Protein AF-A0AAN7C8J3-F1 (afdb_monomer)

Foldseek 3Di:
DDDDDPPPDPVVVVVVVVVVVVVVVVVCVVVVPPPDDDCPPDDDPDDQPDLPDQDLQVLVVVLVVLLVVLAQPAFFKDFQDFDDDDDADLPDPDDQDDRIPGDPVSLVSLLVSLLSSLVCLQVSLVNNRDDPPADAAEEEDEPVCVLLVLLVLLVCVVLVNPGAYEYEYAYDDPLSVCCQVPPQVVSNYHYDYVCNSQVPDDDDADDDFDFRADPSVCVSLPVHDDDDPNQDDQFFCPDDDDDSLQPSSLCQLVSCLSNPPRPNQCNGGRDDGHTGSGCSSVVSLQSQLRCVVVVNHDNDCSSHDPVRDNQAFDQDQPDFWDFFFADAANDTDGFWTKAADSVLSVVLVVVLVVVVVVVVVCVVDDDDDDDDDDDDDDDQQFPVNDDDDDDPSCVGRPSSVVSRRPDSVVSVPPDDRARDMDIGTDQARSRLLCLVPVNNVCWGHHPVRFTAFGRHDCPCVCVRHVDSVRLSSLVVSLVSLVDPVNCVPVSSVVSNVSSVVNSVRYPD

Nearest PDB structures (foldseek):
  3vuf-assembly1_A  TM=4.911E-01  e=5.084E-01  Oryza sativa Japonica Group
  1qgs-assembly1_A  TM=6.696E-01  e=4.509E+00  Bacillus subtilis
  6nna-assembly2_B  TM=3.043E-01  e=3.455E+00  Homo sapiens
  4piv-assembly2_B  TM=4.535E-01  e=8.098E+00  Homo sapiens

Radius of gyration: 29.94 Å; Cα contacts (8 Å, |Δi|>4): 618; chains: 1; bounding box: 103×75×72 Å

Mean predicted aligned error: 15.6 Å

Secondary structure (DSSP, 8-state):
---------HHHHHHHHHHHHHHHHHHHHHHH-------------S----TT---HHHHHHHHHHHHHHT---SPPPEESSPPP-----TT---PPP--EE--HHHHHHHHHHHHHHHHHHHHHHHH----TT---EEEEE-TTTHHHHHHHHHHHHHTT--S-EEEEESS--HHHHHIIIIITGGGTEEEEEHHHH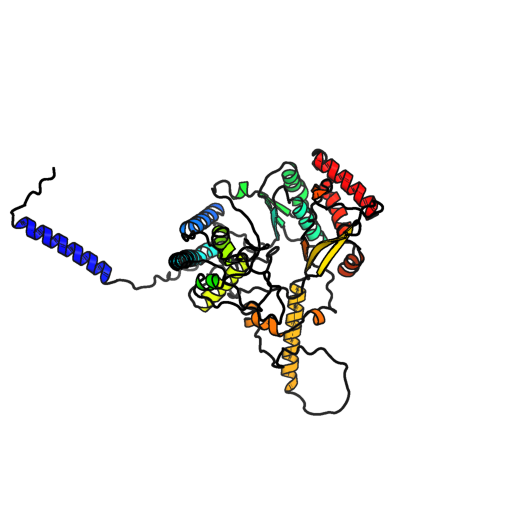HTT--------------HHHHHHTTS-----GGG------SS----HHHHGGGGHHHHHHHTIIIIIHHHHHSSSSS-SGGGHHHHHHHHHHHHHHTTS-----TTSPTT--S--------SPPEEEEEEETTEEEEEEEEEE-HHHHHHHHHHHHHHHHHHHHHTTS-----------------TTS------HHHHHH-GGGGGGG--GGGTTSSS--TT-EEEEESS----GGGTT-GGGTSS-B-SSSPBPPSSS-SHHHHHHHSS-HHHHHHHHHHHHHT-HHHHTSHHHHHHHHHHHHHHHHHT-

Structure (mmCIF, N/CA/C/O backbone):
data_AF-A0AAN7C8J3-F1
#
_entry.id   AF-A0AAN7C8J3-F1
#
loop_
_atom_site.group_PDB
_atom_site.id
_atom_site.type_symbol
_atom_site.label_atom_id
_atom_site.label_alt_id
_atom_site.label_comp_id
_atom_site.label_asym_id
_atom_site.label_entity_id
_atom_site.label_seq_id
_atom_site.pdbx_PDB_ins_code
_atom_site.Cartn_x
_atom_site.Cartn_y
_atom_site.Cartn_z
_atom_site.occupancy
_atom_site.B_iso_or_equiv
_atom_site.auth_seq_id
_atom_site.auth_comp_id
_atom_site.auth_asym_id
_atom_site.auth_atom_id
_atom_site.pdbx_PDB_model_num
ATOM 1 N N . MET A 1 1 ? -53.251 41.939 16.503 1.00 33.31 1 MET A N 1
ATOM 2 C CA . MET A 1 1 ? -54.436 41.662 17.350 1.00 33.31 1 MET A CA 1
ATOM 3 C C . MET A 1 1 ? -54.458 40.182 17.692 1.00 33.31 1 MET A C 1
ATOM 5 O O . MET A 1 1 ? -54.365 39.389 16.769 1.00 33.31 1 MET A O 1
ATOM 9 N N . LEU A 1 2 ? -54.636 39.813 18.962 1.00 25.72 2 LEU A N 1
ATOM 10 C CA . LEU A 1 2 ? -55.054 38.464 19.362 1.00 25.72 2 LEU A CA 1
ATOM 11 C C . LEU A 1 2 ? -55.951 38.617 20.601 1.00 25.72 2 LEU A C 1
ATOM 13 O O . LEU A 1 2 ? -55.529 39.230 21.579 1.00 25.72 2 LEU A O 1
ATOM 17 N N . LYS A 1 3 ? -57.207 38.157 20.547 1.00 30.05 3 LYS A N 1
ATOM 18 C CA . LYS A 1 3 ? -58.156 38.291 21.668 1.00 30.05 3 LYS A CA 1
ATOM 19 C C . LYS A 1 3 ? -58.063 37.059 22.569 1.00 30.05 3 LYS A C 1
ATOM 21 O O . LYS A 1 3 ? -58.430 35.973 22.129 1.00 30.05 3 LYS A O 1
ATOM 26 N N . LEU A 1 4 ? -57.656 37.222 23.832 1.00 31.94 4 LEU A N 1
ATOM 27 C CA . LEU A 1 4 ? -57.892 36.182 24.840 1.00 31.94 4 LEU A CA 1
ATOM 28 C C . LEU A 1 4 ? -59.391 36.126 25.163 1.00 31.94 4 LEU A C 1
ATOM 30 O O . LEU A 1 4 ? -59.955 37.076 25.706 1.00 31.94 4 LEU A O 1
ATOM 34 N N . VAL A 1 5 ? -60.030 35.000 24.849 1.00 36.88 5 VAL A N 1
ATOM 35 C CA . VAL A 1 5 ? -61.418 34.719 25.233 1.00 36.88 5 VAL A CA 1
ATOM 36 C C . VAL A 1 5 ? -61.417 34.000 26.582 1.00 36.88 5 VAL A C 1
ATOM 38 O O . VAL A 1 5 ? -61.085 32.820 26.671 1.00 36.88 5 VAL A O 1
ATOM 41 N N . PHE A 1 6 ? -61.800 34.707 27.646 1.00 38.44 6 PHE A N 1
ATOM 42 C CA . PHE A 1 6 ? -61.973 34.111 28.973 1.00 38.44 6 PHE A CA 1
ATOM 43 C C . PHE A 1 6 ? -63.220 33.213 29.010 1.00 38.44 6 PHE A C 1
ATOM 45 O O . PHE A 1 6 ? -64.342 33.690 29.184 1.00 38.44 6 PHE A O 1
ATOM 52 N N . PHE A 1 7 ? -63.029 31.895 28.902 1.00 38.66 7 PHE A N 1
ATOM 53 C CA . PHE A 1 7 ? -64.107 30.916 29.076 1.00 38.66 7 PHE A CA 1
ATOM 54 C C . PHE A 1 7 ? -64.550 30.814 30.542 1.00 38.66 7 PHE A C 1
ATOM 56 O O . PHE A 1 7 ? -64.055 30.009 31.334 1.00 38.66 7 PHE A O 1
ATOM 63 N N . ARG A 1 8 ? -65.533 31.641 30.908 1.00 47.94 8 ARG A N 1
ATOM 64 C CA . ARG A 1 8 ? -66.156 31.677 32.236 1.00 47.94 8 ARG A CA 1
ATOM 65 C C . ARG A 1 8 ? -67.187 30.546 32.389 1.00 47.94 8 ARG A C 1
ATOM 67 O O . ARG A 1 8 ? -68.385 30.794 32.442 1.00 47.94 8 ARG A O 1
ATOM 74 N N . GLY A 1 9 ? -66.719 29.296 32.446 1.00 43.72 9 GLY A N 1
ATOM 75 C CA . GLY A 1 9 ? -67.570 28.107 32.589 1.00 43.72 9 GLY A CA 1
ATOM 76 C C . GLY A 1 9 ? -66.901 26.975 33.372 1.00 43.72 9 GLY A C 1
ATOM 77 O O . GLY A 1 9 ? -65.738 26.649 33.144 1.00 43.72 9 GLY A O 1
ATOM 78 N N . THR A 1 10 ? -67.636 26.343 34.291 1.00 49.28 10 THR A N 1
ATOM 79 C CA . THR A 1 10 ? -67.115 25.295 35.194 1.00 49.28 10 THR A CA 1
ATOM 80 C C . THR A 1 10 ? -66.552 24.077 34.456 1.00 49.28 10 THR A C 1
ATOM 82 O O . THR A 1 10 ? -65.511 23.561 34.856 1.00 49.28 10 THR A O 1
ATOM 85 N N . LYS A 1 11 ? -67.153 23.682 33.323 1.00 49.06 11 LYS A N 1
ATOM 86 C CA . LYS A 1 11 ? -66.687 22.560 32.480 1.00 49.06 11 LYS A CA 1
ATOM 87 C C . LYS A 1 11 ? -65.276 22.760 31.893 1.00 49.06 11 LYS A C 1
ATOM 89 O O . LYS A 1 11 ? -64.554 21.785 31.683 1.00 49.06 11 LYS A O 1
ATOM 94 N N . ALA A 1 12 ? -64.848 24.008 31.669 1.00 50.72 12 ALA A N 1
ATOM 95 C CA . ALA A 1 12 ? -63.511 24.300 31.144 1.00 50.72 12 ALA A CA 1
ATOM 96 C C . ALA A 1 12 ? -62.406 23.983 32.168 1.00 50.72 12 ALA A C 1
ATOM 98 O O . ALA A 1 12 ? -61.346 23.483 31.794 1.00 50.72 12 ALA A O 1
ATOM 99 N N . LYS A 1 13 ? -62.672 24.190 33.470 1.00 50.16 13 LYS A N 1
ATOM 100 C CA . LYS A 1 13 ? -61.716 23.859 34.539 1.00 50.16 13 LYS A CA 1
ATOM 101 C C . LYS A 1 13 ? -61.426 22.358 34.593 1.00 50.16 13 LYS A C 1
ATOM 103 O O . LYS A 1 13 ? -60.262 21.981 34.650 1.00 50.16 13 LYS A O 1
ATOM 108 N N . SER A 1 14 ? -62.454 21.510 34.498 1.00 54.41 14 SER A N 1
ATOM 109 C CA . SER A 1 14 ? -62.285 20.049 34.463 1.00 54.41 14 SER A CA 1
ATOM 110 C C . SER A 1 14 ? -61.424 19.594 33.281 1.00 54.41 14 SER A C 1
ATOM 112 O O . SER A 1 14 ? -60.530 18.776 33.460 1.00 54.41 14 SER A O 1
ATOM 114 N N . SER A 1 15 ? -61.636 20.171 32.095 1.00 56.66 15 SER A N 1
ATOM 115 C CA . SER A 1 15 ? -60.875 19.818 30.884 1.00 56.66 15 SER A CA 1
ATOM 116 C C . SER A 1 15 ? -59.387 20.183 31.001 1.00 56.66 15 SER A C 1
ATOM 118 O O . SER A 1 15 ? -58.523 19.394 30.628 1.00 56.66 15 SER A O 1
ATOM 120 N N . ILE A 1 16 ? -59.079 21.351 31.577 1.00 68.62 16 ILE A N 1
ATOM 121 C CA . ILE A 1 16 ? -57.697 21.796 31.823 1.00 68.62 16 ILE A CA 1
ATOM 122 C C . ILE A 1 16 ? -57.023 20.939 32.905 1.00 68.62 16 ILE A C 1
ATOM 124 O O . ILE A 1 16 ? -55.860 20.577 32.753 1.00 68.62 16 ILE A O 1
ATOM 128 N N . VAL A 1 17 ? -57.746 20.558 33.965 1.00 72.00 17 VAL A N 1
ATOM 129 C CA . VAL A 1 17 ? -57.228 19.650 35.004 1.00 72.00 17 VAL A CA 1
ATOM 130 C C . VAL A 1 17 ? -56.924 18.262 34.433 1.00 72.00 17 VAL A C 1
ATOM 132 O O . VAL A 1 17 ? -55.867 17.720 34.731 1.00 72.00 17 VAL A O 1
ATOM 135 N N . VAL A 1 18 ? -57.778 17.709 33.562 1.00 75.44 18 VAL A N 1
ATOM 136 C CA . VAL A 1 18 ? -57.505 16.428 32.881 1.00 75.44 18 VAL A CA 1
ATOM 137 C C . VAL A 1 18 ? -56.277 16.526 31.970 1.00 75.44 18 VAL A C 1
ATOM 139 O O . VAL A 1 18 ? -55.426 15.644 32.018 1.00 75.44 18 VAL A O 1
ATOM 142 N N . LEU A 1 19 ? -56.125 17.606 31.196 1.00 73.12 19 LEU A N 1
ATOM 143 C CA . LEU A 1 19 ? -54.930 17.827 30.368 1.00 73.12 19 LEU A CA 1
ATOM 144 C C . LEU A 1 19 ? -53.646 17.959 31.200 1.00 73.12 19 LEU A C 1
ATOM 146 O O . LEU A 1 19 ? -52.625 17.377 30.838 1.00 73.12 19 LEU A O 1
ATOM 150 N N . LEU A 1 20 ? -53.695 18.666 32.333 1.00 74.25 20 LEU A N 1
ATOM 151 C CA . LEU A 1 20 ? -52.561 18.771 33.255 1.00 74.25 20 LEU A CA 1
ATOM 152 C C . LEU A 1 20 ? -52.230 17.426 33.916 1.00 74.25 20 LEU A C 1
ATOM 154 O O . LEU A 1 20 ? -51.053 17.101 34.023 1.00 74.25 20 LEU A O 1
ATOM 158 N N . LEU A 1 21 ? -53.233 16.630 34.300 1.00 76.00 21 LEU A N 1
ATOM 159 C CA . LEU A 1 21 ? -53.037 15.282 34.849 1.00 76.00 21 LEU A CA 1
ATOM 160 C C . LEU A 1 21 ? -52.461 14.308 33.812 1.00 76.00 21 LEU A C 1
ATOM 162 O O . LEU A 1 21 ? -51.590 13.515 34.148 1.00 76.00 21 LEU A O 1
ATOM 166 N N . LEU A 1 22 ? -52.890 14.383 32.550 1.00 77.12 22 LEU A N 1
ATOM 167 C CA . LEU A 1 22 ? -52.303 13.590 31.465 1.00 77.12 22 LEU A CA 1
ATOM 168 C C . LEU A 1 22 ? -50.854 14.007 31.183 1.00 77.12 22 LEU A C 1
ATOM 170 O O . LEU A 1 22 ? -50.004 13.146 30.966 1.00 77.12 22 LEU A O 1
ATOM 174 N N . PHE A 1 23 ? -50.546 15.307 31.236 1.00 79.19 23 PHE A N 1
ATOM 175 C CA . PHE A 1 23 ? -49.183 15.801 31.045 1.00 79.19 23 PHE A CA 1
ATOM 176 C C . PHE A 1 23 ? -48.259 15.421 32.211 1.00 79.19 23 PHE A C 1
ATOM 178 O O . PHE A 1 23 ? -47.145 14.956 31.978 1.00 79.19 23 PHE A O 1
ATOM 185 N N . THR A 1 24 ? -48.714 15.529 33.466 1.00 73.50 24 THR A N 1
ATOM 186 C CA . THR A 1 24 ? -47.925 15.054 34.614 1.00 73.50 24 THR A CA 1
ATOM 187 C C . THR A 1 24 ? -47.792 13.536 34.626 1.00 73.50 24 THR A C 1
ATOM 189 O O . THR A 1 24 ? -46.714 13.059 34.959 1.00 73.50 24 THR A O 1
ATOM 192 N N . PHE A 1 25 ? -48.803 12.773 34.200 1.00 75.62 25 PHE A N 1
ATOM 193 C CA . PHE A 1 25 ? -48.711 11.316 34.050 1.00 75.62 25 PHE A CA 1
ATOM 194 C C . PHE A 1 25 ? -47.723 10.908 32.945 1.00 75.62 25 PHE A C 1
ATOM 196 O O . PHE A 1 25 ? -46.904 10.019 33.162 1.00 75.62 25 PHE A O 1
ATOM 203 N N . ALA A 1 26 ? -47.701 11.606 31.805 1.00 71.88 26 ALA A N 1
ATOM 204 C CA . ALA A 1 26 ? -46.698 11.398 30.757 1.00 71.88 26 ALA A CA 1
ATOM 205 C C . ALA A 1 26 ? -45.274 11.739 31.242 1.00 71.88 26 ALA A C 1
ATOM 207 O O . ALA A 1 26 ? -44.347 10.953 31.044 1.00 71.88 26 ALA A O 1
ATOM 208 N N . CYS A 1 27 ? -45.094 12.861 31.947 1.00 67.06 27 CYS A N 1
ATOM 209 C CA . CYS A 1 27 ? -43.817 13.198 32.584 1.00 67.06 27 CYS A CA 1
ATOM 210 C C . CYS A 1 27 ? -43.430 12.220 33.707 1.00 67.06 27 CYS A C 1
ATOM 212 O O . CYS A 1 27 ? -42.240 12.017 33.942 1.00 67.06 27 CYS A O 1
ATOM 214 N N . LEU A 1 28 ? -44.404 11.612 34.391 1.00 66.44 28 LEU A N 1
ATOM 215 C CA . LEU A 1 28 ? -44.178 10.596 35.416 1.00 66.44 28 LEU A CA 1
ATOM 216 C C . LEU A 1 28 ? -43.733 9.275 34.782 1.00 66.44 28 LEU A C 1
ATOM 218 O O . LEU A 1 28 ? -42.753 8.716 35.248 1.00 66.44 28 LEU A O 1
ATOM 222 N N . ILE A 1 29 ? -44.348 8.827 33.682 1.00 66.50 29 ILE A N 1
ATOM 223 C CA . ILE A 1 29 ? -43.868 7.677 32.891 1.00 66.50 29 ILE A CA 1
ATOM 224 C C . ILE A 1 29 ? -42.435 7.928 32.398 1.00 66.50 29 ILE A C 1
ATOM 226 O O . ILE A 1 29 ? -41.569 7.073 32.561 1.00 66.50 29 ILE A O 1
ATOM 230 N N . TYR A 1 30 ? -42.155 9.127 31.874 1.00 59.50 30 TYR A N 1
ATOM 231 C CA . TYR A 1 30 ? -40.817 9.504 31.406 1.00 59.50 30 TYR A CA 1
ATOM 232 C C . TYR A 1 30 ? -39.768 9.575 32.536 1.00 59.50 30 TYR A C 1
ATOM 234 O O . TYR A 1 30 ? -38.592 9.320 32.294 1.00 59.50 30 TYR A O 1
ATOM 242 N N . ARG A 1 31 ? -40.167 9.903 33.777 1.00 53.97 31 ARG A N 1
ATOM 243 C CA . ARG A 1 31 ? -39.265 9.955 34.947 1.00 53.97 31 ARG A CA 1
ATOM 244 C C . ARG A 1 31 ? -39.178 8.667 35.766 1.00 53.97 31 ARG A C 1
ATOM 246 O O . ARG A 1 31 ? -38.168 8.482 36.433 1.00 53.97 31 ARG A O 1
ATOM 253 N N . LEU A 1 32 ? -40.201 7.814 35.753 1.00 45.38 32 LEU A N 1
ATOM 254 C CA . LEU A 1 32 ? -40.212 6.541 36.485 1.00 45.38 32 LEU A CA 1
ATOM 255 C C . LEU A 1 32 ? -39.438 5.432 35.771 1.00 45.38 32 LEU A C 1
ATOM 257 O O . LEU A 1 32 ? -39.286 4.365 36.351 1.00 45.38 32 LEU A O 1
ATOM 261 N N . GLY A 1 33 ? -38.928 5.692 34.561 1.00 44.31 33 GLY A N 1
ATOM 262 C CA . GLY A 1 33 ? -37.822 4.937 33.980 1.00 44.31 33 GLY A CA 1
ATOM 263 C C . GLY A 1 33 ? -38.055 3.431 33.957 1.00 44.31 33 GLY A C 1
ATOM 264 O O . GLY A 1 33 ? -37.340 2.694 34.630 1.00 44.31 33 GLY A O 1
ATOM 265 N N . ILE A 1 34 ? -39.015 2.970 33.146 1.00 44.56 34 ILE A N 1
ATOM 266 C CA . ILE A 1 34 ? -39.072 1.560 32.733 1.00 44.56 34 ILE A CA 1
ATOM 267 C C . ILE A 1 34 ? -37.878 1.326 31.797 1.00 44.56 34 ILE A C 1
ATOM 269 O O . ILE A 1 34 ? -37.983 1.421 30.576 1.00 44.56 34 ILE A O 1
ATOM 273 N N . TYR A 1 35 ? -36.718 1.143 32.423 1.00 43.59 35 TYR A N 1
ATOM 274 C CA . TYR A 1 35 ? -35.391 1.087 31.824 1.00 43.59 35 TYR A CA 1
ATOM 275 C C . TYR A 1 35 ? -34.619 -0.114 32.391 1.00 43.59 35 TYR A C 1
ATOM 277 O O . TYR A 1 35 ? -33.507 0.016 32.877 1.00 43.59 35 TYR A O 1
ATOM 285 N N . ASP A 1 36 ? -35.268 -1.272 32.328 1.00 31.42 36 ASP A N 1
ATOM 286 C CA . ASP A 1 36 ? -34.691 -2.616 32.276 1.00 31.42 36 ASP A CA 1
ATOM 287 C C . ASP A 1 36 ? -35.761 -3.463 31.554 1.00 31.42 36 ASP A C 1
ATOM 289 O O . ASP A 1 36 ? -36.952 -3.343 31.834 1.00 31.42 36 ASP A O 1
ATOM 293 N N . ASP A 1 37 ? -35.443 -4.238 30.523 1.00 26.89 37 ASP A N 1
ATOM 294 C CA . ASP A 1 37 ? -34.388 -5.248 30.560 1.00 26.89 37 ASP A CA 1
ATOM 295 C C . ASP A 1 37 ? -33.611 -5.362 29.230 1.00 26.89 37 ASP A C 1
ATOM 297 O O . ASP A 1 37 ? -34.057 -4.923 28.163 1.00 26.89 37 ASP A O 1
ATOM 301 N N . PHE A 1 38 ? -32.450 -6.015 29.267 1.00 28.56 38 PHE A N 1
ATOM 302 C CA . PHE A 1 38 ? -31.655 -6.324 28.083 1.00 28.56 38 PHE A CA 1
ATOM 303 C C . PHE A 1 38 ? -32.398 -7.307 27.166 1.00 28.56 38 PHE A C 1
ATOM 305 O O . PHE A 1 38 ? -32.441 -8.513 27.417 1.00 28.56 38 PHE A O 1
ATOM 312 N N . HIS A 1 39 ? -32.855 -6.833 26.003 1.00 25.53 39 HIS A N 1
ATOM 313 C CA . HIS A 1 39 ? -33.145 -7.704 24.859 1.00 25.53 39 HIS A CA 1
ATOM 314 C C . HIS A 1 39 ? -31.847 -8.280 24.263 1.00 25.53 39 HIS A C 1
ATOM 316 O O . HIS A 1 39 ? -31.415 -7.941 23.162 1.00 25.53 39 HIS A O 1
ATOM 322 N N . ILE A 1 40 ? -31.242 -9.218 24.998 1.00 28.91 40 ILE A N 1
ATOM 323 C CA . ILE A 1 40 ? -30.398 -10.264 24.422 1.00 28.91 40 ILE A CA 1
ATOM 324 C C . ILE A 1 40 ? -31.277 -11.014 23.411 1.00 28.91 40 ILE A C 1
ATOM 326 O O . ILE A 1 40 ? -32.299 -11.571 23.819 1.00 28.91 40 ILE A O 1
ATOM 330 N N . PRO A 1 41 ? -30.914 -11.086 22.117 1.00 28.61 41 PRO A N 1
ATOM 331 C CA . PRO A 1 41 ? -31.670 -11.883 21.163 1.00 28.61 41 PRO A CA 1
ATOM 332 C C . PRO A 1 41 ? -31.663 -13.352 21.596 1.00 28.61 41 PRO A C 1
ATOM 334 O O . PRO A 1 41 ? -30.628 -14.025 21.566 1.00 28.61 41 PRO A O 1
ATOM 337 N N . THR A 1 42 ? -32.819 -13.858 22.027 1.00 30.39 42 THR A N 1
ATOM 338 C CA . THR A 1 42 ? -32.986 -15.273 22.369 1.00 30.39 42 THR A CA 1
ATOM 339 C C . THR A 1 42 ? -32.678 -16.143 21.152 1.00 30.39 42 THR A C 1
ATOM 341 O O . THR A 1 42 ? -32.965 -15.758 20.020 1.00 30.39 42 THR A O 1
ATOM 344 N N . ARG A 1 43 ? -32.074 -17.315 21.392 1.00 32.53 43 ARG A N 1
ATOM 345 C CA . ARG A 1 43 ? -31.502 -18.207 20.366 1.00 32.53 43 ARG A CA 1
ATOM 346 C C . ARG A 1 43 ? -32.377 -18.335 19.109 1.00 32.53 43 ARG A C 1
ATOM 348 O O . ARG A 1 43 ? -33.384 -19.038 19.134 1.00 32.53 43 ARG A O 1
ATOM 355 N N . VAL A 1 44 ? -31.908 -17.782 17.988 1.00 32.78 44 VAL A N 1
ATOM 356 C CA . VAL A 1 44 ? -32.369 -18.200 16.656 1.00 32.78 44 VAL A CA 1
ATOM 357 C C . VAL A 1 44 ? -32.013 -19.686 16.481 1.00 32.78 44 VAL A C 1
ATOM 359 O O . VAL A 1 44 ? -30.836 -20.037 16.623 1.00 32.78 44 VAL A O 1
ATOM 362 N N . PRO A 1 45 ? -32.973 -20.585 16.194 1.00 30.20 45 PRO A N 1
ATOM 363 C CA . PRO A 1 45 ? -32.671 -22.004 16.049 1.00 30.20 45 PRO A CA 1
ATOM 364 C C . PRO A 1 45 ? -31.880 -22.304 14.769 1.00 30.20 45 PRO A C 1
ATOM 366 O O . PRO A 1 45 ? -32.411 -22.256 13.664 1.00 30.20 45 PRO A O 1
ATOM 369 N N . GLY A 1 46 ? -30.610 -22.681 14.926 1.00 32.53 46 GLY A N 1
ATOM 370 C CA . GLY A 1 46 ? -29.918 -23.616 14.028 1.00 32.53 46 GLY A CA 1
ATOM 371 C C . GLY A 1 46 ? -29.650 -23.205 12.573 1.00 32.53 46 GLY A C 1
ATOM 372 O O . GLY A 1 46 ? -29.023 -23.988 11.864 1.00 32.53 46 GLY A O 1
ATOM 373 N N . HIS A 1 47 ? -30.049 -22.020 12.107 1.00 29.89 47 HIS A N 1
ATOM 374 C CA . HIS A 1 47 ? -29.652 -21.541 10.783 1.00 29.89 47 HIS A CA 1
ATOM 375 C C . HIS A 1 47 ? -28.228 -20.981 10.812 1.00 29.89 47 HIS A C 1
ATOM 377 O O . HIS A 1 47 ? -27.952 -19.955 11.432 1.00 29.89 47 HIS A O 1
ATOM 383 N N . ARG A 1 48 ? -27.319 -21.648 10.090 1.00 33.88 48 ARG A N 1
ATOM 384 C CA . ARG A 1 48 ? -26.088 -21.004 9.621 1.00 33.88 48 ARG A CA 1
ATOM 385 C C . ARG A 1 48 ? -26.512 -19.879 8.668 1.00 33.88 48 ARG A C 1
ATOM 387 O O . ARG A 1 48 ? -27.261 -20.182 7.740 1.00 33.88 48 ARG A O 1
ATOM 394 N N . PRO A 1 49 ? -26.058 -18.626 8.846 1.00 37.41 49 PRO A N 1
ATOM 395 C CA . PRO A 1 49 ? -26.200 -17.623 7.802 1.00 37.41 49 PRO A CA 1
ATOM 396 C C . PRO A 1 49 ? -25.456 -18.136 6.570 1.00 37.41 49 PRO A C 1
ATOM 398 O O . PRO A 1 49 ? -24.262 -18.434 6.663 1.00 37.41 49 PRO A O 1
ATOM 401 N N . ASP A 1 50 ? -26.151 -18.297 5.446 1.00 38.09 50 ASP A N 1
ATOM 402 C CA . ASP A 1 50 ? -25.471 -18.655 4.209 1.00 38.09 50 ASP A CA 1
ATOM 403 C C . ASP A 1 50 ? -24.686 -17.434 3.719 1.00 38.09 50 ASP A C 1
ATOM 405 O O . ASP A 1 50 ? -25.254 -16.387 3.408 1.00 38.09 50 ASP A O 1
ATOM 409 N N . ALA A 1 51 ? -23.359 -17.554 3.687 1.00 44.03 51 ALA A N 1
ATOM 410 C CA . ALA A 1 51 ? -22.435 -16.458 3.389 1.00 44.03 51 ALA A CA 1
ATOM 411 C C . ALA A 1 51 ? -22.366 -16.125 1.881 1.00 44.03 51 ALA A C 1
ATOM 413 O O . ALA A 1 51 ? -21.363 -15.602 1.397 1.00 44.03 51 ALA A O 1
ATOM 414 N N . SER A 1 52 ? -23.414 -16.481 1.137 1.00 42.12 52 SER A N 1
ATOM 415 C CA . SER A 1 52 ? -23.526 -16.403 -0.318 1.00 42.12 52 SER A CA 1
ATOM 416 C C . SER A 1 52 ? -24.223 -15.133 -0.814 1.00 42.12 52 SER A C 1
ATOM 418 O O . SER A 1 52 ? -23.990 -14.738 -1.953 1.00 42.12 52 SER A O 1
ATOM 420 N N . ASN A 1 53 ? -25.065 -14.502 0.020 1.00 46.56 53 ASN A N 1
ATOM 421 C CA . ASN A 1 53 ? -26.153 -13.639 -0.460 1.00 46.56 53 ASN A CA 1
ATOM 422 C C . ASN A 1 53 ? -26.283 -12.284 0.275 1.00 46.56 53 ASN A C 1
ATOM 424 O O . ASN A 1 53 ? -27.383 -11.763 0.461 1.00 46.56 53 ASN A O 1
ATOM 428 N N . HIS A 1 54 ? -25.161 -11.697 0.701 1.00 58.38 54 HIS A N 1
ATOM 429 C CA . HIS A 1 54 ? -25.102 -10.265 1.018 1.00 58.38 54 HIS A CA 1
ATOM 430 C C . HIS A 1 54 ? -24.646 -9.493 -0.220 1.00 58.38 54 HIS A C 1
ATOM 432 O O . HIS A 1 54 ? -23.522 -9.689 -0.683 1.00 58.38 54 HIS A O 1
ATOM 438 N N . ASP A 1 55 ? -25.516 -8.620 -0.733 1.00 70.00 55 ASP A N 1
ATOM 439 C CA . ASP A 1 55 ? -25.171 -7.684 -1.802 1.00 70.00 55 ASP A CA 1
ATOM 440 C C . ASP A 1 55 ? -23.989 -6.791 -1.369 1.00 70.00 55 ASP A C 1
ATOM 442 O O . ASP A 1 55 ? -24.082 -6.110 -0.340 1.00 70.00 55 ASP A O 1
ATOM 446 N N . PRO A 1 56 ? -22.874 -6.772 -2.126 1.00 73.56 56 PRO A N 1
ATOM 447 C CA . PRO A 1 56 ? -21.769 -5.871 -1.847 1.00 73.56 56 PRO A CA 1
ATOM 448 C C . PRO A 1 56 ? -22.151 -4.390 -1.911 1.00 73.56 56 PRO A C 1
ATOM 450 O O . PRO A 1 56 ? -21.570 -3.621 -1.150 1.00 73.56 56 PRO A O 1
ATOM 453 N N . GLY A 1 57 ? -23.104 -3.998 -2.768 1.00 67.69 57 GLY A N 1
ATOM 454 C CA . GLY A 1 57 ? -23.582 -2.617 -2.890 1.00 67.69 57 GLY A CA 1
ATOM 455 C C . GLY A 1 57 ? -24.208 -2.129 -1.588 1.00 67.69 57 GLY A C 1
ATOM 456 O O . GLY A 1 57 ? -23.628 -1.292 -0.900 1.00 67.69 57 GLY A O 1
ATOM 457 N N . ALA A 1 58 ? -25.307 -2.762 -1.174 1.00 75.81 58 ALA A N 1
ATOM 458 C CA . ALA A 1 58 ? -26.016 -2.447 0.064 1.00 75.81 58 ALA A CA 1
ATOM 459 C C . ALA A 1 58 ? -25.134 -2.512 1.329 1.00 75.81 58 ALA A C 1
ATOM 461 O O . ALA A 1 58 ? -25.400 -1.800 2.299 1.00 75.81 58 ALA A O 1
ATOM 462 N N . TRP A 1 59 ? -24.076 -3.337 1.349 1.00 84.75 59 TRP A N 1
ATOM 463 C CA . TRP A 1 59 ? -23.110 -3.324 2.454 1.00 84.75 59 TRP A CA 1
ATOM 464 C C . TRP A 1 59 ? -22.204 -2.083 2.446 1.00 84.75 59 TRP A C 1
ATOM 466 O O . TRP A 1 59 ? -21.938 -1.525 3.513 1.00 84.75 59 TRP A O 1
ATOM 476 N N . TRP A 1 60 ? -21.732 -1.634 1.277 1.00 78.19 60 TRP A N 1
ATOM 477 C CA . TRP A 1 60 ? -21.000 -0.368 1.179 1.00 78.19 60 TRP A CA 1
ATOM 478 C C . TRP A 1 60 ? -21.906 0.821 1.513 1.00 78.19 60 TRP A C 1
ATOM 480 O O . TRP A 1 60 ? -21.470 1.695 2.259 1.00 78.19 60 TRP A O 1
ATOM 490 N N . ASP A 1 61 ? -23.161 0.816 1.059 1.00 76.81 61 ASP A N 1
ATOM 491 C CA . ASP A 1 61 ? -24.148 1.846 1.405 1.00 76.81 61 ASP A CA 1
ATOM 492 C C . ASP A 1 61 ? -24.405 1.895 2.921 1.00 76.81 61 ASP A C 1
ATOM 494 O O . ASP A 1 61 ? -24.359 2.976 3.511 1.00 76.81 61 ASP A O 1
ATOM 498 N N . GLU A 1 62 ? -24.595 0.747 3.595 1.00 85.56 62 GLU A N 1
ATOM 499 C CA . GLU A 1 62 ? -24.718 0.715 5.062 1.00 85.56 62 GLU A CA 1
ATOM 500 C C . GLU A 1 62 ? -23.433 1.229 5.738 1.00 85.56 62 GLU A C 1
ATOM 502 O O . GLU A 1 62 ? -23.521 2.020 6.678 1.00 85.56 62 GLU A O 1
ATOM 507 N N . LEU A 1 63 ? -22.240 0.858 5.253 1.00 84.69 63 LEU A N 1
ATOM 508 C CA . LEU A 1 63 ? -20.978 1.367 5.798 1.00 84.69 63 LEU A CA 1
ATOM 509 C C . LEU A 1 63 ? -20.858 2.893 5.647 1.00 84.69 63 LEU A C 1
ATOM 511 O O . LEU A 1 63 ? -20.549 3.566 6.631 1.00 84.69 63 LEU A O 1
ATOM 515 N N . PHE A 1 64 ? -21.096 3.454 4.458 1.00 82.75 64 PHE A N 1
ATOM 516 C CA . PHE A 1 64 ? -21.009 4.900 4.234 1.00 82.75 64 PHE A CA 1
ATOM 517 C C . PHE A 1 64 ? -22.085 5.667 5.008 1.00 82.75 64 PHE A C 1
ATOM 519 O O . PHE A 1 64 ? -21.773 6.708 5.585 1.00 82.75 64 PHE A O 1
ATOM 526 N N . ALA A 1 65 ? -23.302 5.125 5.121 1.00 82.12 65 ALA A N 1
ATOM 527 C CA . ALA A 1 65 ? -24.347 5.696 5.964 1.00 82.12 65 ALA A CA 1
ATOM 528 C C . ALA A 1 65 ? -23.914 5.772 7.439 1.00 82.12 65 ALA A C 1
ATOM 530 O O . ALA A 1 65 ? -24.047 6.833 8.044 1.00 82.12 65 ALA A O 1
ATOM 531 N N . ARG A 1 66 ? -23.318 4.709 8.010 1.00 90.44 66 ARG A N 1
ATOM 532 C CA . ARG A 1 66 ? -22.791 4.758 9.392 1.00 90.44 66 ARG A CA 1
ATOM 533 C C . ARG A 1 66 ? -21.579 5.679 9.530 1.00 90.44 66 ARG A C 1
ATOM 535 O O . ARG A 1 66 ? -21.440 6.336 10.558 1.00 90.44 66 ARG A O 1
ATOM 542 N N . LEU A 1 67 ? -20.698 5.752 8.531 1.00 86.94 67 LEU A N 1
ATOM 543 C CA . LEU A 1 67 ? -19.558 6.679 8.538 1.00 86.94 67 LEU A CA 1
ATOM 544 C C . LEU A 1 67 ? -20.001 8.152 8.548 1.00 86.94 67 LEU A C 1
ATOM 546 O O . LEU A 1 67 ? -19.358 8.961 9.215 1.00 86.94 67 LEU A O 1
ATOM 550 N N . GLU A 1 68 ? -21.098 8.489 7.863 1.00 88.00 68 GLU A N 1
ATOM 551 C CA . GLU A 1 68 ? -21.690 9.833 7.885 1.00 88.00 68 GLU A CA 1
ATOM 552 C C . GLU A 1 68 ? -22.489 10.101 9.172 1.00 88.00 68 GLU A C 1
ATOM 554 O O . GLU A 1 68 ? -22.278 11.119 9.825 1.00 88.00 68 GLU A O 1
ATOM 559 N N . GLU A 1 69 ? -23.351 9.167 9.589 1.00 88.75 69 GLU A N 1
ATOM 560 C CA . GLU A 1 69 ? -24.145 9.236 10.831 1.00 88.75 69 GLU A CA 1
ATOM 561 C C . GLU A 1 69 ? -23.262 9.429 12.076 1.00 88.75 69 GLU A C 1
ATOM 563 O O . GLU A 1 69 ? -23.636 10.126 13.019 1.00 88.75 69 GLU A O 1
ATOM 568 N N . THR A 1 70 ? -22.060 8.848 12.056 1.00 94.62 70 THR A N 1
ATOM 569 C CA . THR A 1 70 ? -21.055 8.947 13.127 1.00 94.62 70 THR A CA 1
ATOM 570 C C . THR A 1 70 ? -19.916 9.930 12.823 1.00 94.62 70 THR A C 1
ATOM 572 O O . THR A 1 70 ? -18.910 9.936 13.536 1.00 94.62 70 THR A O 1
ATOM 575 N N . ARG A 1 71 ? -20.037 10.780 11.791 1.00 92.56 71 ARG A N 1
ATOM 576 C CA . ARG A 1 71 ? -19.013 11.775 11.426 1.00 92.56 71 ARG A CA 1
ATOM 577 C C . ARG A 1 71 ? -18.670 12.667 12.625 1.00 92.56 71 ARG A C 1
ATOM 579 O O . ARG A 1 71 ? -19.548 13.186 13.314 1.00 92.56 71 ARG A O 1
ATOM 586 N N . VAL A 1 72 ? -17.379 12.911 12.847 1.00 93.31 72 VAL A N 1
ATOM 587 C CA . VAL A 1 72 ? -16.893 13.736 13.960 1.00 93.31 72 VAL A CA 1
ATOM 588 C C . VAL A 1 72 ? -17.352 15.192 13.800 1.00 93.31 72 VAL A C 1
ATOM 590 O O . VAL A 1 72 ? -16.815 15.956 13.003 1.00 93.31 72 VAL A O 1
ATOM 593 N N . THR A 1 73 ? -18.311 15.609 14.631 1.00 91.81 73 THR A N 1
ATOM 594 C CA . THR A 1 73 ? -18.868 16.983 14.670 1.00 91.81 73 THR A CA 1
ATOM 595 C C . THR A 1 73 ? -18.041 17.975 15.511 1.00 91.81 73 THR A C 1
ATOM 597 O O . THR A 1 73 ? -18.479 19.094 15.825 1.00 91.81 73 THR A O 1
ATOM 600 N N . ALA A 1 74 ? -16.842 17.565 15.931 1.00 92.75 74 ALA A N 1
ATOM 601 C CA . ALA A 1 74 ? -15.854 18.434 16.562 1.00 92.75 74 ALA A CA 1
ATOM 602 C C . ALA A 1 74 ? -15.232 19.398 15.540 1.00 92.75 74 ALA A C 1
ATOM 604 O O . ALA A 1 74 ? -15.196 19.124 14.340 1.00 92.75 74 ALA A O 1
ATOM 605 N N . ARG A 1 75 ? -14.702 20.527 16.013 1.00 92.38 75 ARG A N 1
ATOM 606 C CA . ARG A 1 75 ? -13.903 21.429 15.169 1.00 92.38 75 ARG A CA 1
ATOM 607 C C . ARG A 1 75 ? -12.617 20.732 14.712 1.00 92.38 75 ARG A C 1
ATOM 609 O O . ARG A 1 75 ? -12.039 19.951 15.468 1.00 92.38 75 ARG A O 1
ATOM 616 N N . ALA A 1 76 ? -12.149 21.085 13.513 1.00 89.88 76 ALA A N 1
ATOM 617 C CA . ALA A 1 76 ? -10.857 20.653 12.989 1.00 89.88 76 ALA A CA 1
ATOM 618 C C . ALA A 1 76 ? -9.728 20.890 14.010 1.00 89.88 76 ALA A C 1
ATOM 620 O O . ALA A 1 76 ? -9.621 21.963 14.620 1.00 89.88 76 ALA A O 1
ATOM 621 N N . VAL A 1 77 ? -8.895 19.872 14.206 1.00 89.50 77 VAL A N 1
ATOM 622 C CA . VAL A 1 77 ? -7.916 19.787 15.289 1.00 89.50 77 VAL A CA 1
ATOM 623 C C . VAL A 1 77 ? -6.746 20.734 15.033 1.00 89.50 77 VAL A C 1
ATOM 625 O O . VAL A 1 77 ? -6.012 20.614 14.053 1.00 89.50 77 VAL A O 1
ATOM 628 N N . LYS A 1 78 ? -6.542 21.681 15.955 1.00 86.69 78 LYS A N 1
ATOM 629 C CA . LYS A 1 78 ? -5.459 22.671 15.880 1.00 86.69 78 LYS A CA 1
ATOM 630 C C . LYS A 1 78 ? -4.249 22.237 16.701 1.00 86.69 78 LYS A C 1
ATOM 632 O O . LYS A 1 78 ? -4.365 21.480 17.661 1.00 86.69 78 LYS A O 1
ATOM 637 N N . MET A 1 79 ? -3.078 22.754 16.342 1.00 82.31 79 MET A N 1
ATOM 638 C CA . MET A 1 79 ? -1.795 22.435 16.976 1.00 82.31 79 MET A CA 1
ATOM 639 C C . MET A 1 79 ? -1.125 23.702 17.525 1.00 82.31 79 MET A C 1
ATOM 641 O O . MET A 1 79 ? -1.412 24.811 17.077 1.00 82.31 79 MET A O 1
ATOM 645 N N . ARG A 1 80 ? -0.238 23.559 18.514 1.00 80.06 80 ARG A N 1
ATOM 646 C CA . ARG A 1 80 ? 0.619 24.639 19.051 1.00 80.06 80 ARG A CA 1
ATOM 647 C C . ARG A 1 80 ? 1.899 24.863 18.233 1.00 80.06 80 ARG A C 1
ATOM 649 O O . ARG A 1 80 ? 2.603 25.837 18.461 1.00 80.06 80 ARG A O 1
ATOM 656 N N . GLY A 1 81 ? 2.189 23.969 17.293 1.00 72.19 81 GLY A N 1
ATOM 657 C CA . GLY A 1 81 ? 3.356 23.973 16.414 1.00 72.19 81 GLY A CA 1
ATOM 658 C C . GLY A 1 81 ? 3.468 22.630 15.686 1.00 72.19 81 GLY A C 1
ATOM 659 O O . GLY A 1 81 ? 2.600 21.773 15.848 1.00 72.19 81 GLY A O 1
ATOM 660 N N . ARG A 1 82 ? 4.537 22.432 14.910 1.00 64.75 82 ARG A N 1
ATOM 661 C CA . ARG A 1 82 ? 4.878 21.127 14.318 1.00 64.75 82 ARG A CA 1
ATOM 662 C C . ARG A 1 82 ? 5.524 20.217 15.369 1.00 64.75 82 ARG A C 1
ATOM 664 O O . ARG A 1 82 ? 6.390 20.668 16.116 1.00 64.75 82 ARG A O 1
ATOM 671 N N . GLY A 1 83 ? 5.136 18.942 15.396 1.00 62.69 83 GLY A N 1
ATOM 672 C CA . GLY A 1 83 ? 5.733 17.936 16.276 1.00 62.69 83 GLY A CA 1
ATOM 673 C C . GLY A 1 83 ? 7.235 17.713 16.023 1.00 62.69 83 GLY A C 1
ATOM 674 O O . GLY A 1 83 ? 7.664 17.710 14.865 1.00 62.69 83 GLY A O 1
ATOM 675 N N . PRO A 1 84 ? 8.052 17.501 17.074 1.00 61.50 84 PRO A N 1
ATOM 676 C CA . PRO A 1 84 ? 9.464 17.165 16.915 1.00 61.50 84 PRO A CA 1
ATOM 677 C C . PRO A 1 84 ? 9.632 15.774 16.286 1.00 61.50 84 PRO A C 1
ATOM 679 O O . PRO A 1 84 ? 8.872 14.848 16.572 1.00 61.50 84 PRO A O 1
ATOM 682 N N . SER A 1 85 ? 10.662 15.608 15.454 1.00 60.81 85 SER A N 1
ATOM 683 C CA . SER A 1 85 ? 11.030 14.302 14.891 1.00 60.81 85 SER A CA 1
ATOM 684 C C . SER A 1 85 ? 11.815 13.490 15.924 1.00 60.81 85 SER A C 1
ATOM 686 O O . SER A 1 85 ? 13.010 13.708 16.116 1.00 60.81 85 SER A O 1
ATOM 688 N N . ILE A 1 86 ? 11.135 12.574 16.617 1.00 59.91 86 ILE A N 1
ATOM 689 C CA . ILE A 1 86 ? 11.737 11.710 17.641 1.00 59.91 86 ILE A CA 1
ATOM 690 C C . ILE A 1 86 ? 12.207 10.405 16.984 1.00 59.91 86 ILE A C 1
ATOM 692 O O . ILE A 1 86 ? 11.399 9.537 16.657 1.00 59.91 86 ILE A O 1
ATOM 696 N N . ASN A 1 87 ? 13.521 10.252 16.813 1.00 57.72 87 ASN A N 1
ATOM 697 C CA . ASN A 1 87 ? 14.120 8.998 16.348 1.00 57.72 87 ASN A CA 1
ATOM 698 C C . ASN A 1 87 ? 14.046 7.938 17.458 1.00 57.72 87 ASN A C 1
ATOM 700 O O . ASN A 1 87 ? 14.622 8.130 18.528 1.00 57.72 87 ASN A O 1
ATOM 704 N N . TRP A 1 88 ? 13.363 6.819 17.205 1.00 53.81 88 TRP A N 1
ATOM 705 C CA . TRP A 1 88 ? 13.249 5.716 18.165 1.00 53.81 88 TRP A CA 1
ATOM 706 C C . TRP A 1 88 ? 14.615 5.085 18.478 1.00 53.81 88 TRP A C 1
ATOM 708 O O . TRP A 1 88 ? 15.427 4.864 17.577 1.00 53.81 88 TRP A O 1
ATOM 718 N N . LYS A 1 89 ? 14.837 4.748 19.753 1.00 51.66 89 LYS A N 1
ATOM 719 C CA . LYS A 1 89 ? 15.940 3.902 20.231 1.00 51.66 89 LYS A CA 1
ATOM 720 C C . LYS A 1 89 ? 15.455 3.032 21.404 1.00 51.66 89 LYS A C 1
ATOM 722 O O . LYS A 1 89 ? 14.564 3.479 22.126 1.00 51.66 89 LYS A O 1
ATOM 727 N N . PRO A 1 90 ? 16.052 1.854 21.673 1.00 41.91 90 PRO A N 1
ATOM 728 C CA . PRO A 1 90 ? 15.637 0.983 22.784 1.00 41.91 90 PRO A CA 1
ATOM 729 C C . PRO A 1 90 ? 15.796 1.594 24.189 1.00 41.91 90 PRO A C 1
ATOM 731 O O . PRO A 1 90 ? 15.338 1.023 25.176 1.00 41.91 90 PRO A O 1
ATOM 734 N N . ASP A 1 91 ? 16.538 2.689 24.321 1.00 51.44 91 ASP A N 1
ATOM 735 C CA . ASP A 1 91 ? 16.900 3.400 25.552 1.00 51.44 91 ASP A CA 1
ATOM 736 C C . ASP A 1 91 ? 16.316 4.826 25.629 1.00 51.44 91 ASP A C 1
ATOM 738 O O . ASP A 1 91 ? 16.652 5.574 26.546 1.00 51.44 91 ASP A O 1
ATOM 742 N N . ILE A 1 92 ? 15.450 5.232 24.687 1.00 59.03 92 ILE A N 1
ATOM 743 C CA . ILE A 1 92 ? 15.028 6.634 24.589 1.00 59.03 92 ILE A CA 1
ATOM 744 C C . ILE A 1 92 ? 14.106 7.074 25.739 1.00 59.03 92 ILE A C 1
ATOM 746 O O . ILE A 1 92 ? 12.908 6.796 25.763 1.00 59.03 92 ILE A O 1
ATOM 750 N N . ASN A 1 93 ? 14.656 7.851 26.671 1.00 64.69 93 ASN A N 1
ATOM 751 C CA . ASN A 1 93 ? 13.887 8.529 27.712 1.00 64.69 93 ASN A CA 1
ATOM 752 C C . ASN A 1 93 ? 13.239 9.815 27.153 1.00 64.69 93 ASN A C 1
ATOM 754 O O . ASN A 1 93 ? 13.758 10.914 27.342 1.00 64.69 93 ASN A O 1
ATOM 758 N N . ALA A 1 94 ? 12.142 9.667 26.400 1.00 64.38 94 ALA A N 1
ATOM 759 C CA . ALA A 1 94 ? 11.417 10.778 25.777 1.00 64.38 94 ALA A CA 1
ATOM 760 C C . ALA A 1 94 ? 9.923 10.787 26.131 1.00 64.38 94 ALA A C 1
ATOM 762 O O . ALA A 1 94 ? 9.192 9.824 25.888 1.00 64.38 94 ALA A O 1
ATOM 763 N N . THR A 1 95 ? 9.453 11.927 26.637 1.00 70.12 95 THR A N 1
ATOM 764 C CA . THR A 1 95 ? 8.034 12.196 26.898 1.00 70.12 95 THR A CA 1
ATOM 765 C C . THR A 1 95 ? 7.250 12.321 25.589 1.00 70.12 95 THR A C 1
ATOM 767 O O . THR A 1 95 ? 7.689 12.990 24.653 1.00 70.12 95 THR A O 1
ATOM 770 N N . ARG A 1 96 ? 6.055 11.721 25.528 1.00 74.00 96 ARG A N 1
ATOM 771 C CA . ARG A 1 96 ? 5.120 11.864 24.398 1.00 74.00 96 ARG A CA 1
ATOM 772 C C . ARG A 1 96 ? 4.649 13.329 24.295 1.00 74.00 96 ARG A C 1
ATOM 774 O O . ARG A 1 96 ? 4.039 13.806 25.252 1.00 74.00 96 ARG A O 1
ATOM 781 N N . PRO A 1 97 ? 4.896 14.052 23.186 1.00 75.94 97 PRO A N 1
ATOM 782 C CA . PRO A 1 97 ? 4.483 15.448 23.066 1.00 75.94 97 PRO A CA 1
ATOM 783 C C . PRO A 1 97 ? 2.961 15.571 22.895 1.00 75.94 97 PRO A C 1
ATOM 785 O O . PRO A 1 97 ? 2.367 14.850 22.091 1.00 75.94 97 PRO A O 1
ATOM 788 N N . ASP A 1 98 ? 2.344 16.528 23.597 1.00 83.88 98 ASP A N 1
ATOM 789 C CA . ASP A 1 98 ? 0.976 16.994 23.329 1.00 83.88 98 ASP A CA 1
ATOM 790 C C . ASP A 1 98 ? 0.997 18.462 22.880 1.00 83.88 98 ASP A C 1
ATOM 792 O O . ASP A 1 98 ? 1.011 19.396 23.682 1.00 83.88 98 ASP A O 1
ATOM 796 N N . LEU A 1 99 ? 1.023 18.662 21.566 1.00 84.44 99 LEU A N 1
ATOM 797 C CA . LEU A 1 99 ? 0.858 19.957 20.909 1.00 84.44 99 LEU A CA 1
ATOM 798 C C . LEU A 1 99 ? -0.604 20.220 20.520 1.00 84.44 99 LEU A C 1
ATOM 800 O O . LEU A 1 99 ? -0.901 21.291 19.989 1.00 84.44 99 LEU A O 1
ATOM 804 N N . ILE A 1 100 ? -1.512 19.270 20.754 1.00 86.25 100 ILE A N 1
ATOM 805 C CA . ILE A 1 100 ? -2.914 19.356 20.344 1.00 86.25 100 ILE A CA 1
ATOM 806 C C . ILE A 1 100 ? -3.684 20.399 21.162 1.00 86.25 100 ILE A C 1
ATOM 808 O O . ILE A 1 100 ? -3.781 20.342 22.387 1.00 86.25 100 ILE A O 1
ATOM 812 N N . GLN A 1 101 ? -4.318 21.327 20.449 1.00 86.56 101 GLN A N 1
ATOM 813 C CA . GLN A 1 101 ? -5.295 22.276 20.972 1.00 86.56 101 GLN A CA 1
ATOM 814 C C . GLN A 1 101 ? -6.710 21.719 20.781 1.00 86.56 101 GLN A C 1
ATOM 816 O O . GLN A 1 101 ? -7.474 22.196 19.942 1.00 86.56 101 GLN A O 1
ATOM 821 N N . LEU A 1 102 ? -7.054 20.695 21.563 1.00 87.50 102 LEU A N 1
ATOM 822 C CA . LEU A 1 102 ? -8.417 20.172 21.648 1.00 87.50 102 LEU A CA 1
ATOM 823 C C . LEU A 1 102 ? -9.112 20.771 22.874 1.00 87.50 102 LEU A C 1
ATOM 825 O O . LEU A 1 102 ? -8.555 20.753 23.975 1.00 87.50 102 LEU A O 1
ATOM 829 N N . ARG A 1 103 ? -10.322 21.298 22.681 1.00 89.06 103 ARG A N 1
ATOM 830 C CA . ARG A 1 103 ? -11.179 21.786 23.767 1.00 89.06 103 ARG A CA 1
ATOM 831 C C . ARG A 1 103 ? -12.027 20.649 24.330 1.00 89.06 103 ARG A C 1
ATOM 833 O O . ARG A 1 103 ? -12.326 19.692 23.622 1.00 89.06 103 ARG A O 1
ATOM 840 N N . GLU A 1 104 ? -12.463 20.774 25.577 1.00 89.44 104 GLU A N 1
ATOM 841 C CA . GLU A 1 104 ? -13.295 19.758 26.240 1.00 89.44 104 GLU A CA 1
ATOM 842 C C . GLU A 1 104 ? -14.630 19.538 25.506 1.00 89.44 104 GLU A C 1
ATOM 844 O O . GLU A 1 104 ? -15.042 18.396 25.311 1.00 89.44 104 GLU A O 1
ATOM 849 N N . ASP A 1 105 ? -15.240 20.608 24.976 1.00 92.31 105 ASP A N 1
ATOM 850 C CA . ASP A 1 105 ? -16.464 20.537 24.162 1.00 92.31 105 ASP A CA 1
ATOM 851 C C . ASP A 1 105 ? -16.260 19.915 22.765 1.00 92.31 105 ASP A C 1
ATOM 853 O O . ASP A 1 105 ? -17.232 19.514 22.128 1.00 92.31 105 ASP A O 1
ATOM 857 N N . ASP A 1 106 ? -15.014 19.788 22.295 1.00 93.31 106 ASP A N 1
ATOM 858 C CA . ASP A 1 106 ? -14.679 18.965 21.126 1.00 93.31 106 ASP A CA 1
ATOM 859 C C . ASP A 1 106 ? -14.359 17.515 21.537 1.00 93.31 106 ASP A C 1
ATOM 861 O O . ASP A 1 106 ? -14.810 16.586 20.870 1.00 93.31 106 ASP A O 1
ATOM 865 N N . GLU A 1 107 ? -13.635 17.287 22.643 1.00 92.81 107 GLU A N 1
ATOM 866 C CA . GLU A 1 107 ? -13.291 15.935 23.120 1.00 92.81 107 GLU A CA 1
ATOM 867 C C . GLU A 1 107 ? -14.540 15.091 23.429 1.00 92.81 107 GLU A C 1
ATOM 869 O O . GLU A 1 107 ? -14.587 13.911 23.080 1.00 92.81 107 GLU A O 1
ATOM 874 N N . VAL A 1 108 ? -15.581 15.692 24.018 1.00 93.94 108 VAL A N 1
ATOM 875 C CA . VAL A 1 108 ? -16.869 15.017 24.262 1.00 93.94 108 VAL A CA 1
ATOM 876 C C . VAL A 1 108 ? -17.506 14.541 22.953 1.00 93.94 108 VAL A C 1
ATOM 878 O O . VAL A 1 108 ? -17.909 13.382 22.863 1.00 93.94 108 VAL A O 1
ATOM 881 N N . LYS A 1 109 ? -17.521 15.376 21.907 1.00 95.19 109 LYS A N 1
ATOM 882 C CA . LYS A 1 109 ? -18.052 14.992 20.589 1.00 95.19 109 LYS A CA 1
ATOM 883 C C . LYS A 1 109 ? -17.230 13.883 19.942 1.00 95.19 109 LYS A C 1
ATOM 885 O O . LYS A 1 109 ? -17.798 12.955 19.377 1.00 95.19 109 LYS A O 1
ATOM 890 N N . PHE A 1 110 ? -15.902 13.960 20.041 1.00 94.88 110 PHE A N 1
ATOM 891 C CA . PHE A 1 110 ? -14.988 12.915 19.574 1.00 94.88 110 PHE A CA 1
ATOM 892 C C . PHE A 1 110 ? -15.291 11.560 20.232 1.00 94.88 110 PHE A C 1
ATOM 894 O O . PHE A 1 110 ? -15.396 10.557 19.528 1.00 94.88 110 PHE A O 1
ATOM 901 N N . ARG A 1 111 ? -15.472 11.534 21.562 1.00 94.19 111 ARG A N 1
ATOM 902 C CA . ARG A 1 111 ? -15.864 10.334 22.323 1.00 94.19 111 ARG A CA 1
ATOM 903 C C . ARG A 1 111 ? -17.216 9.787 21.866 1.00 94.19 111 ARG A C 1
ATOM 905 O O . ARG A 1 111 ? -17.328 8.596 21.612 1.00 94.19 111 ARG A O 1
ATOM 912 N N . GLN A 1 112 ? -18.225 10.653 21.748 1.00 95.00 112 GLN A N 1
ATOM 913 C CA . GLN A 1 112 ? -19.587 10.275 21.345 1.00 95.00 112 GLN A CA 1
ATOM 914 C C . GLN A 1 112 ? -19.627 9.692 19.926 1.00 95.00 112 GLN A C 1
ATOM 916 O O . GLN A 1 112 ? -20.189 8.620 19.721 1.00 95.00 112 GLN A O 1
ATOM 921 N N . SER A 1 113 ? -18.972 10.359 18.971 1.00 95.88 113 SER A N 1
ATOM 922 C CA . SER A 1 113 ? -18.876 9.919 17.569 1.00 95.88 113 SER A CA 1
ATOM 923 C C . SER A 1 113 ? -18.180 8.554 17.467 1.00 95.88 113 SER A C 1
ATOM 925 O O . SER A 1 113 ? -18.677 7.635 16.817 1.00 95.88 113 SER A O 1
ATOM 927 N N . HIS A 1 114 ? -17.062 8.391 18.188 1.00 96.19 114 HIS A N 1
ATOM 928 C CA . HIS A 1 114 ? -16.286 7.149 18.211 1.00 96.19 114 HIS A CA 1
ATOM 929 C C . HIS A 1 114 ? -17.040 5.984 18.859 1.00 96.19 114 HIS A C 1
ATOM 931 O O . HIS A 1 114 ? -17.043 4.892 18.295 1.00 96.19 114 HIS A O 1
ATOM 937 N N . ALA A 1 115 ? -17.698 6.214 20.000 1.00 94.38 115 ALA A N 1
ATOM 938 C CA . ALA A 1 115 ? -18.511 5.202 20.672 1.00 94.38 115 ALA A CA 1
ATOM 939 C C . ALA A 1 115 ? -19.655 4.720 19.767 1.00 94.38 115 ALA A C 1
ATOM 941 O O . ALA A 1 115 ? -19.773 3.520 19.535 1.00 94.38 115 ALA A O 1
ATOM 942 N N . SER A 1 116 ? -20.396 5.653 19.156 1.00 94.56 116 SER A N 1
ATOM 943 C CA . SER A 1 116 ? -21.483 5.337 18.222 1.00 94.56 116 SER A CA 1
ATOM 944 C C . SER A 1 116 ? -21.010 4.442 17.065 1.00 94.56 116 SER A C 1
ATOM 946 O O . SER A 1 116 ? -21.639 3.432 16.748 1.00 94.56 116 SER A O 1
ATOM 948 N N . PHE A 1 117 ? -19.840 4.726 16.470 1.00 95.38 117 PHE A N 1
ATOM 949 C CA . PHE A 1 117 ? -19.310 3.863 15.408 1.00 95.38 117 PHE A CA 1
ATOM 950 C C . PHE A 1 117 ? -18.893 2.475 15.925 1.00 95.38 117 PHE A C 1
ATOM 952 O O . PHE A 1 117 ? -19.101 1.475 15.237 1.00 95.38 117 PHE A O 1
ATOM 959 N N . VAL A 1 118 ? -18.327 2.389 17.135 1.00 93.00 118 VAL A N 1
ATOM 960 C CA . VAL A 1 118 ? -17.971 1.110 17.777 1.00 93.00 118 VAL A CA 1
ATOM 961 C C . VAL A 1 118 ? -19.209 0.248 18.058 1.00 93.00 118 VAL A C 1
ATOM 963 O O . VAL A 1 118 ? -19.130 -0.970 17.888 1.00 93.00 118 VAL A O 1
ATOM 966 N N . ASP A 1 119 ? -20.352 0.846 18.394 1.00 92.06 119 ASP A N 1
ATOM 967 C CA . ASP A 1 119 ? -21.609 0.118 18.606 1.00 92.06 119 ASP A CA 1
ATOM 968 C C . ASP A 1 119 ? -22.137 -0.507 17.296 1.00 92.06 119 ASP A C 1
ATOM 970 O O . ASP A 1 119 ? -22.541 -1.674 17.271 1.00 92.06 119 ASP A O 1
ATOM 974 N N . HIS A 1 120 ? -22.040 0.205 16.165 1.00 90.94 120 HIS A N 1
ATOM 975 C CA . HIS A 1 120 ? -22.371 -0.346 14.840 1.00 90.94 120 HIS A CA 1
ATOM 976 C C . HIS A 1 120 ? -21.354 -1.383 14.327 1.00 90.94 120 HIS A C 1
ATOM 978 O O . HIS A 1 120 ? -21.696 -2.250 13.512 1.00 90.94 120 HIS A O 1
ATOM 984 N N . LEU A 1 121 ? -20.100 -1.312 14.783 1.00 89.56 121 LEU A N 1
ATOM 985 C CA . LEU A 1 121 ? -18.968 -2.041 14.208 1.00 89.56 121 LEU A CA 1
ATOM 986 C C . LEU A 1 121 ? -19.141 -3.562 14.217 1.00 89.56 121 LEU A C 1
ATOM 988 O O . LEU A 1 121 ? -18.769 -4.222 13.248 1.00 89.56 121 LEU A O 1
ATOM 992 N N . ALA A 1 122 ? -19.722 -4.128 15.278 1.00 83.81 122 ALA A N 1
ATOM 993 C CA . ALA A 1 122 ? -19.968 -5.567 15.351 1.00 83.81 122 ALA A CA 1
ATOM 994 C C . ALA A 1 122 ? -20.947 -6.033 14.254 1.00 83.81 122 ALA A C 1
ATOM 996 O O . ALA A 1 122 ? -20.732 -7.072 13.623 1.00 83.81 122 ALA A O 1
ATOM 997 N N . LEU A 1 123 ? -21.991 -5.250 13.968 1.00 84.62 123 LEU A N 1
ATOM 998 C CA . LEU A 1 123 ? -22.958 -5.582 12.924 1.00 84.62 123 LEU A CA 1
ATOM 999 C C . LEU A 1 123 ? -22.311 -5.492 11.535 1.00 84.62 123 LEU A C 1
ATOM 1001 O O . LEU A 1 123 ? -22.333 -6.477 10.793 1.00 84.62 123 LEU A O 1
ATOM 1005 N N . LEU A 1 124 ? -21.651 -4.366 11.237 1.00 87.62 124 LEU A N 1
ATOM 1006 C CA . LEU A 1 124 ? -20.924 -4.125 9.982 1.00 87.62 124 LEU A CA 1
ATOM 1007 C C . LEU A 1 124 ? -19.889 -5.226 9.699 1.00 87.62 124 LEU A C 1
ATOM 1009 O O . LEU A 1 124 ? -19.848 -5.776 8.597 1.00 87.62 124 LEU A O 1
ATOM 1013 N N . ALA A 1 125 ? -19.093 -5.589 10.711 1.00 85.25 125 ALA A N 1
ATOM 1014 C CA . ALA A 1 125 ? -18.071 -6.626 10.624 1.00 85.25 125 ALA A CA 1
ATOM 1015 C C . ALA A 1 125 ? -18.661 -8.026 10.385 1.00 85.25 125 ALA A C 1
ATOM 1017 O O . ALA A 1 125 ? -18.092 -8.807 9.626 1.00 85.25 125 ALA A O 1
ATOM 1018 N N . SER A 1 126 ? -19.806 -8.343 10.999 1.00 81.38 126 SER A N 1
ATOM 1019 C CA . SER A 1 126 ? -20.474 -9.641 10.820 1.00 81.38 126 SER A CA 1
ATOM 1020 C C . SER A 1 126 ? -21.093 -9.838 9.429 1.00 81.38 126 SER A C 1
ATOM 1022 O O . SER A 1 126 ? -21.251 -10.979 9.001 1.00 81.38 126 SER A O 1
ATOM 1024 N N . ARG A 1 127 ? -21.413 -8.738 8.729 1.00 84.06 127 ARG A N 1
ATOM 1025 C CA . ARG A 1 127 ? -22.038 -8.716 7.393 1.00 84.06 127 ARG A CA 1
ATOM 1026 C C . ARG A 1 127 ? -21.058 -8.496 6.234 1.00 84.06 127 ARG A C 1
ATOM 1028 O O . ARG A 1 127 ? -21.479 -8.571 5.085 1.00 84.06 127 ARG A O 1
ATOM 1035 N N . LEU A 1 128 ? -19.780 -8.213 6.515 1.00 84.31 128 LEU A N 1
ATOM 1036 C CA . LEU A 1 128 ? -18.751 -7.903 5.511 1.00 84.31 128 LEU A CA 1
ATOM 1037 C C . LEU A 1 128 ? -18.743 -8.946 4.370 1.00 84.31 128 LEU A C 1
ATOM 1039 O O . LEU A 1 128 ? -18.456 -10.112 4.642 1.00 84.31 128 LEU A O 1
ATOM 1043 N N . PRO A 1 129 ? -18.968 -8.569 3.096 1.00 82.06 129 PRO A N 1
ATOM 1044 C CA . PRO A 1 129 ? -18.969 -9.516 1.984 1.00 82.06 129 PRO A CA 1
ATOM 1045 C C . PRO A 1 129 ? -17.561 -10.054 1.670 1.00 82.06 129 PRO A C 1
ATOM 1047 O O . PRO A 1 129 ? -16.581 -9.307 1.488 1.00 82.06 129 PRO A O 1
ATOM 1050 N N . TYR A 1 130 ? -17.449 -11.384 1.583 1.00 80.94 130 TYR A N 1
ATOM 1051 C CA . TYR A 1 130 ? -16.251 -12.093 1.128 1.00 80.94 130 TYR A CA 1
ATOM 1052 C C . TYR A 1 130 ? -16.556 -13.500 0.610 1.00 80.94 130 TYR A C 1
ATOM 1054 O O . TYR A 1 130 ? -17.426 -14.194 1.123 1.00 80.94 130 TYR A O 1
ATOM 1062 N N . HIS A 1 131 ? -15.761 -13.967 -0.354 1.00 79.50 131 HIS A N 1
ATOM 1063 C CA . HIS A 1 131 ? -15.792 -15.365 -0.774 1.00 79.50 131 HIS A CA 1
ATOM 1064 C C . HIS A 1 131 ? -15.152 -16.252 0.303 1.00 79.50 131 HIS A C 1
ATOM 1066 O O . HIS A 1 131 ? -13.956 -16.138 0.594 1.00 79.50 131 HIS A O 1
ATOM 1072 N N . ALA A 1 132 ? -15.942 -17.134 0.915 1.00 76.31 132 ALA A N 1
ATOM 1073 C CA . ALA A 1 132 ? -15.465 -18.033 1.959 1.00 76.31 132 ALA A CA 1
ATOM 1074 C C . ALA A 1 132 ? -14.339 -18.957 1.455 1.00 76.31 132 ALA A C 1
ATOM 1076 O O . ALA A 1 132 ? -14.392 -19.490 0.351 1.00 76.31 132 ALA A O 1
ATOM 1077 N N . ASN A 1 133 ? -13.314 -19.160 2.290 1.00 77.31 133 ASN A N 1
ATOM 1078 C CA . ASN A 1 133 ? -12.090 -19.920 1.983 1.00 77.31 133 ASN A CA 1
ATOM 1079 C C . ASN A 1 133 ? -11.225 -19.384 0.818 1.00 77.31 133 ASN A C 1
ATOM 1081 O O . ASN A 1 133 ? -10.215 -20.010 0.498 1.00 77.31 133 ASN A O 1
ATOM 1085 N N . ALA A 1 134 ? -11.540 -18.229 0.221 1.00 83.19 134 ALA A N 1
ATOM 1086 C CA . ALA A 1 134 ? -10.638 -17.586 -0.732 1.00 83.19 134 ALA A CA 1
ATOM 1087 C C . ALA A 1 134 ? -9.346 -17.097 -0.048 1.00 83.19 134 ALA A C 1
ATOM 1089 O O . ALA A 1 134 ? -9.328 -16.739 1.132 1.00 83.19 134 ALA A O 1
ATOM 1090 N N . THR A 1 135 ? -8.244 -17.064 -0.794 1.00 87.50 135 THR A N 1
ATOM 1091 C CA . THR A 1 135 ? -6.965 -16.468 -0.377 1.00 87.50 135 THR A CA 1
ATOM 1092 C C . THR A 1 135 ? -6.261 -15.926 -1.615 1.00 87.50 135 THR A C 1
ATOM 1094 O O . THR A 1 135 ? -6.243 -16.578 -2.657 1.00 87.50 135 THR A O 1
ATOM 1097 N N . GLY A 1 136 ? -5.704 -14.724 -1.512 1.00 90.62 136 GLY A N 1
ATOM 1098 C CA . GLY A 1 136 ? -5.110 -13.996 -2.627 1.00 90.62 136 GLY A CA 1
ATOM 1099 C C . GLY A 1 136 ? -4.351 -12.764 -2.145 1.00 90.62 136 GLY A C 1
ATOM 1100 O O . GLY A 1 136 ? -4.339 -12.462 -0.952 1.00 90.62 136 GLY A O 1
ATOM 1101 N N . ILE A 1 137 ? -3.730 -12.058 -3.081 1.00 91.31 137 ILE A N 1
ATOM 1102 C CA . ILE A 1 137 ? -3.092 -10.757 -2.855 1.00 91.31 137 ILE A CA 1
ATOM 1103 C C . ILE A 1 137 ? -4.048 -9.680 -3.374 1.00 91.31 137 ILE A C 1
ATOM 1105 O O . ILE A 1 137 ? -4.636 -9.844 -4.442 1.00 91.31 137 ILE A O 1
ATOM 1109 N N . VAL A 1 138 ? -4.193 -8.578 -2.643 1.00 90.00 138 VAL A N 1
ATOM 1110 C CA . VAL A 1 138 ? -4.983 -7.414 -3.067 1.00 90.00 138 VAL A CA 1
ATOM 1111 C C . VAL A 1 138 ? -4.068 -6.196 -3.117 1.00 90.00 138 VAL A C 1
ATOM 1113 O O . VAL A 1 138 ? -3.251 -6.002 -2.218 1.00 90.00 138 VAL A O 1
ATOM 1116 N N . THR A 1 139 ? -4.193 -5.385 -4.163 1.00 89.38 139 THR A N 1
ATOM 1117 C CA . THR A 1 139 ? -3.468 -4.120 -4.323 1.00 89.38 139 THR A CA 1
ATOM 1118 C C . THR A 1 139 ? -4.350 -3.079 -5.017 1.00 89.38 139 THR A C 1
ATOM 1120 O O . THR A 1 139 ? -5.366 -3.430 -5.622 1.00 89.38 139 THR A O 1
ATOM 1123 N N . THR A 1 140 ? -3.982 -1.804 -4.914 1.00 85.44 140 THR A N 1
ATOM 1124 C CA . THR A 1 140 ? -4.677 -0.676 -5.547 1.00 85.44 140 THR A CA 1
ATOM 1125 C C . THR A 1 140 ? -3.750 0.045 -6.522 1.00 85.44 140 THR A C 1
ATOM 1127 O O . THR A 1 140 ? -2.543 0.154 -6.296 1.00 85.44 140 THR A O 1
ATOM 1130 N N . ALA A 1 141 ? -4.310 0.544 -7.620 1.00 82.56 141 ALA A N 1
ATOM 1131 C CA . ALA A 1 141 ? -3.581 1.271 -8.649 1.00 82.56 141 ALA A CA 1
ATOM 1132 C C . ALA A 1 141 ? -4.422 2.404 -9.239 1.00 82.56 141 ALA A C 1
ATOM 1134 O O . ALA A 1 141 ? -5.638 2.293 -9.358 1.00 82.56 141 ALA A O 1
ATOM 1135 N N . GLY A 1 142 ? -3.735 3.435 -9.711 1.00 77.88 142 GLY A N 1
ATOM 1136 C CA . GLY A 1 142 ? -4.229 4.329 -10.747 1.00 77.88 142 GLY A CA 1
ATOM 1137 C C . GLY A 1 142 ? -3.280 4.330 -11.938 1.00 77.88 142 GLY A C 1
ATOM 1138 O O . GLY A 1 142 ? -2.143 3.854 -11.851 1.00 77.88 142 GLY A O 1
ATOM 1139 N N . VAL A 1 143 ? -3.700 4.923 -13.055 1.00 76.50 143 VAL A N 1
ATOM 1140 C CA . VAL A 1 143 ? -2.856 5.078 -14.259 1.00 76.50 143 VAL A CA 1
ATOM 1141 C C . VAL A 1 143 ? -1.444 5.624 -13.951 1.00 76.50 143 VAL A C 1
ATOM 1143 O O . VAL A 1 143 ? -0.491 5.132 -14.559 1.00 76.50 143 VAL A O 1
ATOM 1146 N N . PRO A 1 144 ? -1.239 6.579 -13.010 1.00 80.44 144 PRO A N 1
ATOM 1147 C CA . PRO A 1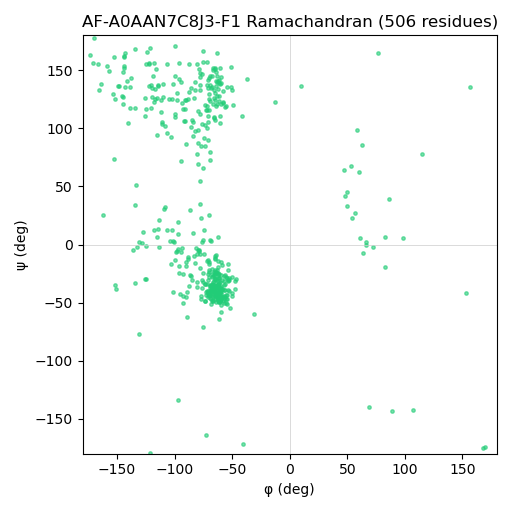 144 ? 0.092 7.110 -12.706 1.00 80.44 144 PRO A CA 1
ATOM 1148 C C . PRO A 1 144 ? 1.050 6.142 -11.998 1.00 80.44 144 PRO A C 1
ATOM 1150 O O . PRO A 1 144 ? 2.244 6.437 -11.961 1.00 80.44 144 PRO A O 1
ATOM 1153 N N . ASN A 1 145 ? 0.573 5.040 -11.408 1.00 83.94 145 ASN A N 1
ATOM 1154 C CA . ASN A 1 145 ? 1.415 4.075 -10.689 1.00 83.94 145 ASN A CA 1
ATOM 1155 C C . ASN A 1 145 ? 1.176 2.607 -11.091 1.00 83.94 145 ASN A C 1
ATOM 1157 O O . ASN A 1 145 ? 1.842 1.719 -10.564 1.00 83.94 145 ASN A O 1
ATOM 1161 N N . PHE A 1 146 ? 0.295 2.332 -12.059 1.00 89.81 146 PHE A N 1
ATOM 1162 C CA . PHE A 1 146 ? -0.014 0.977 -12.531 1.00 89.81 146 PHE A CA 1
ATOM 1163 C C . PHE A 1 146 ? 1.232 0.175 -12.953 1.00 89.81 146 PHE A C 1
ATOM 1165 O O . PHE A 1 146 ? 1.296 -1.035 -12.737 1.00 89.81 146 PHE A O 1
ATOM 1172 N N . GLY A 1 147 ? 2.273 0.840 -13.469 1.00 91.81 147 GLY A N 1
ATOM 1173 C CA . GLY A 1 147 ? 3.533 0.179 -13.814 1.00 91.81 147 GLY A CA 1
ATOM 1174 C C . GLY A 1 147 ? 4.304 -0.404 -12.621 1.00 91.81 147 GLY A C 1
ATOM 1175 O O . GLY A 1 147 ? 5.036 -1.377 -12.794 1.00 91.81 147 GLY A O 1
ATOM 1176 N N . GLN A 1 148 ? 4.081 0.110 -11.406 1.00 91.19 148 GLN A N 1
ATOM 1177 C CA . GLN A 1 148 ? 4.584 -0.478 -10.157 1.00 91.19 148 GLN A CA 1
ATOM 1178 C C . GLN A 1 148 ? 3.869 -1.799 -9.845 1.00 91.19 148 GLN A C 1
ATOM 1180 O O . GLN A 1 148 ? 4.491 -2.755 -9.387 1.00 91.19 148 GLN A O 1
ATOM 1185 N N . VAL A 1 149 ? 2.565 -1.877 -10.135 1.00 91.56 149 VAL A N 1
ATOM 1186 C CA . VAL A 1 149 ? 1.768 -3.096 -9.945 1.00 91.56 149 VAL A CA 1
ATOM 1187 C C . VAL A 1 149 ? 2.119 -4.163 -10.982 1.00 91.56 149 VAL A C 1
ATOM 1189 O O . VAL A 1 149 ? 2.175 -5.337 -10.627 1.00 91.56 149 VAL A O 1
ATOM 1192 N N . VAL A 1 150 ? 2.469 -3.785 -12.218 1.00 93.62 150 VAL A N 1
ATOM 1193 C CA . VAL A 1 150 ? 3.090 -4.711 -13.187 1.00 93.62 150 VAL A CA 1
ATOM 1194 C C . VAL A 1 150 ? 4.346 -5.350 -12.580 1.00 93.62 150 VAL A C 1
ATOM 1196 O O . VAL A 1 150 ? 4.441 -6.576 -12.527 1.00 93.62 150 VAL A O 1
ATOM 1199 N N . SER A 1 151 ? 5.263 -4.546 -12.035 1.00 92.94 151 SER A N 1
ATOM 1200 C CA . SER A 1 151 ? 6.476 -5.040 -11.367 1.00 92.94 151 SER A CA 1
ATOM 1201 C C . SER A 1 151 ? 6.174 -5.926 -10.148 1.00 92.94 151 SER A C 1
ATOM 1203 O O . SER A 1 151 ? 6.801 -6.973 -9.986 1.00 92.94 151 SER A O 1
ATOM 1205 N N . LEU A 1 152 ? 5.174 -5.573 -9.329 1.00 90.88 152 LEU A N 1
ATOM 1206 C CA . LEU A 1 152 ? 4.707 -6.388 -8.196 1.00 90.88 152 LEU A CA 1
ATOM 1207 C C . LEU A 1 152 ? 4.193 -7.759 -8.653 1.00 90.88 152 LEU A C 1
ATOM 1209 O O . LEU A 1 152 ? 4.573 -8.775 -8.072 1.00 90.88 152 LEU A O 1
ATOM 1213 N N . VAL A 1 153 ? 3.356 -7.807 -9.695 1.00 92.31 153 VAL A N 1
ATOM 1214 C CA . VAL A 1 153 ? 2.814 -9.061 -10.245 1.00 92.31 153 VAL A CA 1
ATOM 1215 C C . VAL A 1 153 ? 3.947 -9.940 -10.775 1.00 92.31 153 VAL A C 1
ATOM 1217 O O . VAL A 1 153 ? 4.021 -11.114 -10.413 1.00 92.31 153 VAL A O 1
ATOM 1220 N N . LEU A 1 154 ? 4.860 -9.381 -11.575 1.00 91.38 154 LEU A N 1
ATOM 1221 C CA . LEU A 1 154 ? 5.996 -10.119 -12.136 1.00 91.38 154 LEU A CA 1
ATOM 1222 C C . LEU A 1 154 ? 6.902 -10.695 -11.039 1.00 91.38 154 LEU A C 1
ATOM 1224 O O . LEU A 1 154 ? 7.199 -11.890 -11.052 1.00 91.38 154 LEU A O 1
ATOM 1228 N N . MET A 1 155 ? 7.277 -9.893 -10.037 1.00 87.25 155 MET A N 1
ATOM 1229 C CA . MET A 1 155 ? 8.118 -10.365 -8.931 1.00 87.25 155 MET A CA 1
ATOM 1230 C C . MET A 1 155 ? 7.402 -11.377 -8.035 1.00 87.25 155 MET A C 1
ATOM 1232 O O . MET A 1 155 ? 8.020 -12.361 -7.635 1.00 87.25 155 MET A O 1
ATOM 1236 N N . ALA A 1 156 ? 6.093 -11.235 -7.799 1.00 86.50 156 ALA A N 1
ATOM 1237 C CA . ALA A 1 156 ? 5.313 -12.252 -7.097 1.00 86.50 156 ALA A CA 1
ATOM 1238 C C . ALA A 1 156 ? 5.329 -13.603 -7.839 1.00 86.50 156 ALA A C 1
ATOM 1240 O O . ALA A 1 156 ? 5.465 -14.650 -7.201 1.00 86.50 156 ALA A O 1
ATOM 1241 N N . ARG A 1 157 ? 5.244 -13.605 -9.179 1.00 87.19 157 ARG A N 1
ATOM 1242 C CA . ARG A 1 157 ? 5.347 -14.834 -9.989 1.00 87.19 157 ARG A CA 1
ATOM 1243 C C . ARG A 1 157 ? 6.766 -15.394 -10.038 1.00 87.19 157 ARG A C 1
ATOM 1245 O O . ARG A 1 157 ? 6.922 -16.603 -9.884 1.00 87.19 157 ARG A O 1
ATOM 1252 N N . ARG A 1 158 ? 7.798 -14.554 -10.156 1.00 83.69 158 ARG A N 1
ATOM 1253 C CA . ARG A 1 158 ? 9.211 -14.981 -10.115 1.00 83.69 158 ARG A CA 1
ATOM 1254 C C . ARG A 1 158 ? 9.644 -15.505 -8.736 1.00 83.69 158 ARG A C 1
ATOM 1256 O O . ARG A 1 158 ? 10.471 -16.409 -8.674 1.00 83.69 158 ARG A O 1
ATOM 1263 N N . ALA A 1 159 ? 9.021 -15.037 -7.654 1.00 81.50 159 ALA A N 1
ATOM 1264 C CA . ALA A 1 159 ? 9.125 -15.621 -6.312 1.00 81.50 159 ALA A CA 1
ATOM 1265 C C . ALA A 1 159 ? 8.306 -16.924 -6.129 1.00 81.50 159 ALA A C 1
ATOM 1267 O O . ALA A 1 159 ? 8.267 -17.487 -5.038 1.00 81.50 159 ALA A O 1
ATOM 1268 N N . GLY A 1 160 ? 7.631 -17.416 -7.176 1.00 81.62 160 GLY A N 1
ATOM 1269 C CA . GLY A 1 160 ? 6.875 -18.671 -7.160 1.00 81.62 160 GLY A CA 1
ATOM 1270 C C . GLY A 1 160 ? 5.458 -18.581 -6.581 1.00 81.62 160 GLY A C 1
ATOM 1271 O O . GLY A 1 160 ? 4.797 -19.614 -6.447 1.00 81.62 160 GLY A O 1
ATOM 1272 N N . SER A 1 161 ? 4.950 -17.385 -6.257 1.00 83.00 161 SER A N 1
ATOM 1273 C CA . SER A 1 161 ? 3.585 -17.235 -5.740 1.00 83.00 161 SER A CA 1
ATOM 1274 C C . SER A 1 161 ? 2.559 -17.639 -6.795 1.00 83.00 161 SER A C 1
ATOM 1276 O O . SER A 1 161 ? 2.509 -17.070 -7.886 1.00 83.00 161 SER A O 1
ATOM 1278 N N . ARG A 1 162 ? 1.685 -18.586 -6.443 1.00 85.12 162 ARG A N 1
ATOM 1279 C CA . ARG A 1 162 ? 0.546 -19.023 -7.272 1.00 85.12 162 ARG A CA 1
ATOM 1280 C C . ARG A 1 162 ? -0.774 -18.342 -6.896 1.00 85.12 162 ARG A C 1
ATOM 1282 O O . ARG A 1 162 ? -1.777 -18.567 -7.566 1.00 85.12 162 ARG A O 1
ATOM 1289 N N . LEU A 1 163 ? -0.780 -17.512 -5.847 1.00 88.81 163 LEU A N 1
ATOM 1290 C CA . LEU A 1 163 ? -1.986 -16.846 -5.343 1.00 88.81 163 LEU A CA 1
ATOM 1291 C C . LEU A 1 163 ? -2.607 -15.919 -6.404 1.00 88.81 163 LEU A C 1
ATOM 1293 O O . LEU A 1 163 ? -1.856 -15.197 -7.070 1.00 88.81 163 LEU A O 1
ATOM 1297 N N . PRO A 1 164 ? -3.944 -15.877 -6.546 1.00 93.75 164 PRO A N 1
ATOM 1298 C CA . PRO A 1 164 ? -4.598 -14.892 -7.398 1.00 93.75 164 PRO A CA 1
ATOM 1299 C C . PRO A 1 164 ? -4.314 -13.478 -6.879 1.00 93.75 164 PRO A C 1
ATOM 1301 O O . PRO A 1 164 ? -4.284 -13.249 -5.666 1.00 93.75 164 PRO A O 1
ATOM 1304 N N . ILE A 1 165 ? -4.094 -12.535 -7.795 1.00 94.56 165 ILE A N 1
ATOM 1305 C CA . ILE A 1 165 ? -3.877 -11.117 -7.473 1.00 94.56 165 ILE A CA 1
ATOM 1306 C C . ILE A 1 165 ? -5.103 -10.325 -7.938 1.00 94.56 165 ILE A C 1
ATOM 1308 O O . ILE A 1 165 ? -5.495 -10.427 -9.098 1.00 94.56 165 ILE A O 1
ATOM 1312 N N . GLN A 1 166 ? -5.707 -9.534 -7.055 1.00 92.88 166 GLN A N 1
ATOM 1313 C CA . GLN A 1 166 ? -6.753 -8.571 -7.404 1.00 92.88 166 GLN A CA 1
ATOM 1314 C C . GLN A 1 166 ? -6.173 -7.156 -7.388 1.00 92.88 166 GLN A C 1
ATOM 1316 O O . GLN A 1 166 ? -5.591 -6.729 -6.389 1.00 92.88 166 GLN A O 1
ATOM 1321 N N . ILE A 1 167 ? -6.325 -6.452 -8.507 1.00 91.62 167 ILE A N 1
ATOM 1322 C CA . ILE A 1 167 ? -5.845 -5.085 -8.713 1.00 91.62 167 ILE A CA 1
ATOM 1323 C C . ILE A 1 167 ? -7.075 -4.185 -8.801 1.00 91.62 167 ILE A C 1
ATOM 1325 O O . ILE A 1 167 ? -7.778 -4.206 -9.810 1.00 91.62 167 ILE A O 1
ATOM 1329 N N . PHE A 1 168 ? -7.350 -3.418 -7.752 1.00 85.62 168 PHE A N 1
ATOM 1330 C CA . PHE A 1 168 ? -8.427 -2.429 -7.761 1.00 85.62 168 PHE A CA 1
ATOM 1331 C C . PHE A 1 168 ? -7.935 -1.135 -8.410 1.00 85.62 168 PHE A C 1
ATOM 1333 O O . PHE A 1 168 ? -6.900 -0.604 -8.004 1.00 85.62 168 PHE A O 1
ATOM 1340 N N . ILE A 1 169 ? -8.648 -0.654 -9.427 1.00 79.94 169 ILE A N 1
ATOM 1341 C CA . ILE A 1 169 ? -8.215 0.464 -10.272 1.00 79.94 169 ILE A CA 1
ATOM 1342 C C . ILE A 1 169 ? -9.103 1.684 -10.040 1.00 79.94 169 ILE A C 1
ATOM 1344 O O . ILE A 1 169 ? -10.318 1.589 -10.185 1.00 79.94 169 ILE A O 1
ATOM 1348 N N . ASP A 1 170 ? -8.492 2.818 -9.689 1.00 69.00 170 ASP A N 1
ATOM 1349 C CA . ASP A 1 170 ? -9.184 4.093 -9.438 1.00 69.00 170 ASP A CA 1
ATOM 1350 C C . ASP A 1 170 ? -9.386 4.966 -10.689 1.00 69.00 170 ASP A C 1
ATOM 1352 O O . ASP A 1 170 ? -10.134 5.937 -10.639 1.00 69.00 170 ASP A O 1
ATOM 1356 N N . THR A 1 171 ? -8.717 4.638 -11.801 1.00 64.38 171 THR A N 1
ATOM 1357 C CA . THR A 1 171 ? -8.701 5.441 -13.031 1.00 64.38 171 THR A CA 1
ATOM 1358 C C . THR A 1 171 ? -8.484 4.579 -14.284 1.00 64.38 171 THR A C 1
ATOM 1360 O O . THR A 1 171 ? -7.492 3.854 -14.386 1.00 64.38 171 THR A O 1
ATOM 1363 N N . CYS A 1 172 ? -9.385 4.682 -15.265 1.00 67.94 172 CYS A N 1
ATOM 1364 C CA . CYS A 1 172 ? -9.328 3.931 -16.529 1.00 67.94 172 CYS A CA 1
ATOM 1365 C C . CYS A 1 172 ? -8.322 4.525 -17.544 1.00 67.94 172 CYS A C 1
ATOM 1367 O O . CYS A 1 172 ? -8.077 5.736 -17.562 1.00 67.94 172 CYS A O 1
ATOM 1369 N N . SER A 1 173 ? -7.727 3.702 -18.422 1.00 79.94 173 SER A N 1
ATOM 1370 C CA . SER A 1 173 ? -6.890 4.190 -19.535 1.00 79.94 173 SER A CA 1
ATOM 1371 C C . SER A 1 173 ? -6.624 3.108 -20.589 1.00 79.94 173 SER A C 1
ATOM 1373 O O . SER A 1 173 ? -6.111 2.055 -20.216 1.00 79.94 1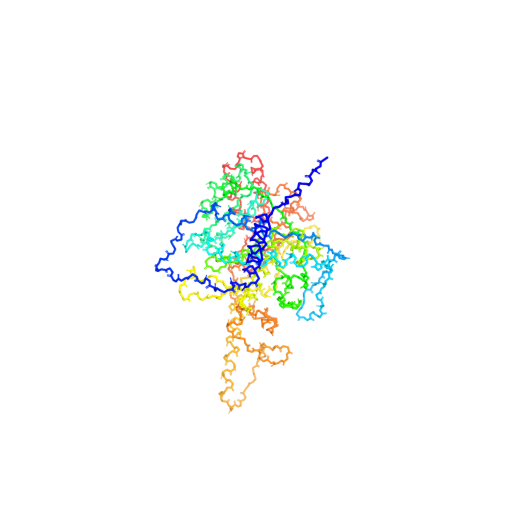73 SER A O 1
ATOM 1375 N N . PRO A 1 174 ? -6.768 3.374 -21.908 1.00 82.62 174 PRO A N 1
ATOM 1376 C CA . PRO A 1 174 ? -6.745 2.336 -22.953 1.00 82.62 174 PRO A CA 1
ATOM 1377 C C . PRO A 1 174 ? -5.541 1.378 -22.986 1.00 82.62 174 PRO A C 1
ATOM 1379 O O . PRO A 1 174 ? -5.634 0.296 -23.566 1.00 82.62 174 PRO A O 1
ATOM 1382 N N . TRP A 1 175 ? -4.398 1.759 -22.403 1.00 90.00 175 TRP A N 1
ATOM 1383 C CA . TRP A 1 175 ? -3.241 0.870 -22.255 1.00 90.00 175 TRP A CA 1
ATOM 1384 C C . TRP A 1 175 ? -3.284 0.026 -20.971 1.00 90.00 175 TRP A C 1
ATOM 1386 O O . TRP A 1 175 ? -2.881 -1.133 -21.010 1.00 90.00 175 TRP A O 1
ATOM 1396 N N . VAL A 1 176 ? -3.796 0.577 -19.864 1.00 87.69 176 VAL A N 1
ATOM 1397 C CA . VAL A 1 176 ? -4.078 -0.153 -18.617 1.00 87.69 176 VAL A CA 1
ATOM 1398 C C . VAL A 1 176 ? -5.157 -1.190 -18.895 1.00 87.69 176 VAL A C 1
ATOM 1400 O O . VAL A 1 176 ? -4.943 -2.368 -18.634 1.00 87.69 176 VAL A O 1
ATOM 1403 N N . ASP A 1 177 ? -6.253 -0.773 -19.527 1.00 86.38 177 ASP A N 1
ATOM 1404 C CA . ASP A 1 177 ? -7.398 -1.617 -19.874 1.00 86.38 177 ASP A CA 1
ATOM 1405 C C . ASP A 1 177 ? -6.958 -2.808 -20.751 1.00 86.38 177 ASP A C 1
ATOM 1407 O O . ASP A 1 177 ? -7.389 -3.944 -20.540 1.00 86.38 177 ASP A O 1
ATOM 1411 N N . TRP A 1 178 ? -6.021 -2.578 -21.684 1.00 91.38 178 TRP A N 1
ATOM 1412 C CA . TRP A 1 178 ? -5.415 -3.636 -22.499 1.00 91.38 178 TRP A CA 1
ATOM 1413 C C . TRP A 1 178 ? -4.512 -4.576 -21.688 1.00 91.38 178 TRP A C 1
ATOM 1415 O O . TRP A 1 178 ? -4.657 -5.789 -21.788 1.00 91.38 178 TRP A O 1
ATOM 1425 N N . VAL A 1 179 ? -3.615 -4.058 -20.839 1.00 90.88 179 VAL A N 1
ATOM 1426 C CA . VAL A 1 179 ? -2.776 -4.910 -19.969 1.00 90.88 179 VAL A CA 1
ATOM 1427 C C . VAL A 1 179 ? -3.646 -5.722 -18.997 1.00 90.88 179 VAL A C 1
ATOM 1429 O O . VAL A 1 179 ? -3.341 -6.878 -18.711 1.00 90.88 179 VAL A O 1
ATOM 1432 N N . CYS A 1 180 ? -4.758 -5.156 -18.533 1.00 90.12 180 CYS A N 1
ATOM 1433 C CA . CYS A 1 180 ? -5.732 -5.791 -17.650 1.00 90.12 180 CYS A CA 1
ATOM 1434 C C . CYS A 1 180 ? -6.573 -6.893 -18.303 1.00 90.12 180 CYS A C 1
ATOM 1436 O O . CYS A 1 180 ? -6.968 -7.828 -17.607 1.00 90.12 180 CYS A O 1
ATOM 1438 N N . SER A 1 181 ? -6.848 -6.792 -19.604 1.00 88.94 181 SER A N 1
ATOM 1439 C CA . SER A 1 181 ? -7.608 -7.792 -20.365 1.00 88.94 181 SER A CA 1
ATOM 1440 C C . SER A 1 181 ? -6.701 -8.861 -20.977 1.00 88.94 181 SER A C 1
ATOM 1442 O O . SER A 1 181 ? -6.980 -10.048 -20.838 1.00 88.94 181 SER A O 1
ATOM 1444 N N . GLU A 1 182 ? -5.583 -8.466 -21.586 1.00 89.12 182 GLU A N 1
ATOM 1445 C CA . GLU A 1 182 ? -4.704 -9.382 -22.315 1.00 89.12 182 GLU A CA 1
ATOM 1446 C C . GLU A 1 182 ? -3.575 -9.965 -21.468 1.00 89.12 182 GLU A C 1
A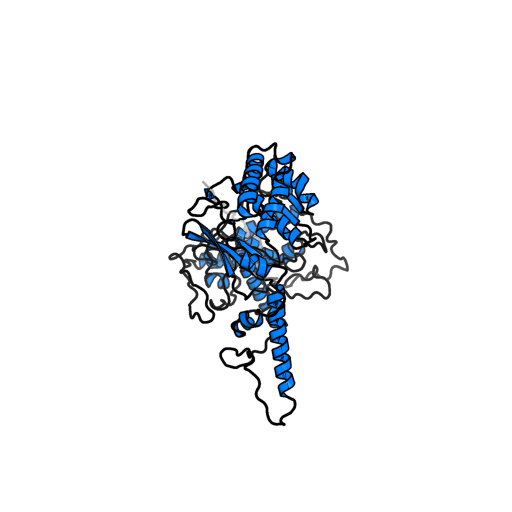TOM 1448 O O . GLU A 1 182 ? -3.308 -11.163 -21.554 1.00 89.12 182 GLU A O 1
ATOM 1453 N N . THR A 1 183 ? -2.886 -9.162 -20.652 1.00 91.38 183 THR A N 1
ATOM 1454 C CA . THR A 1 183 ? -1.656 -9.608 -19.972 1.00 91.38 183 THR A CA 1
ATOM 1455 C C . THR A 1 183 ? -1.924 -10.176 -18.576 1.00 91.38 183 THR A C 1
ATOM 1457 O O . THR A 1 183 ? -1.458 -11.269 -18.252 1.00 91.38 183 THR A O 1
ATOM 1460 N N . MET A 1 184 ? -2.670 -9.453 -17.737 1.00 92.25 184 MET A N 1
ATOM 1461 C CA . MET A 1 184 ? -2.864 -9.784 -16.319 1.00 92.25 184 MET A CA 1
ATOM 1462 C C . MET A 1 184 ? -3.521 -11.156 -16.078 1.00 92.25 184 MET A C 1
ATOM 1464 O O . MET A 1 184 ? -3.011 -11.890 -15.223 1.00 92.25 184 MET A O 1
ATOM 1468 N N . PRO A 1 185 ? -4.551 -11.594 -16.836 1.00 91.44 185 PRO A N 1
ATOM 1469 C CA . PRO A 1 185 ? -5.169 -12.902 -16.606 1.00 91.44 185 PRO A CA 1
ATOM 1470 C C . PRO A 1 185 ? -4.195 -14.068 -16.818 1.00 91.44 185 PRO A C 1
ATOM 1472 O O . PRO A 1 185 ? -4.216 -15.036 -16.057 1.00 91.44 185 PRO A O 1
ATOM 1475 N N . ARG A 1 186 ? -3.261 -13.939 -17.776 1.00 90.69 186 ARG A N 1
ATOM 1476 C CA . ARG A 1 186 ? -2.186 -14.922 -18.031 1.00 90.69 186 ARG A CA 1
ATOM 1477 C C . ARG A 1 186 ? -1.221 -15.046 -16.844 1.00 90.69 186 ARG A C 1
ATOM 1479 O O . ARG A 1 186 ? -0.595 -16.084 -16.658 1.00 90.69 186 ARG A O 1
ATOM 1486 N N . LEU A 1 187 ? -1.142 -14.008 -16.009 1.00 90.19 187 LEU A N 1
ATOM 1487 C CA . LEU A 1 187 ? -0.368 -13.954 -14.769 1.00 90.19 187 LEU A CA 1
ATOM 1488 C C . LEU A 1 187 ? -1.229 -14.252 -13.524 1.00 90.19 187 LEU A C 1
ATOM 1490 O O . LEU A 1 187 ? -0.832 -13.891 -12.416 1.00 90.19 187 LEU A O 1
ATOM 1494 N N . ASN A 1 188 ? -2.402 -14.889 -13.660 1.00 91.31 188 ASN A N 1
ATOM 1495 C CA . ASN A 1 188 ? -3.371 -15.115 -12.571 1.00 91.31 188 ASN A CA 1
ATOM 1496 C C . ASN A 1 188 ? -3.655 -13.827 -11.761 1.00 91.31 188 ASN A C 1
ATOM 1498 O O . ASN A 1 188 ? -3.661 -13.819 -10.526 1.00 91.31 188 ASN A O 1
ATOM 1502 N N . ALA A 1 189 ? -3.789 -12.704 -12.466 1.00 94.38 189 ALA A N 1
ATOM 1503 C CA . ALA A 1 189 ? -4.133 -11.407 -11.909 1.00 94.38 189 ALA A CA 1
ATOM 1504 C C . ALA A 1 189 ? -5.403 -10.881 -12.591 1.00 94.38 189 ALA A C 1
ATOM 1506 O O . ALA A 1 189 ? -5.550 -10.977 -13.808 1.00 94.38 189 ALA A O 1
ATOM 1507 N N . LYS A 1 190 ? -6.332 -10.325 -11.812 1.00 93.50 190 LYS A N 1
ATOM 1508 C CA . LYS A 1 190 ? -7.563 -9.708 -12.312 1.00 93.50 190 LYS A CA 1
ATOM 1509 C C . LYS A 1 190 ? -7.602 -8.241 -11.901 1.00 93.50 190 LYS A C 1
ATOM 1511 O O . LYS A 1 190 ? -7.515 -7.929 -10.713 1.00 93.50 190 LYS A O 1
ATOM 1516 N N . CYS A 1 191 ? -7.797 -7.364 -12.878 1.00 89.50 191 CYS A N 1
ATOM 1517 C CA . CYS A 1 191 ? -8.172 -5.983 -12.617 1.00 89.50 191 CYS A CA 1
ATOM 1518 C C . CYS A 1 191 ? -9.668 -5.881 -12.286 1.00 89.50 191 CYS A C 1
ATOM 1520 O O . CYS A 1 191 ? -10.492 -6.617 -12.836 1.00 89.50 191 CYS A O 1
ATOM 1522 N N . VAL A 1 192 ? -10.008 -4.973 -11.380 1.00 84.88 192 VAL A N 1
ATOM 1523 C CA . VAL A 1 192 ? -11.374 -4.643 -10.969 1.00 84.88 192 VAL A CA 1
ATOM 1524 C C . VAL A 1 192 ? -11.469 -3.122 -10.950 1.00 84.88 192 VAL A C 1
ATOM 1526 O O . VAL A 1 192 ? -10.735 -2.483 -10.196 1.00 84.88 192 VAL A O 1
ATOM 1529 N N . SER A 1 193 ? -12.327 -2.532 -11.784 1.00 75.62 193 SER A N 1
ATOM 1530 C CA . SER A 1 193 ? -12.562 -1.089 -11.714 1.00 75.62 193 SER A CA 1
ATOM 1531 C C . SER A 1 193 ? -13.286 -0.755 -10.413 1.00 75.62 193 SER A C 1
ATOM 1533 O O . SER A 1 193 ? -14.248 -1.428 -10.028 1.00 75.62 193 SER A O 1
ATOM 1535 N N . LEU A 1 194 ? -12.823 0.283 -9.723 1.00 67.44 194 LEU A N 1
ATOM 1536 C CA . LEU A 1 194 ? -13.550 0.849 -8.596 1.00 67.44 194 LEU A CA 1
ATOM 1537 C C . LEU A 1 194 ? -14.811 1.577 -9.072 1.00 67.44 194 LEU A C 1
ATOM 1539 O O . LEU A 1 194 ? -15.802 1.544 -8.358 1.00 67.44 194 LEU A O 1
ATOM 1543 N N . GLU A 1 195 ? -14.832 2.114 -10.295 1.00 61.94 195 GLU A N 1
ATOM 1544 C CA . GLU A 1 195 ? -16.041 2.688 -10.905 1.00 61.94 195 GLU A CA 1
ATOM 1545 C C . GLU A 1 195 ? -17.109 1.598 -11.131 1.00 61.94 195 GLU A C 1
ATOM 1547 O O . GLU A 1 195 ? -18.249 1.775 -10.713 1.00 61.94 195 GLU A O 1
ATOM 1552 N N . ASP A 1 196 ? -16.734 0.416 -11.642 1.00 60.38 196 ASP A N 1
ATOM 1553 C CA . ASP A 1 196 ? -17.657 -0.734 -11.771 1.00 60.38 196 ASP A CA 1
ATOM 1554 C C . ASP A 1 196 ? -18.128 -1.273 -10.405 1.00 60.38 196 ASP A C 1
ATOM 1556 O O . ASP A 1 196 ? -19.198 -1.869 -10.295 1.00 60.38 196 ASP A O 1
ATOM 1560 N N . THR A 1 197 ? -17.315 -1.100 -9.356 1.00 58.16 197 THR A N 1
ATOM 1561 C CA . THR A 1 197 ? -17.610 -1.584 -7.994 1.00 58.16 197 THR A CA 1
ATOM 1562 C C . THR A 1 197 ? -18.449 -0.586 -7.189 1.00 58.16 197 THR A C 1
ATOM 1564 O O . THR A 1 197 ? -19.148 -0.986 -6.259 1.00 58.16 197 THR A O 1
ATOM 1567 N N . TRP A 1 198 ? -18.365 0.708 -7.513 1.00 56.03 198 TRP A N 1
ATOM 1568 C CA . TRP A 1 198 ? -18.906 1.818 -6.721 1.00 56.03 198 TRP A CA 1
ATOM 1569 C C . TRP A 1 198 ? -19.816 2.770 -7.517 1.00 56.03 198 TRP A C 1
ATOM 1571 O O . TRP A 1 198 ? -20.180 3.821 -6.999 1.00 56.03 198 TRP A O 1
ATOM 1581 N N . GLY A 1 199 ? -20.220 2.421 -8.744 1.00 43.41 199 GLY A N 1
ATOM 1582 C CA . GLY A 1 199 ? -20.933 3.292 -9.697 1.00 43.41 199 GLY A CA 1
ATOM 1583 C C . GLY A 1 199 ? -22.321 3.821 -9.293 1.00 43.41 199 GLY A C 1
ATOM 1584 O O . GLY A 1 199 ? -22.984 4.447 -10.115 1.00 43.41 199 GLY A O 1
ATOM 1585 N N . GLY A 1 200 ? -22.763 3.588 -8.053 1.00 45.97 200 GLY A N 1
ATOM 1586 C CA . GLY A 1 200 ? -23.935 4.221 -7.434 1.00 45.97 200 GLY A CA 1
ATOM 1587 C C . GLY A 1 200 ? -23.622 5.146 -6.243 1.00 45.97 200 GLY A C 1
ATOM 1588 O O . GLY A 1 200 ? -24.548 5.733 -5.693 1.00 45.97 200 GLY A O 1
ATOM 1589 N N . MET A 1 201 ? -22.354 5.284 -5.829 1.00 45.91 201 MET A N 1
ATOM 1590 C CA . MET A 1 201 ? -21.952 5.951 -4.578 1.00 45.91 201 MET A CA 1
ATOM 1591 C C . MET A 1 201 ? -21.307 7.334 -4.782 1.00 45.91 201 MET A C 1
ATOM 1593 O O . MET A 1 201 ? -20.753 7.645 -5.834 1.00 45.91 201 MET A O 1
ATOM 1597 N N . SER A 1 202 ? -21.378 8.185 -3.751 1.00 41.44 202 SER A N 1
ATOM 1598 C CA . SER A 1 202 ? -21.387 9.650 -3.910 1.00 41.44 202 SER A CA 1
ATOM 1599 C C . SER A 1 202 ? -20.231 10.457 -3.278 1.00 41.44 202 SER A C 1
ATOM 1601 O O . SER A 1 202 ? -20.353 11.681 -3.195 1.00 41.44 202 SER A O 1
ATOM 1603 N N . HIS A 1 203 ? -19.120 9.850 -2.819 1.00 42.31 203 HIS A N 1
ATOM 1604 C CA . HIS A 1 203 ? -18.100 10.563 -2.006 1.00 42.31 203 HIS A CA 1
ATOM 1605 C C . HIS A 1 203 ? -16.608 10.243 -2.334 1.00 42.31 203 HIS A C 1
ATOM 1607 O O . HIS A 1 203 ? -16.260 9.069 -2.450 1.00 42.31 203 HIS A O 1
ATOM 1613 N N . PRO A 1 204 ? -15.701 11.254 -2.428 1.00 36.28 204 PRO A N 1
ATOM 1614 C CA . PRO A 1 204 ? -14.260 11.090 -2.736 1.00 36.28 204 PRO A CA 1
ATOM 1615 C C . PRO A 1 204 ? -13.299 11.133 -1.511 1.00 36.28 204 PRO A C 1
ATOM 1617 O O . PRO A 1 204 ? -13.707 11.497 -0.410 1.00 36.28 204 PRO A O 1
ATOM 1620 N N . LEU A 1 205 ? -11.998 10.804 -1.698 1.00 39.47 205 LEU A N 1
ATOM 1621 C CA . LEU A 1 205 ? -10.990 10.575 -0.623 1.00 39.47 205 LEU A CA 1
ATOM 1622 C C . LEU A 1 205 ? -9.569 11.200 -0.870 1.00 39.47 205 LEU A C 1
ATOM 1624 O O . LEU A 1 205 ? -9.087 11.131 -2.002 1.00 39.47 205 LEU A O 1
ATOM 1628 N N . PRO A 1 206 ? -8.842 11.722 0.161 1.00 39.88 206 PRO A N 1
ATOM 1629 C CA . PRO A 1 206 ? -7.441 12.231 0.079 1.00 39.88 206 PRO A CA 1
ATOM 1630 C C . PRO A 1 206 ? -6.383 11.533 1.013 1.00 39.88 206 PRO A C 1
ATOM 1632 O O . PRO A 1 206 ? -6.728 10.602 1.737 1.00 39.88 206 PRO A O 1
ATOM 1635 N N . ARG A 1 207 ? -5.080 11.940 1.008 1.00 32.84 207 ARG A N 1
ATOM 1636 C CA . ARG A 1 207 ? -3.914 11.189 1.606 1.00 32.84 207 ARG A CA 1
ATOM 1637 C C . ARG A 1 207 ? -2.788 12.033 2.337 1.00 32.84 207 ARG A C 1
ATOM 1639 O O . ARG A 1 207 ? -2.335 13.002 1.738 1.00 32.84 207 ARG A O 1
ATOM 1646 N N . ARG A 1 208 ? -2.224 11.543 3.489 1.00 35.47 208 ARG A N 1
ATOM 1647 C CA . ARG A 1 208 ? -0.817 11.696 4.084 1.00 35.47 208 ARG A CA 1
ATOM 1648 C C . ARG A 1 208 ? -0.340 13.030 4.817 1.00 35.47 208 ARG A C 1
ATOM 1650 O O . ARG A 1 208 ? -1.085 13.985 4.670 1.00 35.47 208 ARG A O 1
ATOM 1657 N N . LEU A 1 209 ? 0.749 13.282 5.645 1.00 45.50 209 LEU A N 1
ATOM 1658 C CA . LEU A 1 209 ? 2.104 12.742 6.139 1.00 45.50 209 LEU A CA 1
ATOM 1659 C C . LEU A 1 209 ? 2.631 13.517 7.523 1.00 45.50 209 LEU A C 1
ATOM 1661 O O . LEU A 1 209 ? 2.462 14.716 7.405 1.00 45.50 209 LEU A O 1
ATOM 1665 N N . VAL A 1 210 ? 3.245 13.215 8.781 1.00 28.72 210 VAL A N 1
ATOM 1666 C CA . VAL A 1 210 ? 3.893 12.162 9.790 1.00 28.72 210 VAL A CA 1
ATOM 1667 C C . VAL A 1 210 ? 3.168 11.930 11.129 1.00 28.72 210 VAL A C 1
ATOM 1669 O O . VAL A 1 210 ? 2.704 12.880 11.720 1.00 28.72 210 VAL A O 1
ATOM 1672 N N . THR A 1 211 ? 3.301 10.722 11.695 1.00 44.59 211 THR A N 1
ATOM 1673 C CA . THR A 1 211 ? 2.828 10.216 13.009 1.00 44.59 211 THR A CA 1
ATOM 1674 C C . THR A 1 211 ? 3.717 10.550 14.243 1.00 44.59 211 THR A C 1
ATOM 1676 O O . THR A 1 211 ? 4.944 10.472 14.174 1.00 44.59 211 THR A O 1
ATOM 1679 N N . ASN A 1 212 ? 3.100 10.888 15.392 1.00 51.78 212 ASN A N 1
ATOM 1680 C CA . ASN A 1 212 ? 3.716 11.045 16.738 1.00 51.78 212 ASN A CA 1
ATOM 1681 C C . ASN A 1 212 ? 2.677 11.011 17.904 1.00 51.78 212 ASN A C 1
ATOM 1683 O O . ASN A 1 212 ? 2.894 11.582 18.971 1.00 51.78 212 ASN A O 1
ATOM 1687 N N . THR A 1 213 ? 1.543 10.347 17.662 1.00 69.56 213 THR A N 1
ATOM 1688 C CA . THR A 1 213 ? 0.230 10.351 18.355 1.00 69.56 213 THR A CA 1
ATOM 1689 C C . THR A 1 213 ? 0.132 11.011 19.738 1.00 69.56 213 THR A C 1
ATOM 1691 O O . THR A 1 213 ? 0.764 10.562 20.700 1.00 69.56 213 THR A O 1
ATOM 1694 N N . SER A 1 214 ? -0.768 11.994 19.855 1.00 77.06 214 SER A N 1
ATOM 1695 C CA . SER A 1 214 ? -1.105 12.702 21.100 1.00 77.06 214 SER A CA 1
ATOM 1696 C C . SER A 1 214 ? -1.730 11.771 22.158 1.00 77.06 214 SER A C 1
ATOM 1698 O O . SER A 1 214 ? -2.531 10.897 21.811 1.00 77.06 214 SER A O 1
ATOM 1700 N N . PRO A 1 215 ? -1.461 11.986 23.466 1.00 77.44 215 PRO A N 1
ATOM 1701 C CA . PRO A 1 215 ? -2.157 11.304 24.563 1.00 77.44 215 PRO A CA 1
ATOM 1702 C C . PRO A 1 215 ? -3.693 11.396 24.484 1.00 77.44 215 PRO A C 1
ATOM 1704 O O . PRO A 1 215 ? -4.395 10.489 24.929 1.00 77.44 215 PRO A O 1
ATOM 1707 N N . ARG A 1 216 ? -4.231 12.468 23.884 1.00 78.81 216 ARG A N 1
ATOM 1708 C CA . ARG A 1 216 ? -5.678 12.721 23.797 1.00 78.81 216 ARG A CA 1
ATOM 1709 C C . ARG A 1 216 ? -6.420 11.712 22.930 1.00 78.81 216 ARG A C 1
ATOM 1711 O O . ARG A 1 216 ? -7.593 11.470 23.188 1.00 78.81 216 ARG A O 1
ATOM 1718 N N . PHE A 1 217 ? -5.758 11.095 21.949 1.00 83.69 217 PHE A N 1
ATOM 1719 C CA . PHE A 1 217 ? -6.378 10.040 21.145 1.00 83.69 217 PHE A CA 1
ATOM 1720 C C . PHE A 1 217 ? -6.830 8.857 22.017 1.00 83.69 217 PHE A C 1
ATOM 1722 O O . PHE A 1 217 ? -7.965 8.407 21.912 1.00 83.69 217 PHE A O 1
ATOM 1729 N N . TYR A 1 218 ? -5.972 8.407 22.933 1.00 79.81 218 TYR A N 1
ATOM 1730 C CA . TYR A 1 218 ? -6.251 7.290 23.840 1.00 79.81 218 TYR A CA 1
ATOM 1731 C C . TYR A 1 218 ? -7.382 7.623 24.832 1.00 79.81 218 TYR A C 1
ATOM 1733 O O . TYR A 1 218 ? -8.225 6.778 25.126 1.00 79.81 218 TYR A O 1
ATOM 1741 N N . LYS A 1 219 ? -7.457 8.890 25.266 1.00 82.12 219 LYS A N 1
ATOM 1742 C CA . LYS A 1 219 ? -8.559 9.443 26.072 1.00 82.12 219 LYS A CA 1
ATOM 1743 C C . LYS A 1 219 ? -9.891 9.456 25.301 1.00 82.12 219 LYS A C 1
ATOM 1745 O O . LYS A 1 219 ? -10.912 9.031 25.832 1.00 82.12 219 LYS A O 1
ATOM 1750 N N . ILE A 1 220 ? -9.871 9.871 24.030 1.00 84.81 220 ILE A N 1
ATOM 1751 C CA . ILE A 1 220 ? -11.025 9.826 23.113 1.00 84.81 220 ILE A CA 1
ATOM 1752 C C . ILE A 1 220 ? -11.499 8.390 22.870 1.00 84.81 220 ILE A C 1
ATOM 1754 O O . ILE A 1 220 ? -12.699 8.136 22.906 1.00 84.81 220 ILE A O 1
ATOM 1758 N N . ALA A 1 221 ? -10.572 7.458 22.638 1.00 80.00 221 ALA A N 1
ATOM 1759 C CA . ALA A 1 221 ? -10.852 6.091 22.203 1.00 80.00 221 ALA A CA 1
ATOM 1760 C C . ALA A 1 221 ? -11.338 5.149 23.331 1.00 80.00 221 ALA A C 1
ATOM 1762 O O . ALA A 1 221 ? -11.008 3.962 23.347 1.00 80.00 221 ALA A O 1
ATOM 1763 N N . GLY A 1 222 ? -12.109 5.684 24.283 1.00 77.25 222 GLY A N 1
ATOM 1764 C CA . GLY A 1 222 ? -12.636 4.966 25.445 1.00 77.25 222 GLY A CA 1
ATOM 1765 C C . GLY A 1 222 ? -11.686 4.922 26.646 1.00 77.25 222 GLY A C 1
ATOM 1766 O O . GLY A 1 222 ? -11.592 3.880 27.299 1.00 77.25 222 GLY A O 1
ATOM 1767 N N . ASP A 1 223 ? -10.972 6.019 26.933 1.00 81.62 223 ASP A N 1
ATOM 1768 C CA . ASP A 1 223 ? -10.052 6.174 28.078 1.00 81.62 223 ASP A CA 1
ATOM 1769 C C . ASP A 1 223 ? -9.040 5.022 28.219 1.00 81.62 223 ASP A C 1
ATOM 1771 O O . ASP A 1 223 ? -8.868 4.439 29.294 1.00 81.62 223 ASP A O 1
ATOM 1775 N N . ILE A 1 224 ? -8.433 4.608 27.107 1.00 81.56 224 ILE A N 1
ATOM 1776 C CA . ILE A 1 224 ? -7.460 3.510 27.090 1.00 81.56 224 ILE A CA 1
ATOM 1777 C C . ILE A 1 224 ? -6.077 3.997 27.550 1.00 81.56 224 ILE A C 1
ATOM 1779 O O . ILE A 1 224 ? -5.759 5.184 27.472 1.00 81.56 224 ILE A O 1
ATOM 1783 N N . GLU A 1 225 ? -5.256 3.081 28.062 1.00 75.56 225 GLU A N 1
ATOM 1784 C CA . GLU A 1 225 ? -3.923 3.405 28.580 1.00 75.56 225 GLU A CA 1
ATOM 1785 C C . GLU A 1 225 ? -3.015 3.971 27.474 1.00 75.56 225 GLU A C 1
ATOM 1787 O O . GLU A 1 225 ? -2.967 3.436 26.364 1.00 75.56 225 GLU A O 1
ATOM 1792 N N . VAL A 1 226 ? -2.299 5.064 27.769 1.00 73.00 226 VAL A N 1
ATOM 1793 C CA . VAL A 1 226 ? -1.397 5.735 26.818 1.00 73.00 226 VAL A CA 1
ATOM 1794 C C . VAL A 1 226 ? -0.084 4.946 26.723 1.00 73.00 226 VAL A C 1
ATOM 1796 O O . VAL A 1 226 ? 0.693 4.969 27.678 1.00 73.00 226 VAL A O 1
ATOM 1799 N N . PRO A 1 227 ? 0.244 4.301 25.587 1.00 65.81 227 PRO A N 1
ATOM 1800 C CA . PRO A 1 227 ? 1.449 3.487 25.494 1.00 65.81 227 PRO A CA 1
ATOM 1801 C C . PRO A 1 227 ? 2.719 4.358 25.513 1.00 65.81 227 PRO A C 1
ATOM 1803 O O . PRO A 1 227 ? 2.731 5.440 24.899 1.00 65.81 227 PRO A O 1
ATOM 1806 N N . PRO A 1 228 ? 3.815 3.904 26.150 1.00 64.19 228 PRO A N 1
ATOM 1807 C CA . PRO A 1 228 ? 5.067 4.653 26.194 1.00 64.19 228 PRO A CA 1
ATOM 1808 C C . PRO A 1 228 ? 5.691 4.788 24.796 1.00 64.19 228 PRO A C 1
ATOM 1810 O O . PRO A 1 228 ? 5.484 3.954 23.914 1.00 64.19 228 PRO A O 1
ATOM 1813 N N . VAL A 1 229 ? 6.462 5.858 24.574 1.00 57.56 229 VAL A N 1
ATOM 1814 C CA . VAL A 1 229 ? 7.081 6.163 23.263 1.00 57.56 229 VAL A CA 1
ATOM 1815 C C . VAL A 1 229 ? 8.136 5.116 22.869 1.00 57.56 229 VAL A C 1
ATOM 1817 O O . VAL A 1 229 ? 8.358 4.868 21.688 1.00 57.56 229 VAL A O 1
ATOM 1820 N N . THR A 1 230 ? 8.741 4.454 23.855 1.00 51.62 230 THR A N 1
ATOM 1821 C CA . THR A 1 230 ? 9.718 3.369 23.685 1.00 51.62 230 THR A CA 1
ATOM 1822 C C . THR A 1 230 ? 9.136 2.082 23.097 1.00 51.62 230 THR A C 1
ATOM 1824 O O . THR A 1 230 ? 9.888 1.346 22.465 1.00 51.62 230 THR A O 1
ATOM 1827 N N . LEU A 1 231 ? 7.830 1.818 23.257 1.00 53.03 231 LEU A N 1
ATOM 1828 C CA . LEU A 1 231 ? 7.185 0.523 22.968 1.00 53.03 231 LEU A CA 1
ATOM 1829 C C . LEU A 1 231 ? 7.434 -0.010 21.546 1.00 53.03 231 LEU A C 1
ATOM 1831 O O . LEU A 1 231 ? 7.383 -1.212 21.308 1.00 53.03 231 LEU A O 1
ATOM 1835 N N . ARG A 1 232 ? 7.606 0.879 20.562 1.00 52.59 232 ARG A N 1
ATOM 1836 C CA . ARG A 1 232 ? 7.790 0.516 19.149 1.00 52.59 232 ARG A CA 1
ATOM 1837 C C . ARG A 1 232 ? 8.112 1.727 18.282 1.00 52.59 232 ARG A C 1
ATOM 1839 O O . ARG A 1 232 ? 7.792 2.864 18.623 1.00 52.59 232 ARG A O 1
ATOM 1846 N N . THR A 1 233 ? 8.633 1.448 17.096 1.00 50.34 233 THR A N 1
ATOM 1847 C CA . THR A 1 233 ? 8.640 2.371 15.959 1.00 50.34 233 THR A CA 1
ATOM 1848 C C . THR A 1 233 ? 7.222 2.639 15.427 1.00 50.34 233 THR A C 1
ATOM 1850 O O . THR A 1 233 ? 6.331 1.791 15.514 1.00 50.34 233 THR A O 1
ATOM 1853 N N . SER A 1 234 ? 7.018 3.820 14.833 1.00 49.91 234 SER A N 1
ATOM 1854 C CA . SER A 1 234 ? 5.848 4.109 13.984 1.00 49.91 234 SER A CA 1
ATOM 1855 C C . SER A 1 234 ? 5.873 3.241 12.715 1.00 49.91 234 SER A C 1
ATOM 1857 O O . SER A 1 234 ? 6.952 2.899 12.226 1.00 49.91 234 SER A O 1
ATOM 1859 N N . ARG A 1 235 ? 4.703 2.915 12.146 1.00 53.59 235 ARG A N 1
ATOM 1860 C CA . ARG A 1 235 ? 4.571 1.904 11.077 1.00 53.59 235 ARG A CA 1
ATOM 1861 C C . ARG A 1 235 ? 4.001 2.449 9.796 1.00 53.59 235 ARG A C 1
ATOM 1863 O O . ARG A 1 235 ? 2.983 3.117 9.845 1.00 53.59 235 ARG A O 1
ATOM 1870 N N . GLU A 1 236 ? 4.598 2.092 8.663 1.00 54.75 236 GLU A N 1
ATOM 1871 C CA . GLU A 1 236 ? 3.984 2.285 7.351 1.00 54.75 236 GLU A CA 1
ATOM 1872 C C . GLU A 1 236 ? 3.355 0.975 6.873 1.00 54.75 236 GLU A C 1
ATOM 1874 O O . GLU A 1 236 ? 4.057 0.003 6.603 1.00 54.75 236 GLU A O 1
ATOM 1879 N N . ALA A 1 237 ? 2.024 0.936 6.789 1.00 55.47 237 ALA A N 1
ATOM 1880 C CA . ALA A 1 237 ? 1.263 -0.238 6.364 1.00 55.47 237 ALA A CA 1
ATOM 1881 C C . ALA A 1 237 ? 1.275 -0.419 4.830 1.00 55.47 237 ALA A C 1
ATOM 1883 O O . ALA A 1 237 ? 0.226 -0.497 4.197 1.00 55.47 237 ALA A O 1
ATOM 1884 N N . GLY A 1 238 ? 2.466 -0.480 4.222 1.00 60.91 238 GLY A N 1
ATOM 1885 C CA . GLY A 1 238 ? 2.623 -0.714 2.778 1.00 60.91 238 GLY A CA 1
ATOM 1886 C C . GLY A 1 238 ? 2.126 -2.095 2.325 1.00 60.91 238 GLY A C 1
ATOM 1887 O O . GLY A 1 238 ? 1.741 -2.268 1.171 1.00 60.91 238 GLY A O 1
ATOM 1888 N N . MET A 1 239 ? 2.091 -3.072 3.238 1.00 70.69 239 MET A N 1
ATOM 1889 C CA . MET A 1 239 ? 1.480 -4.392 3.054 1.00 70.69 239 MET A CA 1
ATOM 1890 C C . MET A 1 239 ? 0.853 -4.868 4.373 1.00 70.69 239 MET A C 1
ATOM 1892 O O . MET A 1 239 ? 1.367 -4.570 5.450 1.00 70.69 239 MET A O 1
ATOM 1896 N N . MET A 1 240 ? -0.239 -5.638 4.301 1.00 75.38 240 MET A N 1
ATOM 1897 C CA . MET A 1 240 ? -0.916 -6.221 5.468 1.00 75.38 240 MET A CA 1
ATOM 1898 C C . MET A 1 240 ? -1.446 -7.624 5.149 1.00 75.38 240 MET A C 1
ATOM 1900 O O . MET A 1 240 ? -2.087 -7.834 4.120 1.00 75.38 240 MET A O 1
ATOM 1904 N N . VAL A 1 241 ? -1.241 -8.582 6.060 1.00 75.56 241 VAL A N 1
ATOM 1905 C CA . VAL A 1 241 ? -1.881 -9.906 5.992 1.00 75.56 241 VAL A CA 1
ATOM 1906 C C . VAL A 1 241 ? -3.267 -9.814 6.628 1.00 75.56 241 VAL A C 1
ATOM 1908 O O . VAL A 1 241 ? -3.399 -9.706 7.847 1.00 75.56 241 VAL A O 1
ATOM 1911 N N . TYR A 1 242 ? -4.313 -9.844 5.802 1.00 80.00 242 TYR A N 1
ATOM 1912 C CA . TYR A 1 242 ? -5.682 -9.582 6.243 1.00 80.00 242 TYR A CA 1
ATOM 1913 C C . TYR A 1 242 ? -6.611 -10.782 6.038 1.00 80.00 242 TYR A C 1
ATOM 1915 O O . TYR A 1 242 ? -6.801 -11.258 4.922 1.00 80.00 242 TYR A O 1
ATOM 1923 N N . ASN A 1 243 ? -7.232 -11.254 7.121 1.00 80.81 243 ASN A N 1
ATOM 1924 C CA . ASN A 1 243 ? -8.248 -12.300 7.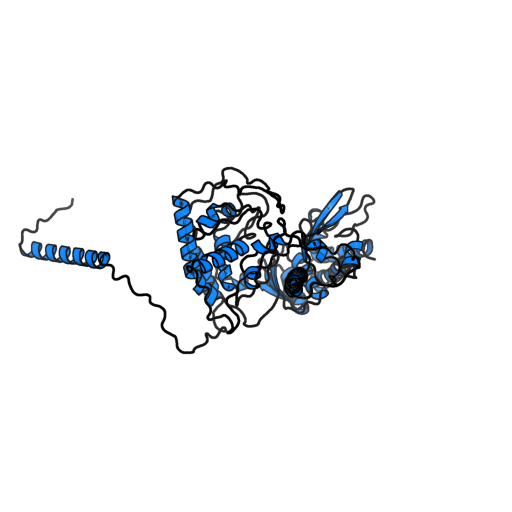077 1.00 80.81 243 ASN A CA 1
ATOM 1925 C C . ASN A 1 243 ? -9.615 -11.677 7.382 1.00 80.81 243 ASN A C 1
ATOM 1927 O O . ASN A 1 243 ? -9.925 -11.431 8.548 1.00 80.81 243 ASN A O 1
ATOM 1931 N N . LYS A 1 244 ? -10.437 -11.443 6.348 1.00 80.31 244 LYS A N 1
ATOM 1932 C CA . LYS A 1 244 ? -11.798 -10.893 6.503 1.00 80.31 244 LYS A CA 1
ATOM 1933 C C . LYS A 1 244 ? -12.608 -11.671 7.552 1.00 80.31 244 LYS A C 1
ATOM 1935 O O . LYS A 1 244 ? -13.161 -11.064 8.458 1.00 80.31 244 LYS A O 1
ATOM 1940 N N . ALA A 1 245 ? -12.546 -13.005 7.528 1.00 75.25 245 ALA A N 1
ATOM 1941 C CA . ALA A 1 245 ? -13.225 -13.909 8.465 1.00 75.25 245 ALA A CA 1
ATOM 1942 C C . ALA A 1 245 ? -12.608 -13.989 9.886 1.00 75.25 245 ALA A C 1
ATOM 1944 O O . ALA A 1 245 ? -12.964 -14.871 10.669 1.00 75.25 245 ALA A O 1
ATOM 1945 N N . ARG A 1 246 ? -11.687 -13.081 10.245 1.00 74.75 246 ARG A N 1
ATOM 1946 C CA . ARG A 1 246 ? -11.244 -12.848 11.637 1.00 74.75 246 ARG A CA 1
ATOM 1947 C C . ARG A 1 246 ? -11.156 -11.367 12.019 1.00 74.75 246 ARG A C 1
ATOM 1949 O O . ARG A 1 246 ? -11.362 -11.031 13.182 1.00 74.75 246 ARG A O 1
ATOM 1956 N N . HIS A 1 247 ? -10.807 -10.500 11.071 1.00 80.69 247 HIS A N 1
ATOM 1957 C CA . HIS A 1 247 ? -10.371 -9.119 11.306 1.00 80.69 247 HIS A CA 1
ATOM 1958 C C . HIS A 1 247 ? -11.351 -8.068 10.742 1.00 80.69 247 HIS A C 1
ATOM 1960 O O . HIS A 1 247 ? -10.980 -6.904 10.623 1.00 80.69 247 HIS A O 1
ATOM 1966 N N . ALA A 1 248 ? -12.580 -8.448 10.367 1.00 82.88 248 ALA A N 1
ATOM 1967 C CA . ALA A 1 248 ? -13.574 -7.539 9.780 1.00 82.88 248 ALA A CA 1
ATOM 1968 C C . ALA A 1 248 ? -13.833 -6.261 10.608 1.00 82.88 248 ALA A C 1
ATOM 1970 O O . ALA A 1 248 ? -14.090 -5.203 10.053 1.00 82.88 248 ALA A O 1
ATOM 1971 N N . ASP A 1 249 ? -13.698 -6.317 11.931 1.00 82.88 249 ASP A N 1
ATOM 1972 C CA . ASP A 1 249 ? -13.856 -5.170 12.830 1.00 82.88 249 ASP A CA 1
ATOM 1973 C C . ASP A 1 249 ? -12.687 -4.173 12.818 1.00 82.88 249 ASP A C 1
ATOM 1975 O O . ASP A 1 249 ? -12.842 -3.054 13.300 1.00 82.88 249 ASP A O 1
ATOM 1979 N N . THR A 1 250 ? -11.557 -4.461 12.164 1.00 83.75 250 THR A N 1
ATOM 1980 C CA . THR A 1 250 ? -10.560 -3.407 11.891 1.00 83.75 250 THR A CA 1
ATOM 1981 C C . THR A 1 250 ? -11.060 -2.362 10.881 1.00 83.75 250 THR A C 1
ATOM 1983 O O . THR A 1 250 ? -10.320 -1.434 10.572 1.00 83.75 250 THR A O 1
ATOM 1986 N N . LEU A 1 251 ? -12.314 -2.449 10.410 1.00 85.44 251 LEU A N 1
ATOM 1987 C CA . LEU A 1 251 ? -13.056 -1.347 9.781 1.00 85.44 251 LEU A CA 1
ATOM 1988 C C . LEU A 1 251 ? -13.117 -0.074 10.644 1.00 85.44 251 LEU A C 1
ATOM 1990 O O . LEU A 1 251 ? -13.317 1.007 10.101 1.00 85.44 251 LEU A O 1
ATOM 1994 N N . LEU A 1 252 ? -12.837 -0.150 11.950 1.00 91.50 252 LEU A N 1
ATOM 1995 C CA . LEU A 1 252 ? -12.556 1.035 12.770 1.00 91.50 252 LEU A CA 1
ATOM 1996 C C . LEU A 1 252 ? -11.421 1.914 12.189 1.00 91.50 252 LEU A C 1
ATOM 1998 O O . LEU A 1 252 ? -11.457 3.135 12.323 1.00 91.50 252 LEU A O 1
ATOM 2002 N N . ALA A 1 253 ? -10.466 1.326 11.459 1.00 90.81 253 ALA A N 1
ATOM 2003 C CA . ALA A 1 253 ? -9.460 2.072 10.702 1.00 90.81 253 ALA A CA 1
ATOM 2004 C C . ALA A 1 253 ? -10.077 2.896 9.557 1.00 90.81 253 ALA A C 1
ATOM 2006 O O . ALA A 1 253 ? -9.643 4.016 9.306 1.00 90.81 253 ALA A O 1
ATOM 2007 N N . ALA A 1 254 ? -11.122 2.384 8.895 1.00 88.62 254 ALA A N 1
ATOM 2008 C CA . ALA A 1 254 ? -11.841 3.116 7.854 1.00 88.62 254 ALA A CA 1
ATOM 2009 C C . ALA A 1 254 ? -12.564 4.343 8.436 1.00 88.62 254 ALA A C 1
ATOM 2011 O O . ALA A 1 254 ? -12.479 5.418 7.853 1.00 88.62 254 ALA A O 1
ATOM 2012 N N . TYR A 1 255 ? -13.170 4.222 9.623 1.00 93.06 255 TYR A N 1
ATOM 2013 C CA . TYR A 1 255 ? -13.742 5.359 10.359 1.00 93.06 255 TYR A CA 1
ATOM 2014 C C . TYR A 1 255 ? -12.693 6.418 10.737 1.00 93.06 255 TYR A C 1
ATOM 2016 O O . TYR A 1 255 ? -12.943 7.616 10.566 1.00 93.06 255 TYR A O 1
ATOM 2024 N N . TYR A 1 256 ? -11.498 6.002 11.176 1.00 93.00 256 TYR A N 1
ATOM 2025 C CA . TYR A 1 256 ? -10.388 6.929 11.430 1.00 93.00 256 TYR A CA 1
ATOM 2026 C C . TYR A 1 256 ? -9.872 7.612 10.155 1.00 93.00 256 TYR A C 1
ATOM 2028 O O . TYR A 1 256 ? -9.442 8.758 10.227 1.00 93.00 256 TYR A O 1
ATOM 2036 N N . ASN A 1 257 ? -9.937 6.951 8.997 1.00 88.69 257 ASN A N 1
ATOM 2037 C CA . ASN A 1 257 ? -9.503 7.523 7.716 1.00 88.69 257 ASN A CA 1
ATOM 2038 C C . ASN A 1 257 ? -10.557 8.451 7.102 1.00 88.69 257 ASN A C 1
ATOM 2040 O O . ASN A 1 257 ? -10.211 9.491 6.543 1.00 88.69 257 ASN A O 1
ATOM 2044 N N . TYR A 1 258 ? -11.838 8.113 7.262 1.00 87.75 258 TYR A N 1
ATOM 2045 C CA . TYR A 1 258 ? -12.975 8.943 6.863 1.00 87.75 258 TYR A CA 1
ATOM 2046 C C . TYR A 1 258 ? -12.972 10.279 7.613 1.00 87.75 258 TYR A C 1
ATOM 2048 O O . TYR A 1 258 ? -12.982 11.351 7.014 1.00 87.75 258 TYR A O 1
ATOM 2056 N N . ASN A 1 259 ? -12.821 10.206 8.937 1.00 90.38 259 ASN A N 1
ATOM 2057 C CA . ASN A 1 259 ? -12.611 11.350 9.820 1.00 90.38 259 ASN A CA 1
ATOM 2058 C C . ASN A 1 259 ? -11.109 11.707 9.930 1.00 90.38 259 ASN A C 1
ATOM 2060 O O . ASN A 1 259 ? -10.634 12.165 10.966 1.00 90.38 259 ASN A O 1
ATOM 2064 N N . GLY A 1 260 ? -10.321 11.439 8.889 1.00 88.56 260 GLY A N 1
ATOM 2065 C CA . GLY A 1 260 ? -8.867 11.569 8.924 1.00 88.56 260 GLY A CA 1
ATOM 2066 C C . GLY A 1 260 ? -8.387 13.021 8.872 1.00 88.56 260 GLY A C 1
ATOM 2067 O O . GLY A 1 260 ? -7.890 13.516 9.887 1.00 88.56 260 GLY A O 1
ATOM 2068 N N . PRO A 1 261 ? -8.521 13.714 7.721 1.00 85.38 261 PRO A N 1
ATOM 2069 C CA . PRO A 1 261 ? -7.776 14.940 7.410 1.00 85.38 261 PRO A CA 1
ATOM 2070 C C . PRO A 1 261 ? -7.865 16.074 8.437 1.00 85.38 261 PRO A C 1
ATOM 2072 O O . PRO A 1 261 ? -6.859 16.728 8.700 1.00 85.38 261 PRO A O 1
ATOM 2075 N N . GLU A 1 262 ? -9.038 16.299 9.030 1.00 86.69 262 GLU A N 1
ATOM 2076 C CA . GLU A 1 262 ? -9.253 17.383 9.998 1.00 86.69 262 GLU A CA 1
ATOM 2077 C C . GLU A 1 262 ? -9.215 16.924 11.463 1.00 86.69 262 GLU A C 1
ATOM 2079 O O . GLU A 1 262 ? -9.126 17.765 12.361 1.00 86.69 262 GLU A O 1
ATOM 2084 N N . HIS A 1 263 ? -9.266 15.615 11.735 1.00 91.50 263 HIS A N 1
ATOM 2085 C CA . HIS A 1 263 ? -9.531 15.090 13.078 1.00 91.50 263 HIS A CA 1
ATOM 2086 C C . HIS A 1 263 ? -8.526 14.016 13.508 1.00 91.50 263 HIS A C 1
ATOM 2088 O O . HIS A 1 263 ? -7.628 14.309 14.301 1.00 91.50 263 HIS A O 1
ATOM 2094 N N . TYR A 1 264 ? -8.646 12.777 13.019 1.00 91.19 264 TYR A N 1
ATOM 2095 C CA . TYR A 1 264 ? -7.801 11.676 13.497 1.00 91.19 264 TYR A CA 1
ATOM 2096 C C . TYR A 1 264 ? -6.373 11.722 12.967 1.00 91.19 264 TYR A C 1
ATOM 2098 O O . TYR A 1 264 ? -5.471 11.347 13.713 1.00 91.19 264 TYR A O 1
ATOM 2106 N N . TYR A 1 265 ? -6.134 12.226 11.751 1.00 86.62 265 TYR A N 1
ATOM 2107 C CA . TYR A 1 265 ? -4.773 12.377 11.236 1.00 86.62 265 TYR A CA 1
ATOM 2108 C C . TYR A 1 265 ? -3.964 13.305 12.162 1.00 86.62 265 TYR A C 1
ATOM 2110 O O . TYR A 1 265 ? -3.050 12.769 12.793 1.00 86.62 265 TYR A O 1
ATOM 2118 N N . PRO A 1 266 ? -4.353 14.576 12.438 1.00 86.00 266 PRO A N 1
ATOM 2119 C CA . PRO A 1 266 ? -3.662 15.413 13.423 1.00 86.00 266 PRO A CA 1
ATOM 2120 C C . PRO A 1 266 ? -3.488 14.767 14.805 1.00 86.00 266 PRO A C 1
ATOM 2122 O O . PRO A 1 266 ? -2.413 14.883 15.395 1.00 86.00 266 PRO A O 1
ATOM 2125 N N . LEU A 1 267 ? -4.493 14.047 15.325 1.00 87.25 267 LEU A N 1
ATOM 2126 C CA . LEU A 1 267 ? -4.382 13.338 16.610 1.00 87.25 267 LEU A CA 1
ATOM 2127 C C . LEU A 1 267 ? -3.322 12.226 16.588 1.00 87.25 267 LEU A C 1
ATOM 2129 O O . LEU A 1 267 ? -2.603 12.048 17.575 1.00 87.25 267 LEU A O 1
ATOM 2133 N N . PHE A 1 268 ? -3.176 11.511 15.471 1.00 84.50 268 PHE A N 1
ATOM 2134 C CA . PHE A 1 268 ? -2.131 10.507 15.273 1.00 84.50 268 PHE A CA 1
ATOM 2135 C C . PHE A 1 268 ? -0.726 11.108 15.110 1.00 84.50 268 PHE A C 1
ATOM 2137 O O . PHE A 1 268 ? 0.243 10.348 15.204 1.00 84.50 268 PHE A O 1
ATOM 2144 N N . SER A 1 269 ? -0.588 12.423 14.881 1.00 75.06 269 SER A N 1
ATOM 2145 C CA . SER A 1 269 ? 0.498 12.902 14.011 1.00 75.06 269 SER A CA 1
ATOM 2146 C C . SER A 1 269 ? 1.079 14.290 14.230 1.00 75.06 269 SER A C 1
ATOM 2148 O O . SER A 1 269 ? 2.277 14.478 14.031 1.00 75.06 269 SER A O 1
ATOM 2150 N N . GLN A 1 270 ? 0.289 15.280 14.632 1.00 81.31 270 GLN A N 1
ATOM 2151 C CA . GLN A 1 270 ? 0.785 16.621 14.968 1.00 81.31 270 GLN A CA 1
ATOM 2152 C C . GLN A 1 270 ? 1.718 17.234 13.869 1.00 81.31 270 GLN A C 1
ATOM 2154 O O . GLN A 1 270 ? 2.666 17.965 14.174 1.00 81.31 270 GLN A O 1
ATOM 2159 N N . ALA A 1 271 ? 1.443 16.905 12.593 1.00 72.50 271 ALA A N 1
ATOM 2160 C CA . ALA A 1 271 ? 1.959 17.471 11.334 1.00 72.50 271 ALA A CA 1
ATOM 2161 C C . ALA A 1 271 ? 3.485 17.436 11.022 1.00 72.50 271 ALA A C 1
ATOM 2163 O O . ALA A 1 271 ? 4.094 18.493 10.808 1.00 72.50 271 ALA A O 1
ATOM 2164 N N . GLY A 1 272 ? 4.117 16.256 10.900 1.00 64.25 272 GLY A N 1
ATOM 2165 C CA . GLY A 1 272 ? 5.464 16.102 10.270 1.00 64.25 272 GLY A CA 1
ATOM 2166 C C . GLY A 1 272 ? 5.443 15.679 8.780 1.00 64.25 272 GLY A C 1
ATOM 2167 O O . GLY A 1 272 ? 4.706 16.284 8.019 1.00 64.25 272 GLY A O 1
ATOM 2168 N N . ALA A 1 273 ? 6.257 14.694 8.339 1.00 57.81 273 ALA A N 1
ATOM 2169 C CA . ALA A 1 273 ? 6.048 13.892 7.102 1.00 57.81 273 ALA A CA 1
ATOM 2170 C C . ALA A 1 273 ? 6.012 12.308 7.257 1.00 57.81 273 ALA A C 1
ATOM 2172 O O . ALA A 1 273 ? 7.013 11.732 7.668 1.00 57.81 273 ALA A O 1
ATOM 2173 N N . GLY A 1 274 ? 4.887 11.595 6.969 1.00 61.03 274 GLY A N 1
ATOM 2174 C CA . GLY A 1 274 ? 4.586 10.140 7.207 1.00 61.03 274 GLY A CA 1
ATOM 2175 C C . GLY A 1 274 ? 3.090 9.664 7.396 1.00 61.03 274 GLY A C 1
ATOM 2176 O O . GLY A 1 274 ? 2.755 8.628 6.852 1.00 61.03 274 GLY A O 1
ATOM 2177 N N . GLU A 1 275 ? 2.225 10.396 8.140 1.00 67.88 275 GLU A N 1
ATOM 2178 C CA . GLU A 1 275 ? 0.777 10.317 8.529 1.00 67.88 275 GLU A CA 1
ATOM 2179 C C . GLU A 1 275 ? -0.220 9.879 7.451 1.00 67.88 275 GLU A C 1
ATOM 2181 O O . GLU A 1 275 ? 0.135 9.494 6.346 1.00 67.88 275 GLU A O 1
ATOM 2186 N N . GLY A 1 276 ? -1.499 9.986 7.797 1.00 70.19 276 GLY A N 1
ATOM 2187 C CA . GLY A 1 276 ? -2.652 9.662 6.990 1.00 70.19 276 GLY A CA 1
ATOM 2188 C C . GLY A 1 276 ? -3.266 8.381 7.519 1.00 70.19 276 GLY A C 1
ATOM 2189 O O . GLY A 1 276 ? -3.227 8.085 8.716 1.00 70.19 276 GLY A O 1
ATOM 2190 N N . ASP A 1 277 ? -3.728 7.584 6.572 1.00 68.56 277 ASP A N 1
ATOM 2191 C CA . ASP A 1 277 ? -4.125 6.193 6.730 1.00 68.56 277 ASP A CA 1
ATOM 2192 C C . ASP A 1 277 ? -3.081 5.323 7.452 1.00 68.56 277 ASP A C 1
ATOM 2194 O O . ASP A 1 277 ? -3.450 4.379 8.152 1.00 68.56 277 ASP A O 1
ATOM 2198 N N . ARG A 1 278 ? -1.796 5.685 7.350 1.00 72.12 278 ARG A N 1
ATOM 2199 C CA . ARG A 1 278 ? -0.621 5.024 7.944 1.00 72.12 278 ARG A CA 1
ATOM 2200 C C . ARG A 1 278 ? -0.848 4.295 9.283 1.00 72.12 278 ARG A C 1
ATOM 2202 O O . ARG A 1 278 ? -0.597 3.096 9.360 1.00 72.12 278 ARG A O 1
ATOM 2209 N N . GLU A 1 279 ? -1.281 4.993 10.337 1.00 73.50 279 GLU A N 1
ATOM 2210 C CA . GLU A 1 279 ? -1.415 4.409 11.693 1.00 73.50 279 GLU A CA 1
ATOM 2211 C C . GLU A 1 279 ? -2.830 3.883 12.002 1.00 73.50 279 GLU A C 1
ATOM 2213 O O . GLU A 1 279 ? -3.041 3.257 13.042 1.00 73.50 279 GLU A O 1
ATOM 2218 N N . SER A 1 280 ? -3.809 4.115 11.121 1.00 85.06 280 SER A N 1
ATOM 2219 C CA . SER A 1 280 ? -5.229 3.827 11.382 1.00 85.06 280 SER A CA 1
ATOM 2220 C C . SER A 1 280 ? -5.492 2.362 11.736 1.00 85.06 280 SER A C 1
ATOM 2222 O O . SER A 1 280 ? -6.177 2.078 12.718 1.00 85.06 280 SER A O 1
ATOM 2224 N N . PHE A 1 281 ? -4.883 1.433 10.994 1.00 82.38 281 PHE A N 1
ATOM 2225 C CA . PHE A 1 281 ? -4.961 -0.012 11.225 1.00 82.38 281 PHE A CA 1
ATOM 2226 C C . PHE A 1 281 ? -4.414 -0.420 12.596 1.00 82.38 281 PHE A C 1
ATOM 2228 O O . PHE A 1 281 ? -4.974 -1.292 13.261 1.00 82.38 281 PHE A O 1
ATOM 2235 N N . LEU A 1 282 ? -3.328 0.224 13.030 1.00 77.25 282 LEU A N 1
ATOM 2236 C CA . LEU A 1 282 ? -2.626 -0.109 14.264 1.00 77.25 282 LEU A CA 1
ATOM 2237 C C . LEU A 1 282 ? -3.371 0.419 15.492 1.00 77.25 282 LEU A C 1
ATOM 2239 O O . LEU A 1 282 ? -3.572 -0.319 16.459 1.00 77.25 282 LEU A O 1
ATOM 2243 N N . HIS A 1 283 ? -3.841 1.666 15.423 1.00 84.88 283 HIS A N 1
ATOM 2244 C CA . HIS A 1 283 ? -4.699 2.249 16.452 1.00 84.88 283 HIS A CA 1
ATOM 2245 C C . HIS A 1 283 ? -6.032 1.510 16.550 1.00 84.88 283 HIS A C 1
ATOM 2247 O O . HIS A 1 283 ? -6.449 1.178 17.656 1.00 84.88 283 HIS A O 1
ATOM 2253 N N . ALA A 1 284 ? -6.656 1.146 15.425 1.00 88.31 284 ALA A N 1
ATOM 2254 C CA . ALA A 1 284 ? -7.868 0.327 15.422 1.00 88.31 284 ALA A CA 1
ATOM 2255 C C . ALA A 1 284 ? -7.653 -1.021 16.130 1.00 88.31 284 ALA A C 1
ATOM 2257 O O . ALA A 1 284 ? -8.424 -1.369 17.022 1.00 88.31 284 ALA A O 1
ATOM 2258 N N . ALA A 1 285 ? -6.582 -1.752 15.800 1.00 81.88 285 ALA A N 1
ATOM 2259 C CA . ALA A 1 285 ? -6.274 -3.031 16.440 1.00 81.88 285 ALA A CA 1
ATOM 2260 C C . ALA A 1 285 ? -6.069 -2.904 17.964 1.00 81.88 285 ALA A C 1
ATOM 2262 O O . ALA A 1 285 ? -6.572 -3.733 18.723 1.00 81.88 285 ALA A O 1
ATOM 2263 N N . GLN A 1 286 ? -5.379 -1.855 18.428 1.00 80.69 286 GLN A N 1
ATOM 2264 C CA . GLN A 1 286 ? -5.183 -1.611 19.862 1.00 80.69 286 GLN A CA 1
ATOM 2265 C C . GLN A 1 286 ? -6.459 -1.193 20.589 1.00 80.69 286 GLN A C 1
ATOM 2267 O O . GLN A 1 286 ? -6.717 -1.686 21.685 1.00 80.69 286 GLN A O 1
ATOM 2272 N N . VAL A 1 287 ? -7.249 -0.295 19.999 1.00 87.88 287 VAL A N 1
ATOM 2273 C CA . VAL A 1 287 ? -8.494 0.197 20.598 1.00 87.88 287 VAL A CA 1
ATOM 2274 C C . VAL A 1 287 ? -9.489 -0.949 20.754 1.00 87.88 287 VAL A C 1
ATOM 2276 O O . VAL A 1 287 ? -10.049 -1.116 21.833 1.00 87.88 287 VAL A O 1
ATOM 2279 N N . LEU A 1 288 ? -9.638 -1.810 19.743 1.00 85.06 288 LEU A N 1
ATOM 2280 C CA . LEU A 1 288 ? -10.505 -2.991 19.826 1.00 85.06 288 LEU A CA 1
ATOM 2281 C C . LEU A 1 288 ? -10.054 -3.965 20.921 1.00 85.06 288 LEU A C 1
ATOM 2283 O O . LEU A 1 288 ? -10.890 -4.478 21.661 1.00 85.06 288 LEU A O 1
ATOM 2287 N N . GLU A 1 289 ? -8.748 -4.191 21.068 1.00 80.56 289 GLU A N 1
ATOM 2288 C CA . GLU A 1 289 ? -8.201 -5.058 22.116 1.00 80.56 289 GLU A CA 1
ATOM 2289 C C . GLU A 1 289 ? -8.376 -4.467 23.527 1.00 80.56 289 GLU A C 1
ATOM 2291 O O . GLU A 1 289 ? -8.721 -5.186 24.467 1.00 80.56 289 GLU A O 1
ATOM 2296 N N . ALA A 1 290 ? -8.201 -3.154 23.686 1.00 80.75 290 ALA A N 1
ATOM 2297 C CA . ALA A 1 290 ? -8.405 -2.464 24.956 1.00 80.75 290 ALA A CA 1
ATOM 2298 C C . ALA A 1 290 ? -9.894 -2.394 25.349 1.00 80.75 290 ALA A C 1
ATOM 2300 O O . ALA A 1 290 ? -10.243 -2.693 26.492 1.00 80.75 290 ALA A O 1
ATOM 2301 N N . LEU A 1 291 ? -10.791 -2.086 24.407 1.00 85.06 291 LEU A N 1
ATOM 2302 C CA . LEU A 1 291 ? -12.242 -2.100 24.631 1.00 85.06 291 LEU A CA 1
ATOM 2303 C C . LEU A 1 291 ? -12.772 -3.519 24.894 1.00 85.06 291 LEU A C 1
ATOM 2305 O O . LEU A 1 291 ? -13.690 -3.680 25.699 1.00 85.06 291 LEU A O 1
ATOM 2309 N N . ARG A 1 292 ? -12.159 -4.552 24.294 1.00 83.25 292 ARG A N 1
ATOM 2310 C CA . ARG A 1 292 ? -12.418 -5.969 24.607 1.00 83.25 292 ARG A CA 1
ATOM 2311 C C . ARG A 1 292 ? -11.993 -6.321 26.031 1.00 83.25 292 ARG A C 1
ATOM 2313 O O . ARG A 1 292 ? -12.772 -6.935 26.755 1.00 83.25 292 ARG A O 1
ATOM 2320 N N . LYS A 1 293 ? -10.798 -5.897 26.462 1.00 79.62 293 LYS A N 1
ATOM 2321 C CA . LYS A 1 293 ? -10.308 -6.064 27.845 1.00 79.62 293 LYS A CA 1
ATOM 2322 C C . LYS A 1 293 ? -11.189 -5.342 28.876 1.00 79.62 293 LYS A C 1
ATOM 2324 O O . LYS A 1 293 ? -11.385 -5.869 29.964 1.00 79.62 293 LYS A O 1
ATOM 2329 N N . LYS A 1 294 ? -11.782 -4.196 28.519 1.00 84.00 294 LYS A N 1
ATOM 2330 C CA . LYS A 1 294 ? -12.782 -3.478 29.335 1.00 84.00 294 LYS A CA 1
ATOM 2331 C C . LYS A 1 294 ? -14.203 -4.070 29.281 1.00 84.00 294 LYS A C 1
ATOM 2333 O O . LYS A 1 294 ? -15.086 -3.561 29.959 1.00 84.00 294 LYS A O 1
ATOM 2338 N N . GLY A 1 295 ? -14.460 -5.089 28.456 1.00 84.44 295 GLY A N 1
ATOM 2339 C CA . GLY A 1 295 ? -15.793 -5.681 28.264 1.00 84.44 295 GLY A CA 1
ATOM 2340 C C . GLY A 1 295 ? -16.798 -4.823 27.477 1.00 84.44 295 GLY A C 1
ATOM 2341 O O . GLY A 1 295 ? -17.906 -5.294 27.219 1.00 84.44 295 GLY A O 1
ATOM 2342 N N . VAL A 1 296 ? -16.404 -3.608 27.070 1.00 85.12 296 VAL A N 1
ATOM 2343 C CA . VAL A 1 296 ? -17.214 -2.647 26.300 1.00 85.12 296 VAL A CA 1
ATOM 2344 C C . VAL A 1 296 ? -17.474 -3.176 24.892 1.00 85.12 296 VAL A C 1
ATOM 2346 O O . VAL A 1 296 ? -18.614 -3.221 24.446 1.00 85.12 296 VAL A O 1
ATOM 2349 N N . TYR A 1 297 ? -16.424 -3.640 24.209 1.00 84.12 297 TYR A N 1
ATOM 2350 C CA . TYR A 1 297 ? -16.539 -4.197 22.863 1.00 84.12 297 TYR A CA 1
ATOM 2351 C C . TYR A 1 297 ? -16.501 -5.728 22.887 1.00 84.12 297 TYR A C 1
ATOM 2353 O O . TYR A 1 297 ? -15.551 -6.340 23.381 1.00 84.12 297 TYR A O 1
ATOM 2361 N N . LYS A 1 298 ? -17.522 -6.363 22.305 1.00 79.81 298 LYS A N 1
ATOM 2362 C CA . LYS A 1 298 ? -17.613 -7.821 22.161 1.00 79.81 298 LYS A CA 1
ATOM 2363 C C . LYS A 1 298 ? -17.461 -8.181 20.679 1.00 79.81 298 LYS A C 1
ATOM 2365 O O . LYS A 1 298 ? -18.416 -7.992 19.928 1.00 79.81 298 LYS A O 1
ATOM 2370 N N . PRO A 1 299 ? -16.297 -8.696 20.231 1.00 70.56 299 PRO A N 1
ATOM 2371 C CA . PRO A 1 299 ? -16.122 -9.082 18.837 1.00 70.56 299 PRO A CA 1
ATOM 2372 C C . PRO A 1 299 ? -17.120 -10.196 18.482 1.00 70.56 299 PRO A C 1
ATOM 2374 O O . PRO A 1 299 ? -17.167 -11.210 19.186 1.00 70.56 299 PRO A O 1
ATOM 2377 N N . PRO A 1 300 ? -17.915 -10.045 17.410 1.00 66.31 300 PRO A N 1
ATOM 2378 C CA . PRO A 1 300 ? -18.943 -11.018 17.066 1.00 66.31 300 PRO A CA 1
ATOM 2379 C C . PRO A 1 300 ? -18.300 -12.350 16.666 1.00 66.31 300 PRO A C 1
ATOM 2381 O O . PRO A 1 300 ? -17.348 -12.378 15.893 1.00 66.31 300 PRO A O 1
ATOM 2384 N N . THR A 1 301 ? -18.806 -13.461 17.203 1.00 61.62 301 THR A N 1
ATOM 2385 C CA . THR A 1 301 ? -18.166 -14.786 17.090 1.00 61.62 301 THR A CA 1
ATOM 2386 C C . THR A 1 301 ? -18.819 -15.719 16.070 1.00 61.62 301 THR A C 1
ATOM 2388 O O . THR A 1 301 ? -18.190 -16.686 15.656 1.00 61.62 301 THR A O 1
ATOM 2391 N N . ALA A 1 302 ? -20.049 -15.439 15.625 1.00 55.19 302 ALA A N 1
ATOM 2392 C CA . ALA A 1 302 ? -20.862 -16.357 14.812 1.00 55.19 302 ALA A CA 1
ATOM 2393 C C . ALA A 1 302 ? -20.281 -16.707 13.422 1.00 55.19 302 ALA A C 1
ATOM 2395 O O . ALA A 1 302 ? -20.627 -17.738 12.852 1.00 55.19 302 ALA A O 1
ATOM 2396 N N . TRP A 1 303 ? -19.396 -15.862 12.886 1.00 52.25 303 TRP A N 1
ATOM 2397 C CA . TRP A 1 303 ? -18.697 -16.033 11.601 1.00 52.25 303 TRP A CA 1
ATOM 2398 C C . TRP A 1 303 ? -17.277 -16.603 11.761 1.00 52.25 303 TRP A C 1
ATOM 2400 O O . TRP A 1 303 ? -16.619 -16.920 10.769 1.00 52.25 303 TRP A O 1
ATOM 2410 N N . MET A 1 304 ? -16.795 -16.772 12.997 1.00 52.78 304 MET A N 1
ATOM 2411 C CA . MET A 1 304 ? -15.535 -17.462 13.270 1.00 52.78 304 MET A CA 1
ATOM 2412 C C . MET A 1 304 ? -15.762 -18.975 13.160 1.00 52.78 304 MET A C 1
ATOM 2414 O O . MET A 1 304 ? -16.722 -19.511 13.715 1.00 52.78 304 MET A O 1
ATOM 2418 N N . LYS A 1 305 ? -14.878 -19.693 12.453 1.00 46.59 305 LYS A N 1
ATOM 2419 C CA . LYS A 1 305 ? -14.963 -21.163 12.365 1.00 46.59 305 LYS A CA 1
ATOM 2420 C C . LYS A 1 305 ? -14.913 -21.769 13.783 1.00 46.59 305 LYS A C 1
ATOM 2422 O O . LYS A 1 305 ? -14.008 -21.402 14.532 1.00 46.59 305 LYS A O 1
ATOM 2427 N N . PRO A 1 306 ? -15.805 -22.706 14.162 1.00 40.91 306 PRO A N 1
ATOM 2428 C CA . PRO A 1 306 ? -15.742 -23.365 15.467 1.00 40.91 306 PRO A CA 1
ATOM 2429 C C . PRO A 1 306 ? -14.345 -23.935 15.759 1.00 40.91 306 PRO A C 1
ATOM 2431 O O . PRO A 1 306 ? -13.706 -24.503 14.876 1.00 40.91 306 PRO A O 1
ATOM 2434 N N . GLY A 1 307 ? -13.847 -23.726 16.981 1.00 43.75 307 GLY A N 1
ATOM 2435 C CA . GLY A 1 307 ? -12.471 -24.056 17.381 1.00 43.75 307 GLY A CA 1
ATOM 2436 C C . GLY A 1 307 ? -11.410 -23.003 17.014 1.00 43.75 307 GLY A C 1
ATOM 2437 O O . GLY A 1 307 ? -10.358 -22.958 17.647 1.00 43.75 307 GLY A O 1
ATOM 2438 N N . VAL A 1 308 ? -11.676 -22.093 16.069 1.00 45.22 308 VAL A N 1
ATOM 2439 C CA . VAL A 1 308 ? -10.801 -20.943 15.784 1.00 45.22 308 VAL A CA 1
ATOM 2440 C C . VAL A 1 308 ? -11.132 -19.818 16.765 1.00 45.22 308 VAL A C 1
ATOM 2442 O O . VAL A 1 308 ? -12.049 -19.032 16.548 1.00 45.22 308 VAL A O 1
ATOM 2445 N N . GLY A 1 309 ? -10.391 -19.774 17.873 1.00 46.00 309 GLY A N 1
ATOM 2446 C CA . GLY A 1 309 ? -10.624 -18.825 18.961 1.00 46.00 309 GLY A CA 1
ATOM 2447 C C . GLY A 1 309 ? -10.455 -17.347 18.580 1.00 46.00 309 GLY A C 1
ATOM 2448 O O . GLY A 1 309 ? -9.816 -16.997 17.590 1.00 46.00 309 GLY A O 1
ATOM 2449 N N . VAL A 1 310 ? -10.970 -16.472 19.451 1.00 47.94 310 VAL A N 1
ATOM 2450 C CA . VAL A 1 310 ? -11.062 -14.998 19.314 1.00 47.94 310 VAL A CA 1
ATOM 2451 C C . VAL A 1 310 ? -9.693 -14.279 19.403 1.00 47.94 310 VAL A C 1
ATOM 2453 O O . VAL A 1 310 ? -9.602 -13.119 19.800 1.00 47.94 310 VAL A O 1
ATOM 2456 N N . ARG A 1 311 ? -8.591 -14.965 19.080 1.00 50.50 311 ARG A N 1
ATOM 2457 C CA . ARG A 1 311 ? -7.216 -14.461 19.203 1.00 50.50 311 ARG A CA 1
ATOM 2458 C C . ARG A 1 311 ? -6.877 -13.552 18.023 1.00 50.50 311 ARG A C 1
ATOM 2460 O O . ARG A 1 311 ? -6.352 -14.002 17.006 1.00 50.50 311 ARG A O 1
ATOM 2467 N N . LYS A 1 312 ? -7.206 -12.270 18.169 1.00 51.25 312 LYS A N 1
ATOM 2468 C CA . LYS A 1 312 ? -6.731 -11.191 17.296 1.00 51.25 312 LYS A CA 1
ATOM 2469 C C . LYS A 1 312 ? -5.403 -10.695 17.854 1.00 51.25 312 LYS A C 1
ATOM 2471 O O . LYS A 1 312 ? -5.302 -10.460 19.053 1.00 51.25 312 LYS A O 1
ATOM 2476 N N . GLY A 1 313 ? -4.409 -10.569 16.988 1.00 48.91 313 GLY A N 1
ATOM 2477 C CA . GLY A 1 313 ? -3.060 -10.172 17.361 1.00 48.91 313 GLY A CA 1
ATOM 2478 C C . GLY A 1 313 ? -2.314 -9.612 16.163 1.00 48.91 313 GLY A C 1
ATOM 2479 O O . GLY A 1 313 ? -2.626 -9.951 15.020 1.00 48.91 313 GLY A O 1
ATOM 2480 N N . TYR A 1 314 ? -1.348 -8.745 16.434 1.00 52.94 314 TYR A N 1
ATOM 2481 C CA . TYR A 1 314 ? -0.439 -8.192 15.440 1.00 52.94 314 TYR A CA 1
ATOM 2482 C C . TYR A 1 314 ? 0.978 -8.679 15.748 1.00 52.94 314 TYR A C 1
ATOM 2484 O O . TYR A 1 314 ? 1.384 -8.709 16.907 1.00 52.94 314 TYR A O 1
ATOM 2492 N N . TYR A 1 315 ? 1.713 -9.081 14.712 1.00 56.75 315 TYR A N 1
ATOM 2493 C CA . TYR A 1 315 ? 3.140 -9.361 14.814 1.00 56.75 315 TYR A CA 1
ATOM 2494 C C . TYR A 1 315 ? 3.915 -8.291 14.057 1.00 56.75 315 TYR A C 1
ATOM 2496 O O . TYR A 1 315 ? 3.537 -7.895 12.953 1.00 56.75 315 TYR A O 1
ATOM 2504 N N . ASP A 1 316 ? 5.007 -7.855 14.670 1.00 56.12 316 ASP A N 1
ATOM 2505 C CA . ASP A 1 316 ? 5.802 -6.729 14.228 1.00 56.12 316 ASP A CA 1
ATOM 2506 C C . ASP A 1 316 ? 7.216 -7.206 13.943 1.00 56.12 316 ASP A C 1
ATOM 2508 O O . ASP A 1 316 ? 7.908 -7.638 14.864 1.00 56.12 316 ASP A O 1
ATOM 2512 N N . VAL A 1 317 ? 7.647 -7.088 12.686 1.00 60.69 317 VAL A N 1
ATOM 2513 C CA . VAL A 1 317 ? 9.033 -7.362 12.291 1.00 60.69 317 VAL A CA 1
ATOM 2514 C C . VAL A 1 317 ? 9.963 -6.478 13.122 1.00 60.69 317 VAL A C 1
ATOM 2516 O O . VAL A 1 317 ? 9.883 -5.247 13.057 1.00 60.69 317 VAL A O 1
ATOM 2519 N N . LYS A 1 318 ? 10.829 -7.108 13.918 1.00 57.28 318 LYS A N 1
ATOM 2520 C CA . LYS A 1 318 ? 11.793 -6.442 14.801 1.00 57.28 318 LYS A CA 1
ATOM 2521 C C . LYS A 1 318 ? 13.127 -6.199 14.090 1.00 57.28 318 LYS A C 1
ATOM 2523 O O . LYS A 1 318 ? 13.872 -5.319 14.519 1.00 57.28 318 LYS A O 1
ATOM 2528 N N . THR A 1 319 ? 13.426 -6.899 12.987 1.00 59.56 319 THR A N 1
ATOM 2529 C CA . THR A 1 319 ? 14.600 -6.571 12.157 1.00 59.56 319 THR A CA 1
ATOM 2530 C C . THR A 1 319 ? 14.463 -5.174 11.552 1.00 59.56 319 THR A C 1
ATOM 2532 O O . THR A 1 319 ? 13.531 -4.921 10.783 1.00 59.56 319 THR A O 1
ATOM 2535 N N . LEU A 1 320 ? 15.417 -4.285 11.845 1.00 61.59 320 LEU A N 1
ATOM 2536 C CA . LEU A 1 320 ? 15.530 -3.003 11.148 1.00 61.59 320 LEU A CA 1
ATOM 2537 C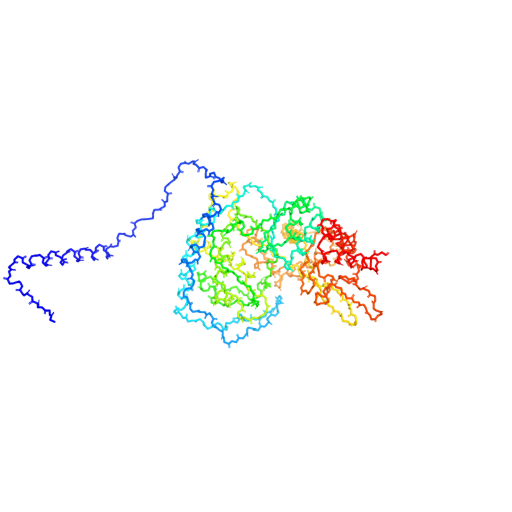 C . LEU A 1 320 ? 15.756 -3.244 9.644 1.00 61.59 320 LEU A C 1
ATOM 2539 O O . LEU A 1 320 ? 16.539 -4.131 9.291 1.00 61.59 320 LEU A O 1
ATOM 2543 N N . PRO A 1 321 ? 15.108 -2.475 8.753 1.00 68.75 321 PRO A N 1
ATOM 2544 C CA . PRO A 1 321 ? 15.329 -2.620 7.325 1.00 68.75 321 PRO A CA 1
ATOM 2545 C C . PRO A 1 321 ? 16.718 -2.109 6.925 1.00 68.75 321 PRO A C 1
ATOM 2547 O O . PRO A 1 321 ? 17.172 -1.072 7.415 1.00 68.75 321 PRO A O 1
ATOM 2550 N N . THR A 1 322 ? 17.373 -2.792 5.988 1.00 73.75 322 THR A N 1
ATOM 2551 C CA . THR A 1 322 ? 18.607 -2.294 5.364 1.00 73.75 322 THR A CA 1
ATOM 2552 C C . THR A 1 322 ? 18.257 -1.377 4.196 1.00 73.75 322 THR A C 1
ATOM 2554 O O . THR A 1 322 ? 17.374 -1.681 3.396 1.00 73.75 322 THR A O 1
ATOM 2557 N N . VAL A 1 323 ? 18.920 -0.224 4.085 1.00 77.19 323 VAL A N 1
ATOM 2558 C CA . VAL A 1 323 ? 18.698 0.702 2.964 1.00 77.19 323 VAL A CA 1
ATOM 2559 C C . VAL A 1 323 ? 19.659 0.357 1.834 1.00 77.19 323 VAL A C 1
ATOM 2561 O O . VAL A 1 323 ? 20.870 0.356 2.038 1.00 77.19 323 VAL A O 1
ATOM 2564 N N . HIS A 1 324 ? 19.119 0.114 0.643 1.00 83.69 324 HIS A N 1
ATOM 2565 C CA . HIS A 1 324 ? 19.889 -0.160 -0.570 1.00 83.69 324 HIS A CA 1
ATOM 2566 C C . HIS A 1 324 ? 19.630 0.925 -1.622 1.00 83.69 324 HIS A C 1
ATOM 2568 O O . HIS A 1 324 ? 18.618 1.635 -1.595 1.00 83.69 324 HIS A O 1
ATOM 2574 N N . GLY A 1 325 ? 20.575 1.101 -2.541 1.00 86.06 325 GLY A N 1
ATOM 2575 C CA . GLY A 1 325 ? 20.536 2.181 -3.516 1.00 86.06 325 GLY A CA 1
ATOM 2576 C C . GLY A 1 325 ? 21.835 2.323 -4.297 1.00 86.06 325 GLY A C 1
ATOM 2577 O O . GLY A 1 325 ? 22.752 1.518 -4.150 1.00 86.06 325 GLY A O 1
ATOM 2578 N N . ARG A 1 326 ? 21.909 3.362 -5.129 1.00 88.75 326 ARG A N 1
ATOM 2579 C CA . ARG A 1 326 ? 22.968 3.535 -6.131 1.00 88.75 326 ARG A CA 1
ATOM 2580 C C . ARG A 1 326 ? 23.701 4.858 -6.005 1.00 88.75 326 ARG A C 1
ATOM 2582 O O . ARG A 1 326 ? 23.122 5.848 -5.560 1.00 88.75 326 ARG A O 1
ATOM 2589 N N . SER A 1 327 ? 24.935 4.884 -6.492 1.00 87.44 327 SER A N 1
ATOM 2590 C CA . SER A 1 327 ? 25.655 6.120 -6.800 1.00 87.44 327 SER A CA 1
ATOM 2591 C C . SER A 1 327 ? 25.481 6.479 -8.274 1.00 87.44 327 SER A C 1
ATOM 2593 O O . SER A 1 327 ? 25.509 5.604 -9.135 1.00 87.44 327 SER A O 1
ATOM 2595 N N . ALA A 1 328 ? 25.296 7.766 -8.551 1.00 87.19 328 ALA A N 1
ATOM 2596 C CA . ALA A 1 328 ? 25.285 8.348 -9.888 1.00 87.19 328 ALA A CA 1
ATOM 2597 C C . ALA A 1 328 ? 25.920 9.743 -9.798 1.00 87.19 328 ALA A C 1
ATOM 2599 O O . ALA A 1 328 ? 25.499 10.535 -8.952 1.00 87.19 328 ALA A O 1
ATOM 2600 N N . ARG A 1 329 ? 26.930 10.040 -10.627 1.00 86.00 329 ARG A N 1
ATOM 2601 C CA . ARG A 1 329 ? 27.648 11.336 -10.667 1.00 86.00 329 ARG A CA 1
ATOM 2602 C C . ARG A 1 329 ? 28.071 11.844 -9.280 1.00 86.00 329 ARG A C 1
ATOM 2604 O O . ARG A 1 329 ? 27.503 12.807 -8.762 1.00 86.00 329 ARG A O 1
ATOM 2611 N N . GLY A 1 330 ? 28.961 11.103 -8.623 1.00 81.44 330 GLY A N 1
ATOM 2612 C CA . GLY A 1 330 ? 29.416 11.345 -7.248 1.00 81.44 330 GLY A CA 1
ATOM 2613 C C . GLY A 1 330 ? 28.353 11.237 -6.142 1.00 81.44 330 GLY A C 1
ATOM 2614 O O . GLY A 1 330 ? 28.695 11.298 -4.962 1.00 81.44 330 GLY A O 1
ATOM 2615 N N . LYS A 1 331 ? 27.061 11.077 -6.467 1.00 85.62 331 LYS A N 1
ATOM 2616 C CA . LYS A 1 331 ? 25.957 11.187 -5.506 1.00 85.62 331 LYS A CA 1
ATOM 2617 C C . LYS A 1 331 ? 25.260 9.853 -5.256 1.00 85.62 331 LYS A C 1
ATOM 2619 O O . LYS A 1 331 ? 24.543 9.338 -6.114 1.00 85.62 331 LYS A O 1
ATOM 2624 N N . TRP A 1 332 ? 25.381 9.342 -4.033 1.00 86.31 332 TRP A N 1
ATOM 2625 C CA . TRP A 1 332 ? 24.564 8.220 -3.572 1.00 86.31 332 TRP A CA 1
ATOM 2626 C C . TRP A 1 332 ? 23.089 8.620 -3.391 1.00 86.31 332 TRP A C 1
ATOM 2628 O O . TRP A 1 332 ? 22.758 9.742 -3.002 1.00 86.31 332 TRP A O 1
ATOM 2638 N N . THR A 1 333 ? 22.182 7.695 -3.690 1.00 83.19 333 THR A N 1
ATOM 2639 C CA . THR A 1 333 ? 20.736 7.797 -3.478 1.00 83.19 333 THR A CA 1
ATOM 2640 C C . THR A 1 333 ? 20.225 6.455 -2.962 1.00 83.19 333 THR A C 1
ATOM 2642 O O . THR A 1 333 ? 20.273 5.459 -3.683 1.00 83.19 333 THR A O 1
ATOM 2645 N N . GLY A 1 334 ? 19.682 6.442 -1.742 1.00 80.38 334 GLY A N 1
ATOM 2646 C CA . GLY A 1 334 ? 18.892 5.320 -1.235 1.00 80.38 334 GLY A CA 1
ATOM 2647 C C . GLY A 1 334 ? 17.600 5.184 -2.039 1.00 80.38 334 GLY A C 1
ATOM 2648 O O . GLY A 1 334 ? 16.862 6.157 -2.192 1.00 80.38 334 GLY A O 1
ATOM 2649 N N . MET A 1 335 ? 17.349 3.994 -2.577 1.00 79.62 335 MET A N 1
ATOM 2650 C CA . MET A 1 335 ? 16.243 3.726 -3.502 1.00 79.62 335 MET A CA 1
ATOM 2651 C C . MET A 1 335 ? 15.079 3.040 -2.776 1.00 79.62 335 MET A C 1
ATOM 2653 O O . MET A 1 335 ? 13.919 3.401 -2.986 1.00 79.62 335 MET A O 1
ATOM 2657 N N . PHE A 1 336 ? 15.386 2.096 -1.880 1.00 75.44 336 PHE A N 1
ATOM 2658 C CA . PHE A 1 336 ? 14.403 1.338 -1.104 1.00 75.44 336 PHE A CA 1
ATOM 2659 C C . PHE A 1 336 ? 14.959 0.852 0.240 1.00 75.44 336 PHE A C 1
ATOM 2661 O O . PHE A 1 336 ? 16.169 0.775 0.469 1.00 75.44 336 PHE A O 1
ATOM 2668 N N . MET A 1 337 ? 14.032 0.506 1.126 1.00 75.25 337 MET A N 1
ATOM 2669 C CA . MET A 1 337 ? 14.262 -0.221 2.367 1.00 75.25 337 MET A CA 1
ATOM 2670 C C . MET A 1 337 ? 13.955 -1.703 2.130 1.00 75.25 337 MET A C 1
ATOM 2672 O O . MET A 1 337 ? 12.855 -2.046 1.696 1.00 75.25 337 MET A O 1
ATOM 2676 N N . MET A 1 338 ? 14.914 -2.579 2.414 1.00 75.00 338 MET A N 1
ATOM 2677 C CA . MET A 1 338 ? 14.756 -4.028 2.351 1.00 75.00 338 MET A CA 1
ATOM 2678 C C . MET A 1 338 ? 14.374 -4.572 3.727 1.00 75.00 338 MET A C 1
ATOM 2680 O O . MET A 1 338 ? 15.111 -4.399 4.698 1.00 75.00 338 MET A O 1
ATOM 2684 N N . GLN A 1 339 ? 13.230 -5.246 3.809 1.00 71.88 339 GLN A N 1
ATOM 2685 C CA . GLN A 1 339 ? 12.738 -5.902 5.018 1.00 71.88 339 GLN A CA 1
ATOM 2686 C C . GLN A 1 339 ? 12.703 -7.424 4.815 1.00 71.88 339 GLN A C 1
ATOM 2688 O O . GLN A 1 339 ? 12.319 -7.916 3.750 1.00 71.88 339 GLN A O 1
ATOM 2693 N N . ARG A 1 340 ? 13.147 -8.171 5.833 1.00 68.62 340 ARG A N 1
ATOM 2694 C CA . ARG A 1 340 ? 13.240 -9.640 5.809 1.00 68.62 340 ARG A CA 1
ATOM 2695 C C . ARG A 1 340 ? 11.863 -10.301 5.964 1.00 68.62 340 ARG A C 1
ATOM 2697 O O . ARG A 1 340 ? 10.894 -9.650 6.347 1.00 68.62 340 ARG A O 1
ATOM 2704 N N . ASP A 1 341 ? 11.790 -11.601 5.672 1.00 68.19 341 ASP A N 1
ATOM 2705 C CA . ASP A 1 341 ? 10.583 -12.415 5.867 1.00 68.19 341 ASP A CA 1
ATOM 2706 C C . ASP A 1 341 ? 10.071 -12.344 7.329 1.00 68.19 341 ASP A C 1
ATOM 2708 O O . ASP A 1 341 ? 10.783 -12.787 8.238 1.00 68.19 341 ASP A O 1
ATOM 2712 N N . PRO A 1 342 ? 8.836 -11.853 7.583 1.00 64.88 342 PRO A N 1
ATOM 2713 C CA . PRO A 1 342 ? 8.253 -11.819 8.924 1.00 64.88 342 PRO A CA 1
ATOM 2714 C C . PRO A 1 342 ? 8.072 -13.217 9.522 1.00 64.88 342 PRO A C 1
ATOM 2716 O O . PRO A 1 342 ? 8.043 -13.354 10.741 1.00 64.88 342 PRO A O 1
ATOM 2719 N N . MET A 1 343 ? 7.956 -14.263 8.699 1.00 61.62 343 MET A N 1
ATOM 2720 C CA . MET A 1 343 ? 7.852 -15.640 9.176 1.00 61.62 343 MET A CA 1
ATOM 2721 C C . MET A 1 343 ? 9.213 -16.190 9.632 1.00 61.62 343 MET A C 1
ATOM 2723 O O . MET A 1 343 ? 9.261 -16.995 10.560 1.00 61.62 343 MET A O 1
ATOM 2727 N N . ALA A 1 344 ? 10.324 -15.744 9.039 1.00 60.75 344 ALA A N 1
ATOM 2728 C CA . ALA A 1 344 ? 11.671 -16.052 9.519 1.00 60.75 344 ALA A CA 1
ATOM 2729 C C . ALA A 1 344 ? 11.986 -15.325 10.839 1.00 60.75 344 ALA A C 1
ATOM 2731 O O . ALA A 1 344 ? 12.495 -15.962 11.761 1.00 60.75 344 ALA A O 1
ATOM 2732 N N . ASP A 1 345 ? 11.624 -14.041 10.953 1.00 58.78 345 ASP A N 1
ATOM 2733 C CA . ASP A 1 345 ? 11.749 -13.257 12.195 1.00 58.78 345 ASP A CA 1
ATOM 2734 C C . ASP A 1 345 ? 10.899 -13.891 13.320 1.00 58.78 345 ASP A C 1
ATOM 2736 O O . ASP A 1 345 ? 11.413 -14.222 14.390 1.00 58.78 345 ASP A O 1
ATOM 2740 N N . TYR A 1 346 ? 9.634 -14.233 13.032 1.00 59.91 346 TYR A N 1
ATOM 2741 C CA . TYR A 1 346 ? 8.752 -14.946 13.964 1.00 59.91 346 TYR A CA 1
ATOM 2742 C C . TYR A 1 346 ? 9.332 -16.294 14.425 1.00 59.91 346 TYR A C 1
ATOM 2744 O O . TYR A 1 346 ? 9.421 -16.543 15.627 1.00 59.91 346 TYR A O 1
ATOM 2752 N N . ARG A 1 347 ? 9.775 -17.158 13.498 1.00 60.41 347 ARG A N 1
ATOM 2753 C CA . ARG A 1 347 ? 10.374 -18.466 13.834 1.00 60.41 347 ARG A CA 1
ATOM 2754 C C . ARG A 1 347 ? 11.639 -18.338 14.682 1.00 60.41 347 ARG A C 1
ATOM 2756 O O . ARG A 1 347 ? 11.866 -19.185 15.540 1.00 60.41 347 ARG A O 1
ATOM 2763 N N . ALA A 1 348 ? 12.466 -17.320 14.446 1.00 58.31 348 ALA A N 1
ATOM 2764 C CA . ALA A 1 348 ? 13.663 -17.088 15.249 1.00 58.31 348 ALA A CA 1
ATOM 2765 C C . ALA A 1 348 ? 13.305 -16.663 16.679 1.00 58.31 348 ALA A C 1
ATOM 2767 O O . ALA A 1 348 ? 13.859 -17.211 17.629 1.00 58.31 348 ALA A O 1
ATOM 2768 N N . VAL A 1 349 ? 12.330 -15.761 16.846 1.00 55.47 349 VAL A N 1
ATOM 2769 C CA . VAL A 1 349 ? 11.830 -15.370 18.174 1.00 55.47 349 VAL A CA 1
ATOM 2770 C C . VAL A 1 349 ? 11.206 -16.561 18.910 1.00 55.47 349 VAL A C 1
ATOM 2772 O O . VAL A 1 349 ? 11.497 -16.755 20.088 1.00 55.47 349 VAL A O 1
ATOM 2775 N N . MET A 1 350 ? 10.420 -17.403 18.230 1.00 57.34 350 MET A N 1
ATOM 2776 C CA . MET A 1 350 ? 9.861 -18.620 18.835 1.00 57.34 350 MET A CA 1
ATOM 2777 C C . MET A 1 350 ? 10.953 -19.604 19.280 1.00 57.34 350 MET A C 1
ATOM 2779 O O . MET A 1 350 ? 10.892 -20.082 20.408 1.00 57.34 350 MET A O 1
ATOM 2783 N N . ALA A 1 351 ? 11.993 -19.828 18.468 1.00 59.88 351 ALA A N 1
ATOM 2784 C CA . ALA A 1 351 ? 13.108 -20.701 18.846 1.00 59.88 351 ALA A CA 1
ATOM 2785 C C . ALA A 1 351 ? 13.876 -20.180 20.080 1.00 59.88 351 ALA A C 1
ATOM 2787 O O . ALA A 1 351 ? 14.226 -20.958 20.962 1.00 59.88 351 ALA A O 1
ATOM 2788 N N . ILE A 1 352 ? 14.078 -18.860 20.198 1.00 56.25 352 ILE A N 1
ATOM 2789 C CA . ILE A 1 352 ? 14.693 -18.239 21.388 1.00 56.25 352 ILE A CA 1
ATOM 2790 C C . ILE A 1 352 ? 13.816 -18.446 22.637 1.00 56.25 352 ILE A C 1
ATOM 2792 O O . ILE A 1 352 ? 14.336 -18.685 23.728 1.00 56.25 352 ILE A O 1
ATOM 2796 N N . ILE A 1 353 ? 12.488 -18.383 22.489 1.00 54.03 353 ILE A N 1
ATOM 2797 C CA . ILE A 1 353 ? 11.526 -18.661 23.568 1.00 54.03 353 ILE A CA 1
ATOM 2798 C C . ILE A 1 353 ? 11.554 -20.148 23.965 1.00 54.03 353 ILE A C 1
ATOM 2800 O O . ILE A 1 353 ? 11.468 -20.462 25.151 1.00 54.03 353 ILE A O 1
ATOM 2804 N N . GLU A 1 354 ? 11.689 -21.063 23.006 1.00 56.59 354 GLU A N 1
ATOM 2805 C CA . GLU A 1 354 ? 11.800 -22.508 23.248 1.00 56.59 354 GLU A CA 1
ATOM 2806 C C . GLU A 1 354 ? 13.112 -22.857 23.964 1.00 56.59 354 GLU A C 1
ATOM 2808 O O . GLU A 1 354 ? 13.066 -23.451 25.041 1.00 56.59 354 GLU A O 1
ATOM 2813 N N . GLU A 1 355 ? 14.260 -22.362 23.491 1.00 55.03 355 GLU A N 1
ATOM 2814 C CA . GLU A 1 355 ? 15.547 -22.505 24.188 1.00 55.03 355 GLU A CA 1
ATOM 2815 C C . GLU A 1 355 ? 15.505 -21.954 25.624 1.00 55.03 355 GLU A C 1
ATOM 2817 O O . GLU A 1 355 ? 16.094 -22.537 26.538 1.00 55.03 355 GLU A O 1
ATOM 2822 N N . ALA A 1 356 ? 14.819 -20.828 25.851 1.00 54.56 356 ALA A N 1
ATOM 2823 C CA . ALA A 1 356 ? 14.669 -20.241 27.183 1.00 54.56 356 ALA A CA 1
ATOM 2824 C C . ALA A 1 356 ? 13.804 -21.110 28.118 1.00 54.56 356 ALA A C 1
ATOM 2826 O O . ALA A 1 356 ? 14.087 -21.182 29.318 1.00 54.56 356 ALA A O 1
ATOM 2827 N N . LYS A 1 357 ? 12.789 -21.807 27.586 1.00 52.16 357 LYS A N 1
ATOM 2828 C CA . LYS A 1 357 ? 11.997 -22.805 28.327 1.00 52.16 357 LYS A CA 1
ATOM 2829 C C . LYS A 1 357 ? 12.838 -24.044 28.648 1.00 52.16 357 LYS A C 1
ATOM 2831 O O . LYS A 1 357 ? 12.857 -24.481 29.797 1.00 52.16 357 LYS A O 1
ATOM 2836 N N . GLU A 1 358 ? 13.581 -24.574 27.679 1.00 53.88 358 GLU A N 1
ATOM 2837 C CA . GLU A 1 358 ? 14.436 -25.755 27.864 1.00 53.88 358 GLU A CA 1
ATOM 2838 C C . GLU A 1 358 ? 15.541 -25.514 28.898 1.00 53.88 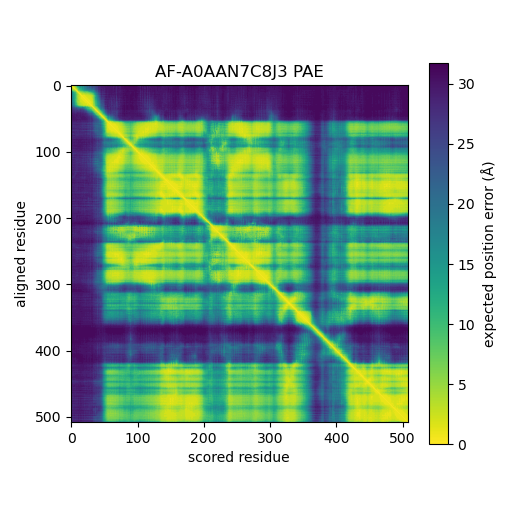358 GLU A C 1
ATOM 2840 O O . GLU A 1 358 ? 15.681 -26.294 29.840 1.00 53.88 358 GLU A O 1
ATOM 2845 N N . LYS A 1 359 ? 16.266 -24.392 28.802 1.00 52.47 359 LYS A N 1
ATOM 2846 C CA . LYS A 1 359 ? 17.328 -24.014 29.756 1.00 52.47 359 LYS A CA 1
ATOM 2847 C C . LYS A 1 359 ? 16.796 -23.835 31.187 1.00 52.47 359 LYS A C 1
ATOM 2849 O O . LYS A 1 359 ? 17.523 -24.104 32.145 1.00 52.47 359 LYS A O 1
ATOM 2854 N N . LYS A 1 360 ? 15.525 -23.442 31.341 1.00 46.56 360 LYS A N 1
ATOM 2855 C CA . LYS A 1 360 ? 14.831 -23.317 32.635 1.00 46.56 360 LYS A CA 1
ATOM 2856 C C . LYS A 1 360 ? 14.321 -24.654 33.193 1.00 46.56 360 LYS A C 1
ATOM 2858 O O . LYS A 1 360 ? 14.324 -24.838 34.405 1.00 46.56 360 LYS A O 1
ATOM 2863 N N . ASN A 1 361 ? 13.930 -25.595 32.335 1.00 48.94 361 ASN A N 1
ATOM 2864 C CA . ASN A 1 361 ? 13.551 -26.948 32.757 1.00 48.94 361 ASN A CA 1
ATOM 2865 C C . ASN A 1 361 ? 14.787 -27.804 33.092 1.00 48.94 361 ASN A C 1
ATOM 2867 O O . ASN A 1 361 ? 14.781 -28.552 34.068 1.00 48.94 361 ASN A O 1
ATOM 2871 N N . GLY A 1 362 ? 15.877 -27.651 32.334 1.00 44.41 362 GLY A N 1
ATOM 2872 C CA . GLY A 1 362 ? 17.143 -28.349 32.575 1.00 44.41 362 GLY A CA 1
ATOM 2873 C C . GLY A 1 362 ? 17.836 -27.958 33.886 1.00 44.41 362 GLY A C 1
ATOM 2874 O O . GLY A 1 362 ? 18.579 -28.759 34.441 1.00 44.41 362 GLY A O 1
ATOM 2875 N N . THR A 1 363 ? 17.557 -26.772 34.441 1.00 44.16 363 THR A N 1
ATOM 2876 C CA . THR A 1 363 ? 18.181 -26.294 35.692 1.00 44.16 363 THR A CA 1
ATOM 2877 C C . THR A 1 363 ? 17.639 -26.943 36.975 1.00 44.16 363 THR A C 1
ATOM 2879 O O . THR A 1 363 ? 18.089 -26.590 38.063 1.00 44.16 363 THR A O 1
ATOM 2882 N N . GLN A 1 364 ? 16.726 -27.920 36.879 1.00 41.78 364 GLN A N 1
ATOM 2883 C CA . GLN A 1 364 ? 16.324 -28.781 38.005 1.00 41.78 364 GLN A CA 1
ATOM 2884 C C . GLN A 1 364 ? 16.986 -30.174 38.007 1.00 41.78 364 GLN A C 1
ATOM 2886 O O . GLN A 1 364 ? 16.712 -30.963 38.910 1.00 41.78 364 GLN A O 1
ATOM 2891 N N . ALA A 1 365 ? 17.878 -30.481 37.057 1.00 40.00 365 ALA A N 1
ATOM 2892 C CA . ALA A 1 365 ? 18.599 -31.754 37.009 1.00 40.00 365 ALA A CA 1
ATOM 2893 C C . ALA A 1 365 ? 20.124 -31.573 37.156 1.00 40.00 365 ALA A C 1
ATOM 2895 O O . ALA A 1 365 ? 20.735 -30.757 36.475 1.00 40.00 365 ALA A O 1
ATOM 2896 N N . ASN A 1 366 ? 20.729 -32.409 38.006 1.00 34.09 366 ASN A N 1
ATOM 2897 C CA . ASN A 1 366 ? 22.174 -32.635 38.168 1.00 34.09 366 ASN A CA 1
ATOM 2898 C C . ASN A 1 366 ? 23.046 -31.446 38.629 1.00 34.09 366 ASN A C 1
ATOM 2900 O O . ASN A 1 366 ? 23.783 -30.834 37.859 1.00 34.09 366 ASN A O 1
ATOM 2904 N N . LEU A 1 367 ? 23.112 -31.259 39.952 1.00 37.31 367 LEU A N 1
ATOM 2905 C CA . LEU A 1 367 ? 24.319 -30.742 40.606 1.00 37.31 367 LEU A CA 1
ATOM 2906 C C . LEU A 1 367 ? 25.376 -31.860 40.701 1.00 37.31 367 LEU A C 1
ATOM 2908 O O . LEU A 1 367 ? 25.276 -32.724 41.570 1.00 37.31 367 LEU A O 1
ATOM 2912 N N . GLY A 1 368 ? 26.403 -31.828 39.845 1.00 29.48 368 GLY A N 1
ATOM 2913 C CA . GLY A 1 368 ? 27.608 -32.657 40.003 1.00 29.48 368 GLY A CA 1
ATOM 2914 C C . GLY A 1 368 ? 28.392 -32.912 38.709 1.00 29.48 368 GLY A C 1
ATOM 2915 O O . GLY A 1 368 ? 27.802 -33.280 37.701 1.00 29.48 368 GLY A O 1
ATOM 2916 N N . GLY A 1 369 ? 29.728 -32.783 38.758 1.00 26.34 369 GLY A N 1
ATOM 2917 C CA . GLY A 1 369 ? 30.629 -33.298 37.707 1.00 26.34 369 GLY A CA 1
ATOM 2918 C C . GLY A 1 369 ? 31.433 -32.264 36.899 1.00 26.34 369 GLY A C 1
ATOM 2919 O O . GLY A 1 369 ? 31.114 -31.981 35.756 1.00 26.34 369 GLY A O 1
ATOM 2920 N N . SER A 1 370 ? 32.506 -31.754 37.510 1.00 29.50 370 SER A N 1
ATOM 2921 C CA . SER A 1 370 ? 33.776 -31.242 36.942 1.00 29.50 370 SER A CA 1
ATOM 2922 C C . SER A 1 370 ? 33.986 -31.023 35.415 1.00 29.50 370 SER A C 1
ATOM 2924 O O . SER A 1 370 ? 33.853 -31.933 34.604 1.00 29.50 370 SER A O 1
ATOM 2926 N N . THR A 1 371 ? 34.604 -29.870 35.097 1.00 36.44 371 THR A N 1
ATOM 2927 C CA . THR A 1 371 ? 35.598 -29.624 34.011 1.00 36.44 371 THR A CA 1
ATOM 2928 C C . THR A 1 371 ? 35.246 -29.903 32.539 1.00 36.44 371 THR A C 1
ATOM 2930 O O . THR A 1 371 ? 35.535 -30.977 32.018 1.00 36.44 371 THR A O 1
ATOM 2933 N N . ASN A 1 372 ? 34.868 -28.846 31.806 1.00 28.48 372 ASN A N 1
ATOM 2934 C CA . ASN A 1 372 ? 35.736 -28.195 30.796 1.00 28.48 372 ASN A CA 1
ATOM 2935 C C . ASN A 1 372 ? 35.098 -26.874 30.289 1.00 28.48 372 ASN A C 1
ATOM 2937 O O . ASN A 1 372 ? 33.882 -26.725 30.406 1.00 28.48 372 ASN A O 1
ATOM 2941 N N . PRO A 1 373 ? 35.871 -25.895 29.770 1.00 40.81 373 PRO A N 1
ATOM 2942 C CA . PRO A 1 373 ? 35.341 -24.577 29.399 1.00 40.81 373 PRO A CA 1
ATOM 2943 C C . PRO A 1 373 ? 34.815 -24.513 27.947 1.00 40.81 373 PRO A C 1
ATOM 2945 O O . PRO A 1 373 ? 35.589 -24.753 27.019 1.00 40.81 373 PRO A O 1
ATOM 2948 N N . PRO A 1 374 ? 33.551 -24.109 27.710 1.00 33.53 374 PRO A N 1
ATOM 2949 C CA . PRO A 1 374 ? 33.051 -23.775 26.381 1.00 33.53 374 PRO A CA 1
ATOM 2950 C C . PRO A 1 374 ? 33.105 -22.265 26.092 1.00 33.53 374 PRO A C 1
ATOM 2952 O O . PRO A 1 374 ? 32.798 -21.421 26.934 1.00 33.53 374 PRO A O 1
ATOM 2955 N N . THR A 1 375 ? 33.439 -21.961 24.842 1.00 28.50 375 THR A N 1
ATOM 2956 C CA . THR A 1 375 ? 33.337 -20.682 24.122 1.00 28.50 375 THR A CA 1
ATOM 2957 C C . THR A 1 375 ? 32.078 -19.860 24.472 1.00 28.50 375 THR A C 1
ATOM 2959 O O . THR A 1 375 ? 31.000 -20.443 24.618 1.00 28.50 375 THR A O 1
ATOM 2962 N N . PRO A 1 376 ? 32.155 -18.510 24.561 1.00 30.80 376 PRO A N 1
ATOM 2963 C CA . PRO A 1 376 ? 31.025 -17.669 24.963 1.00 30.80 376 PRO A CA 1
ATOM 2964 C C . PRO A 1 376 ? 29.830 -17.793 24.007 1.00 30.80 376 PRO A C 1
ATOM 2966 O O . PRO A 1 376 ? 29.809 -17.227 22.916 1.00 30.80 376 PRO A O 1
ATOM 2969 N N . THR A 1 377 ? 28.809 -18.520 24.457 1.00 28.95 377 THR A N 1
ATOM 2970 C CA . THR A 1 377 ? 27.513 -18.637 23.780 1.00 28.95 377 THR A CA 1
ATOM 2971 C C . THR A 1 377 ? 26.654 -17.415 24.143 1.00 28.95 377 THR A C 1
ATOM 2973 O O . THR A 1 377 ? 26.594 -17.067 25.325 1.00 28.95 377 THR A O 1
ATOM 2976 N N . PRO A 1 378 ? 25.996 -16.732 23.187 1.00 36.12 378 PRO A N 1
ATOM 2977 C CA . PRO A 1 378 ? 25.279 -15.485 23.461 1.00 36.12 378 PRO A CA 1
ATOM 2978 C C . PRO A 1 378 ? 23.957 -15.725 24.212 1.00 36.12 378 PRO A C 1
ATOM 2980 O O . PRO A 1 378 ? 22.899 -15.913 23.615 1.00 36.12 378 PRO A O 1
ATOM 2983 N N . THR A 1 379 ? 24.009 -15.688 25.543 1.00 37.59 379 THR A N 1
ATOM 2984 C CA . THR A 1 379 ? 22.823 -15.739 26.410 1.00 37.59 379 THR A CA 1
ATOM 2985 C C . THR A 1 379 ? 21.947 -14.489 26.216 1.00 37.59 379 THR A C 1
ATOM 2987 O O . THR A 1 379 ? 22.469 -13.375 26.324 1.00 37.59 379 THR A O 1
ATOM 2990 N N . PRO A 1 380 ? 20.620 -14.614 26.001 1.00 36.06 380 PRO A N 1
ATOM 2991 C CA . PRO A 1 380 ? 19.711 -13.469 25.944 1.00 36.06 380 PRO A CA 1
ATOM 2992 C C . PRO A 1 380 ? 19.473 -12.895 27.351 1.00 36.06 380 PRO A C 1
ATOM 2994 O O . PRO A 1 380 ? 18.514 -13.234 28.042 1.00 36.06 380 PRO A O 1
ATOM 2997 N N . ILE A 1 381 ? 20.380 -12.023 27.794 1.00 36.91 381 ILE A N 1
ATOM 2998 C CA . ILE A 1 381 ? 20.286 -11.314 29.074 1.00 36.91 381 ILE A CA 1
ATOM 2999 C C . ILE A 1 381 ? 19.403 -10.072 28.888 1.00 36.91 381 ILE A C 1
ATOM 3001 O O . ILE A 1 381 ? 19.836 -9.066 28.325 1.00 36.91 381 ILE A O 1
ATOM 3005 N N . GLY A 1 382 ? 18.166 -10.127 29.390 1.00 37.31 382 GLY A N 1
ATOM 3006 C CA . GLY A 1 382 ? 17.334 -8.930 29.558 1.00 37.31 382 GLY A CA 1
ATOM 3007 C C . GLY A 1 382 ? 18.005 -7.931 30.512 1.00 37.31 382 GLY A C 1
ATOM 3008 O O . GLY A 1 382 ? 18.753 -8.339 31.399 1.00 37.31 382 GLY A O 1
ATOM 3009 N N . ARG A 1 383 ? 17.741 -6.623 30.356 1.00 38.19 383 ARG A N 1
ATOM 3010 C CA . ARG A 1 383 ? 18.520 -5.519 30.980 1.00 38.19 383 ARG A CA 1
ATOM 3011 C C . ARG A 1 383 ? 18.856 -5.660 32.476 1.00 38.19 383 ARG A C 1
ATOM 3013 O O . ARG A 1 383 ? 19.898 -5.161 32.882 1.00 38.19 383 ARG A O 1
ATOM 3020 N N . ASN A 1 384 ? 18.016 -6.336 33.264 1.00 34.19 384 ASN A N 1
ATOM 3021 C CA . ASN A 1 384 ? 18.196 -6.524 34.710 1.00 34.19 384 ASN A CA 1
ATOM 3022 C C . ASN A 1 384 ? 18.457 -7.997 35.112 1.00 34.19 384 ASN A C 1
ATOM 3024 O O . ASN A 1 384 ? 18.158 -8.383 36.240 1.00 34.19 384 ASN A O 1
ATOM 3028 N N . GLY A 1 385 ? 18.917 -8.857 34.193 1.00 37.91 385 GLY A N 1
ATOM 3029 C CA . GLY A 1 385 ? 19.220 -10.279 34.451 1.00 37.91 385 GLY A CA 1
ATOM 3030 C C . GLY A 1 385 ? 18.014 -11.168 34.796 1.00 37.91 385 GLY A C 1
ATOM 3031 O O . GLY A 1 385 ? 18.172 -12.355 35.065 1.00 37.91 385 GLY A O 1
ATOM 3032 N N . THR A 1 386 ? 16.805 -10.610 34.793 1.00 33.34 386 THR A N 1
ATOM 3033 C CA . THR A 1 386 ? 15.561 -11.277 35.186 1.00 33.34 386 THR A CA 1
ATOM 3034 C C . THR A 1 386 ? 14.893 -11.925 33.976 1.00 33.34 386 THR A C 1
ATOM 3036 O O . THR A 1 386 ? 14.599 -11.258 32.985 1.00 33.34 386 THR A O 1
ATOM 3039 N N . VAL A 1 387 ? 14.627 -13.232 34.063 1.00 37.06 387 VAL A N 1
ATOM 3040 C CA . VAL A 1 387 ? 13.882 -13.973 33.033 1.00 37.06 387 VAL A CA 1
ATOM 3041 C C . VAL A 1 387 ? 12.406 -13.594 33.121 1.00 37.06 387 VAL A C 1
ATOM 3043 O O . VAL A 1 387 ? 11.686 -14.070 34.001 1.00 37.06 387 VAL A O 1
ATOM 3046 N N . VAL A 1 388 ? 11.955 -12.736 32.206 1.00 37.53 388 VAL A N 1
ATOM 3047 C CA . VAL A 1 388 ? 10.536 -12.401 32.049 1.00 37.53 388 VAL A CA 1
ATOM 3048 C C . VAL A 1 388 ? 9.797 -13.649 31.564 1.00 37.53 388 VAL A C 1
ATOM 3050 O O . VAL A 1 388 ? 10.122 -14.199 30.513 1.00 37.53 388 VAL A O 1
ATOM 3053 N N . MET A 1 389 ? 8.802 -14.104 32.327 1.00 34.56 389 MET A N 1
ATOM 3054 C CA . MET A 1 389 ? 7.849 -15.101 31.835 1.00 34.56 389 MET A CA 1
ATOM 3055 C C . MET A 1 389 ? 6.972 -14.440 30.772 1.00 34.56 389 MET A C 1
ATOM 3057 O O . MET A 1 389 ? 6.341 -13.422 31.047 1.00 34.56 389 MET A O 1
ATOM 3061 N N . VAL A 1 390 ? 6.950 -15.016 29.573 1.00 40.59 390 VAL A N 1
ATOM 3062 C CA . VAL A 1 390 ? 6.088 -14.588 28.467 1.00 40.59 390 VAL A CA 1
ATOM 3063 C C . VAL A 1 390 ? 5.313 -15.813 28.014 1.00 40.59 390 VAL A C 1
ATOM 3065 O O . VAL A 1 390 ? 5.899 -16.750 27.466 1.00 40.59 390 VAL A O 1
ATOM 3068 N N . GLU A 1 391 ? 4.008 -15.831 28.266 1.00 40.09 391 GLU A N 1
ATOM 3069 C CA . GLU A 1 391 ? 3.153 -16.904 27.772 1.00 40.09 391 GLU A CA 1
ATOM 3070 C C . GLU A 1 391 ? 2.890 -16.730 26.272 1.00 40.09 391 GLU A C 1
ATOM 3072 O O . GLU A 1 391 ? 2.920 -15.625 25.725 1.00 40.09 391 GLU A O 1
ATOM 3077 N N . GLU A 1 392 ? 2.551 -17.818 25.581 1.00 36.75 392 GLU A N 1
ATOM 3078 C CA . GLU A 1 392 ? 2.161 -17.752 24.160 1.00 36.75 392 GLU A CA 1
ATOM 3079 C C . GLU A 1 392 ? 0.920 -16.851 23.948 1.00 36.75 392 GLU A C 1
ATOM 3081 O O . GLU A 1 392 ? 0.747 -16.217 22.906 1.00 36.75 392 GLU A O 1
ATOM 3086 N N . GLN A 1 393 ? 0.082 -16.726 24.985 1.00 38.59 393 GLN A N 1
ATOM 3087 C CA . GLN A 1 393 ? -1.029 -15.773 25.044 1.00 38.59 393 GLN A CA 1
ATOM 3088 C C . GLN A 1 393 ? -0.574 -14.299 25.037 1.00 38.59 393 GLN A C 1
ATOM 3090 O O . GLN A 1 393 ? -1.251 -13.462 24.426 1.00 38.59 393 GLN A O 1
ATOM 3095 N N . ASP A 1 394 ? 0.548 -13.970 25.686 1.00 38.19 394 ASP A N 1
ATOM 3096 C CA . ASP A 1 394 ? 1.075 -12.602 25.750 1.00 38.19 394 ASP A CA 1
ATOM 3097 C C . ASP A 1 394 ? 1.638 -12.171 24.399 1.00 38.19 394 ASP A C 1
ATOM 3099 O O . ASP A 1 394 ? 1.366 -11.060 23.950 1.00 38.19 394 ASP A O 1
ATOM 3103 N N . PHE A 1 395 ? 2.342 -13.069 23.701 1.00 38.56 395 PHE A N 1
ATOM 3104 C CA . PHE A 1 395 ? 2.912 -12.803 22.375 1.00 38.56 395 PHE A CA 1
ATOM 3105 C C . PHE A 1 395 ? 1.880 -12.217 21.396 1.00 38.56 395 PHE A C 1
ATOM 3107 O O . PHE A 1 395 ? 2.171 -11.283 20.651 1.00 38.56 395 PHE A O 1
ATOM 3114 N N . LEU A 1 396 ? 0.653 -12.746 21.420 1.00 36.16 396 LEU A N 1
ATOM 3115 C CA . LEU A 1 396 ? -0.428 -12.352 20.515 1.00 36.16 396 LEU A CA 1
ATOM 3116 C C . LEU A 1 396 ? -1.186 -11.087 20.952 1.00 36.16 396 LEU A C 1
ATOM 3118 O O . LEU A 1 396 ? -1.927 -10.535 20.143 1.00 36.16 396 LEU A O 1
ATOM 3122 N N . THR A 1 397 ? -1.060 -10.636 22.207 1.00 36.84 397 THR A N 1
ATOM 3123 C CA . THR A 1 397 ? -1.940 -9.588 22.780 1.00 36.84 397 THR A CA 1
ATOM 3124 C C . THR A 1 397 ? -1.230 -8.501 23.599 1.00 36.84 397 THR A C 1
ATOM 3126 O O . THR A 1 397 ? -1.874 -7.539 24.033 1.00 36.84 397 THR A O 1
ATOM 3129 N N . ASN A 1 398 ? 0.081 -8.633 23.808 1.00 42.12 398 ASN A N 1
ATOM 3130 C CA . ASN A 1 398 ? 0.928 -7.767 24.624 1.00 42.12 398 ASN A CA 1
ATOM 3131 C C . ASN A 1 398 ? 2.390 -7.793 24.120 1.00 42.12 398 ASN A C 1
ATOM 3133 O O . ASN A 1 398 ? 3.291 -8.362 24.745 1.00 42.12 398 ASN A O 1
ATOM 3137 N N . THR A 1 399 ? 2.641 -7.136 22.983 1.00 38.62 399 THR A N 1
ATOM 3138 C CA . THR A 1 399 ? 3.966 -7.093 22.331 1.00 38.62 399 THR A CA 1
ATOM 3139 C C . THR A 1 399 ? 5.057 -6.389 23.150 1.00 38.62 399 THR A C 1
ATOM 3141 O O . THR A 1 399 ? 6.221 -6.456 22.770 1.00 38.62 399 THR A O 1
ATOM 3144 N N . THR A 1 400 ? 4.705 -5.735 24.263 1.00 41.41 400 THR A N 1
ATOM 3145 C CA . THR A 1 400 ? 5.614 -5.050 25.206 1.00 41.41 400 THR A CA 1
ATOM 3146 C C . THR A 1 400 ? 6.685 -5.980 25.778 1.00 41.41 400 THR A C 1
ATOM 3148 O O . THR A 1 400 ? 7.809 -5.569 26.055 1.00 41.41 400 THR A O 1
ATOM 3151 N N . SER A 1 401 ? 6.351 -7.263 25.937 1.00 42.66 401 SER A N 1
ATOM 3152 C CA . SER A 1 401 ? 7.288 -8.297 26.386 1.00 42.66 401 SER A CA 1
ATOM 3153 C C . SER A 1 401 ? 8.443 -8.522 25.400 1.00 42.66 401 SER A C 1
ATOM 3155 O O . SER A 1 401 ? 9.561 -8.821 25.823 1.00 42.66 401 SER A O 1
ATOM 3157 N N . LEU A 1 402 ? 8.213 -8.316 24.097 1.00 43.12 402 LEU A N 1
ATOM 3158 C CA . LEU A 1 402 ? 9.205 -8.535 23.038 1.00 43.12 402 LEU A CA 1
ATOM 3159 C C . LEU A 1 402 ? 10.378 -7.548 23.102 1.00 43.12 402 LEU A C 1
ATOM 3161 O O . LEU A 1 402 ? 11.457 -7.844 22.596 1.00 43.12 402 LEU A O 1
ATOM 3165 N N . ASP A 1 403 ? 10.200 -6.400 23.756 1.00 44.69 403 ASP A N 1
ATOM 3166 C CA . ASP A 1 403 ? 11.246 -5.383 23.897 1.00 44.69 403 ASP A CA 1
ATOM 3167 C C . ASP A 1 403 ? 12.281 -5.748 24.984 1.00 44.69 403 ASP A C 1
ATOM 3169 O O . ASP A 1 403 ? 13.333 -5.115 25.088 1.00 44.69 403 ASP A O 1
ATOM 3173 N N . SER A 1 404 ? 12.026 -6.812 25.760 1.00 45.16 404 SER A N 1
ATOM 3174 C CA . SER A 1 404 ? 12.963 -7.356 26.755 1.00 45.16 404 SER A CA 1
ATOM 3175 C C . SER A 1 404 ? 14.092 -8.215 26.161 1.00 45.16 404 SER A C 1
ATOM 3177 O O . SER A 1 404 ? 15.138 -8.349 26.795 1.00 45.16 404 SER A O 1
ATOM 3179 N N . PHE A 1 405 ? 13.924 -8.743 24.940 1.00 42.84 405 PHE A N 1
ATOM 3180 C CA . PHE A 1 405 ? 14.860 -9.689 24.306 1.00 42.84 405 PHE A CA 1
ATOM 3181 C C . PHE A 1 405 ? 16.084 -9.025 23.642 1.00 42.84 405 PHE A C 1
ATOM 3183 O O . PHE A 1 405 ? 16.970 -9.714 23.138 1.00 42.84 405 PHE A O 1
ATOM 3190 N N . GLY A 1 406 ? 16.170 -7.691 23.646 1.00 47.53 406 GLY A N 1
ATOM 3191 C CA . GLY A 1 406 ? 17.337 -6.961 23.148 1.00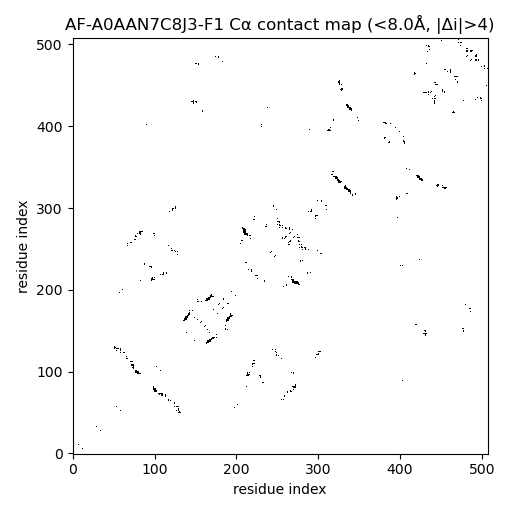 47.53 406 GLY A CA 1
ATOM 3192 C C . GLY A 1 406 ? 17.531 -7.050 21.627 1.00 47.53 406 GLY A C 1
ATOM 3193 O O . GLY A 1 406 ? 16.583 -6.929 20.853 1.00 47.53 406 GLY A O 1
ATOM 3194 N N . ASN A 1 407 ? 18.784 -7.188 21.179 1.00 43.19 407 ASN A N 1
ATOM 3195 C CA . ASN A 1 407 ? 19.134 -7.134 19.756 1.00 43.19 407 ASN A CA 1
ATOM 3196 C C . ASN A 1 407 ? 19.083 -8.518 19.081 1.00 43.19 407 ASN A C 1
ATOM 3198 O O . ASN A 1 407 ? 20.105 -9.189 18.922 1.00 43.19 407 ASN A O 1
ATOM 3202 N N . LEU A 1 408 ? 17.891 -8.897 18.617 1.00 42.91 408 LEU A N 1
ATOM 3203 C CA . LEU A 1 408 ? 17.610 -10.160 17.915 1.00 42.91 408 LEU A CA 1
ATOM 3204 C C . LEU A 1 408 ? 18.431 -10.378 16.625 1.00 42.91 408 LEU A C 1
ATOM 3206 O O . LEU A 1 408 ? 18.562 -11.512 16.168 1.00 42.91 408 LEU A O 1
ATOM 3210 N N . THR A 1 409 ? 19.034 -9.327 16.053 1.00 41.38 409 THR A N 1
ATOM 3211 C CA . THR A 1 409 ? 19.806 -9.383 14.792 1.00 41.38 409 THR A CA 1
ATOM 3212 C C . THR A 1 409 ? 20.955 -10.402 14.822 1.00 41.38 409 THR A C 1
ATOM 3214 O O . THR A 1 409 ? 21.338 -10.923 13.777 1.00 41.38 409 THR A O 1
ATOM 3217 N N . LEU A 1 410 ? 21.503 -10.716 16.003 1.00 39.91 410 LEU A N 1
ATOM 3218 C CA . LEU A 1 410 ? 22.584 -11.698 16.161 1.00 39.91 410 LEU A CA 1
ATOM 3219 C C . LEU A 1 410 ? 22.121 -13.155 15.998 1.00 39.91 410 LEU A C 1
ATOM 3221 O O . LEU A 1 410 ? 22.860 -13.948 15.428 1.00 39.91 410 LEU A O 1
ATOM 3225 N N . ALA A 1 411 ? 20.896 -13.497 16.413 1.00 43.22 411 ALA A N 1
ATOM 3226 C CA . ALA A 1 411 ? 20.319 -14.836 16.225 1.00 43.22 411 ALA A CA 1
ATOM 3227 C C . ALA A 1 411 ? 19.783 -15.073 14.793 1.00 43.22 411 ALA A C 1
ATOM 3229 O O . ALA A 1 411 ? 19.362 -16.175 14.443 1.00 43.22 411 ALA A O 1
ATOM 3230 N N . LEU A 1 412 ? 19.801 -14.025 13.962 1.00 45.06 412 LEU A N 1
ATOM 3231 C CA . LEU A 1 412 ? 19.291 -13.968 12.589 1.00 45.06 412 LEU A CA 1
ATOM 3232 C C . LEU A 1 412 ? 20.426 -13.873 11.547 1.00 45.06 412 LEU A C 1
ATOM 3234 O O . LEU A 1 412 ? 20.268 -13.245 10.495 1.00 45.06 412 LEU A O 1
ATOM 3238 N N . LYS A 1 413 ? 21.591 -14.461 11.850 1.00 45.09 413 LYS A N 1
ATOM 3239 C CA . LYS A 1 413 ? 22.706 -14.602 10.898 1.00 45.09 413 LYS A CA 1
ATOM 3240 C C . LYS A 1 413 ? 22.733 -15.953 10.181 1.00 45.09 413 LYS A C 1
ATOM 3242 O O . LYS A 1 413 ? 22.924 -15.972 8.972 1.00 45.09 413 LYS A O 1
ATOM 3247 N N . ASP A 1 414 ? 22.498 -17.047 10.905 1.00 43.56 414 ASP A N 1
ATOM 3248 C CA . ASP A 1 414 ? 22.930 -18.389 10.479 1.00 43.56 414 ASP A CA 1
ATOM 3249 C C . ASP A 1 414 ? 21.770 -19.311 10.037 1.00 43.56 414 ASP A C 1
ATOM 3251 O O . ASP A 1 414 ? 21.801 -20.523 10.254 1.00 43.56 414 ASP A O 1
ATOM 3255 N N . ARG A 1 415 ? 20.701 -18.754 9.448 1.00 47.78 415 ARG A N 1
ATOM 3256 C CA . ARG A 1 415 ? 19.555 -19.522 8.912 1.00 47.78 415 ARG A CA 1
ATOM 3257 C C . ARG A 1 415 ? 19.346 -19.233 7.420 1.00 47.78 415 ARG A C 1
ATOM 3259 O O . ARG A 1 415 ? 19.725 -18.173 6.934 1.00 47.78 415 ARG A O 1
ATOM 3266 N N . ASP A 1 416 ? 18.728 -20.166 6.688 1.00 50.47 416 ASP A N 1
ATOM 3267 C CA . ASP A 1 416 ? 18.407 -19.968 5.265 1.00 50.47 416 ASP A CA 1
ATOM 3268 C C . ASP A 1 416 ? 17.371 -18.840 5.092 1.00 50.47 416 ASP A C 1
ATOM 3270 O O . ASP A 1 416 ? 16.197 -18.982 5.443 1.00 50.47 416 ASP A O 1
ATOM 3274 N N . HIS A 1 417 ? 17.827 -17.708 4.551 1.00 52.59 417 HIS A N 1
ATOM 3275 C CA . HIS A 1 417 ? 17.024 -16.513 4.279 1.00 52.59 417 HIS A CA 1
ATOM 3276 C C . HIS A 1 417 ? 16.683 -16.334 2.778 1.00 52.59 417 HIS A C 1
ATOM 3278 O O . HIS A 1 417 ? 16.039 -15.350 2.413 1.00 52.59 417 HIS A O 1
ATOM 3284 N N . SER A 1 418 ? 17.074 -17.270 1.904 1.00 51.12 418 SER A N 1
ATOM 3285 C CA . SER A 1 418 ? 17.293 -17.074 0.451 1.00 51.12 418 SER A CA 1
ATOM 3286 C C . SER A 1 418 ? 16.070 -16.816 -0.456 1.00 51.12 418 SER A C 1
ATOM 3288 O O . SER A 1 418 ? 16.214 -16.804 -1.682 1.00 51.12 418 SER A O 1
ATOM 3290 N N . ARG A 1 419 ? 14.841 -16.686 0.077 1.00 56.69 419 ARG A N 1
ATOM 3291 C CA . ARG A 1 419 ? 13.614 -16.922 -0.731 1.00 56.69 419 ARG A CA 1
ATOM 3292 C C . ARG A 1 419 ? 12.563 -15.815 -0.782 1.00 56.69 419 ARG A C 1
ATOM 3294 O O . ARG A 1 419 ? 11.868 -15.736 -1.792 1.00 56.69 419 ARG A O 1
ATOM 3301 N N . VAL A 1 420 ? 12.404 -14.987 0.254 1.00 62.59 420 VAL A N 1
ATOM 3302 C CA . VAL A 1 420 ? 11.377 -13.921 0.283 1.00 62.59 420 VAL A CA 1
ATOM 3303 C C . VAL A 1 420 ? 11.891 -12.699 1.042 1.00 62.59 420 VAL A C 1
ATOM 3305 O O . VAL A 1 420 ? 12.312 -12.809 2.192 1.00 62.59 420 VAL A O 1
ATOM 3308 N N . MET A 1 421 ? 11.805 -11.526 0.414 1.00 66.50 421 MET A N 1
ATOM 3309 C CA . MET A 1 421 ? 12.077 -10.220 1.023 1.00 66.50 421 MET A CA 1
ATOM 3310 C C . MET A 1 421 ? 11.119 -9.165 0.460 1.00 66.50 421 MET A C 1
ATOM 3312 O O . MET A 1 421 ? 10.527 -9.355 -0.603 1.00 66.50 421 MET A O 1
ATOM 3316 N N . PHE A 1 422 ? 10.983 -8.047 1.170 1.00 74.94 422 PHE A N 1
ATOM 3317 C CA . PHE A 1 422 ? 10.078 -6.952 0.828 1.00 74.94 422 PHE A CA 1
ATOM 3318 C C . PHE A 1 422 ? 10.879 -5.674 0.549 1.00 74.94 422 PHE A C 1
ATOM 3320 O O . PHE A 1 422 ? 11.668 -5.243 1.389 1.00 74.94 422 PHE A O 1
ATOM 3327 N N . PHE A 1 423 ? 10.680 -5.065 -0.624 1.00 77.19 423 PHE A N 1
ATOM 3328 C CA . PHE A 1 423 ? 11.370 -3.838 -1.043 1.00 77.19 423 PHE A CA 1
ATOM 3329 C C . PHE A 1 423 ? 10.424 -2.629 -0.984 1.00 77.19 423 PHE A C 1
ATOM 3331 O O . PHE A 1 423 ? 9.677 -2.358 -1.930 1.00 77.19 423 PHE A O 1
ATOM 3338 N N . HIS A 1 424 ? 10.466 -1.877 0.116 1.00 77.44 424 HIS A N 1
ATOM 3339 C CA . HIS A 1 424 ? 9.711 -0.633 0.263 1.00 77.44 424 HIS A CA 1
ATOM 3340 C C . HIS A 1 424 ? 10.476 0.517 -0.400 1.00 77.44 424 HIS A C 1
ATOM 3342 O O . HIS A 1 424 ? 11.417 1.070 0.177 1.00 77.44 424 HIS A O 1
ATOM 3348 N N . HIS A 1 425 ? 10.107 0.849 -1.634 1.00 77.00 425 HIS A N 1
ATOM 3349 C CA . HIS A 1 425 ? 10.750 1.913 -2.400 1.00 77.00 425 HIS A CA 1
ATOM 3350 C C . HIS A 1 425 ? 10.396 3.291 -1.813 1.00 77.00 425 HIS A C 1
ATOM 3352 O O . HIS A 1 425 ? 9.259 3.545 -1.427 1.00 77.00 425 HIS A O 1
ATOM 3358 N N . ASN A 1 426 ? 11.413 4.150 -1.670 1.00 66.00 426 ASN A N 1
ATOM 3359 C CA . ASN A 1 426 ? 11.335 5.439 -0.961 1.00 66.00 426 ASN A CA 1
ATOM 3360 C C . ASN A 1 426 ? 11.779 6.634 -1.826 1.00 66.00 426 ASN A C 1
ATOM 3362 O O . ASN A 1 426 ? 11.780 7.769 -1.348 1.00 66.00 426 ASN A O 1
ATOM 3366 N N . GLY A 1 427 ? 12.201 6.397 -3.070 1.00 70.81 427 GLY A N 1
ATOM 3367 C CA . GLY A 1 427 ? 12.719 7.452 -3.947 1.00 70.81 427 GLY A CA 1
ATOM 3368 C C . GLY A 1 427 ? 12.510 7.199 -5.436 1.00 70.81 427 GLY A C 1
ATOM 3369 O O . GLY A 1 427 ? 12.212 8.141 -6.165 1.00 70.81 427 GLY A O 1
ATOM 3370 N N . VAL A 1 428 ? 12.645 5.948 -5.886 1.00 78.81 428 VAL A N 1
ATOM 3371 C CA . VAL A 1 428 ? 12.427 5.549 -7.284 1.00 78.81 428 VAL A CA 1
ATOM 3372 C C . VAL A 1 428 ? 11.718 4.204 -7.302 1.00 78.81 428 VAL A C 1
ATOM 3374 O O . VAL A 1 428 ? 12.333 3.171 -7.050 1.00 78.81 428 VAL A O 1
ATOM 3377 N N . ASP A 1 429 ? 10.425 4.222 -7.595 1.00 82.81 429 ASP A N 1
ATOM 3378 C CA . ASP A 1 429 ? 9.625 3.006 -7.723 1.00 82.81 429 ASP A CA 1
ATOM 3379 C C . ASP A 1 429 ? 9.887 2.330 -9.083 1.00 82.81 429 ASP A C 1
ATOM 3381 O O . ASP A 1 429 ? 10.095 3.037 -10.076 1.00 82.81 429 ASP A O 1
ATOM 3385 N N . PRO A 1 430 ? 9.822 0.987 -9.186 1.00 87.12 430 PRO A N 1
ATOM 3386 C CA . PRO A 1 430 ? 10.033 0.258 -10.437 1.00 87.12 430 PRO A CA 1
ATOM 3387 C C . PRO A 1 430 ? 8.821 0.377 -11.382 1.00 87.12 430 PRO A C 1
ATOM 3389 O O . PRO A 1 430 ? 8.124 -0.595 -11.667 1.00 87.12 430 PRO A O 1
ATOM 3392 N N . ASP A 1 431 ? 8.558 1.587 -11.874 1.00 91.50 431 ASP A N 1
ATOM 3393 C CA . ASP A 1 431 ? 7.563 1.905 -12.900 1.00 91.50 431 ASP A CA 1
ATOM 3394 C C . ASP A 1 431 ? 8.262 2.139 -14.245 1.00 91.50 431 ASP A C 1
ATOM 3396 O O . ASP A 1 431 ? 8.675 3.248 -14.597 1.00 91.50 431 ASP A O 1
ATOM 3400 N N . PHE A 1 432 ? 8.375 1.075 -15.036 1.00 93.75 432 PHE A N 1
ATOM 3401 C CA . PHE A 1 432 ? 9.059 1.120 -16.327 1.00 93.75 432 PHE A CA 1
ATOM 3402 C C . PHE A 1 432 ? 8.372 2.016 -17.370 1.00 93.75 432 PHE A C 1
ATOM 3404 O O . PHE A 1 432 ? 9.019 2.419 -18.337 1.00 93.75 432 PHE A O 1
ATOM 3411 N N . THR A 1 433 ? 7.127 2.464 -17.155 1.00 91.69 433 THR A N 1
ATOM 3412 C CA . THR A 1 433 ? 6.515 3.495 -18.018 1.00 91.69 433 THR A CA 1
ATOM 3413 C C . THR A 1 433 ? 7.232 4.852 -17.922 1.00 91.69 433 THR A C 1
ATOM 3415 O O . THR A 1 433 ? 6.985 5.748 -18.743 1.00 91.69 433 THR A O 1
ATOM 3418 N N . ARG A 1 434 ? 8.131 5.007 -16.936 1.00 92.69 434 ARG A N 1
ATOM 3419 C CA . ARG A 1 434 ? 8.902 6.214 -16.627 1.00 92.69 434 ARG A CA 1
ATOM 3420 C C . ARG A 1 434 ? 10.353 6.201 -17.116 1.00 92.69 434 ARG A C 1
ATOM 3422 O O . ARG A 1 434 ? 11.029 7.205 -16.931 1.00 92.69 434 ARG A O 1
ATOM 3429 N N . VAL A 1 435 ? 10.833 5.174 -17.832 1.00 94.19 435 VAL A N 1
ATOM 3430 C CA . VAL A 1 435 ? 12.208 5.183 -18.411 1.00 94.19 435 VAL A CA 1
ATOM 3431 C C . VAL A 1 435 ? 12.472 6.335 -19.401 1.00 94.19 435 VAL A C 1
ATOM 3433 O O . VAL A 1 435 ? 13.619 6.615 -19.741 1.00 94.19 435 VAL A O 1
ATOM 3436 N N . LEU A 1 436 ? 11.410 6.999 -19.874 1.00 92.44 436 LEU A N 1
ATOM 3437 C CA . LEU A 1 436 ? 11.460 8.200 -20.716 1.00 92.44 436 LEU A CA 1
ATOM 3438 C C . LEU A 1 436 ? 11.462 9.516 -19.914 1.00 92.44 436 LEU A C 1
ATOM 3440 O O . LEU A 1 436 ? 11.747 10.571 -20.479 1.00 92.44 436 LEU A O 1
ATOM 3444 N N . ASP A 1 437 ? 11.113 9.481 -18.627 1.00 90.31 437 ASP A N 1
ATOM 3445 C CA . ASP A 1 437 ? 11.022 10.655 -17.761 1.00 90.31 437 ASP A CA 1
ATOM 3446 C C . ASP A 1 437 ? 12.276 10.790 -16.891 1.00 90.31 437 ASP A C 1
ATOM 3448 O O . ASP A 1 437 ? 12.467 10.054 -15.923 1.00 90.31 437 ASP A O 1
ATOM 3452 N N . ARG A 1 438 ? 13.100 11.800 -17.187 1.00 83.88 438 ARG A N 1
ATOM 3453 C CA . ARG A 1 438 ? 14.289 12.134 -16.388 1.00 83.88 438 ARG A CA 1
ATOM 3454 C C . ARG A 1 438 ? 13.950 12.543 -14.946 1.00 83.88 438 ARG A C 1
ATOM 3456 O O . ARG A 1 438 ? 14.790 12.368 -14.071 1.00 83.88 438 ARG A O 1
ATOM 3463 N N . LYS A 1 439 ? 12.743 13.058 -14.664 1.00 85.50 439 LYS A N 1
ATOM 3464 C CA . LYS A 1 439 ? 12.331 13.446 -13.300 1.00 85.50 439 LYS A CA 1
ATOM 3465 C C . LYS A 1 439 ? 12.003 12.245 -12.414 1.00 85.50 439 LYS A C 1
ATOM 3467 O O . LYS A 1 439 ? 12.140 12.353 -11.201 1.00 85.50 439 LYS A O 1
ATOM 3472 N N . SER A 1 440 ? 11.633 11.106 -13.000 1.00 85.31 440 SER A N 1
ATOM 3473 C CA . SER A 1 440 ? 11.403 9.853 -12.270 1.00 85.31 440 SER A CA 1
ATOM 3474 C C . SER A 1 440 ? 12.655 9.287 -11.604 1.00 85.31 440 SER A C 1
ATOM 3476 O O . SER A 1 440 ? 12.539 8.468 -10.699 1.00 85.31 440 SER A O 1
ATOM 3478 N N . ARG A 1 441 ? 13.843 9.677 -12.092 1.00 87.12 441 ARG A N 1
ATOM 3479 C CA . ARG A 1 441 ? 15.145 9.110 -11.713 1.00 87.12 441 ARG A CA 1
ATOM 3480 C C . ARG A 1 441 ? 15.234 7.583 -11.858 1.00 87.12 441 ARG A C 1
ATOM 3482 O O . ARG A 1 441 ? 16.107 6.969 -11.252 1.00 87.12 441 ARG A O 1
ATOM 3489 N N . MET A 1 442 ? 14.386 6.971 -12.695 1.00 88.44 442 MET A N 1
ATOM 3490 C CA . MET A 1 442 ? 14.478 5.551 -13.062 1.00 88.44 442 MET A CA 1
ATOM 3491 C C . MET A 1 442 ? 15.806 5.250 -13.771 1.00 88.44 442 MET A C 1
ATOM 3493 O O . MET A 1 442 ? 16.497 4.283 -13.452 1.00 88.44 442 MET A O 1
ATOM 3497 N N . VAL A 1 443 ? 16.215 6.138 -14.679 1.00 91.75 443 VAL A N 1
ATOM 3498 C CA . VAL A 1 443 ? 17.449 6.034 -15.468 1.00 91.75 443 VAL A CA 1
ATOM 3499 C C . VAL A 1 443 ? 18.381 7.178 -15.078 1.00 91.75 443 VAL A C 1
ATOM 3501 O O . VAL A 1 443 ? 17.979 8.337 -15.132 1.00 91.75 443 VAL A O 1
ATOM 3504 N N . GLU A 1 444 ? 19.610 6.843 -14.699 1.00 92.38 444 GLU A N 1
ATOM 3505 C CA . GLU A 1 444 ? 20.694 7.763 -14.327 1.00 92.38 444 GLU A CA 1
ATOM 3506 C C . GLU A 1 444 ? 21.986 7.287 -15.029 1.00 92.38 444 GLU A C 1
ATOM 3508 O O . GLU A 1 444 ? 22.022 6.172 -15.561 1.00 92.38 444 GLU A O 1
ATOM 3513 N N . THR A 1 445 ? 23.045 8.101 -15.023 1.00 92.38 445 THR A N 1
ATOM 3514 C CA . THR A 1 445 ? 24.380 7.708 -15.521 1.00 92.38 445 THR A CA 1
ATOM 3515 C C . THR A 1 445 ? 25.455 7.898 -14.457 1.00 92.38 445 THR A C 1
ATOM 3517 O O . THR A 1 445 ? 25.252 8.628 -13.484 1.00 92.38 445 THR A O 1
ATOM 3520 N N . ASP A 1 446 ? 26.621 7.311 -14.689 1.00 90.25 446 ASP A N 1
ATOM 3521 C CA . ASP A 1 446 ? 27.887 7.727 -14.083 1.00 90.25 446 ASP A CA 1
ATOM 3522 C C . ASP A 1 446 ? 28.392 9.061 -14.690 1.00 90.25 446 ASP A C 1
ATOM 3524 O O . ASP A 1 446 ? 27.608 9.837 -15.264 1.00 90.25 446 ASP A O 1
ATOM 3528 N N . GLU A 1 447 ? 29.668 9.377 -14.473 1.00 89.56 447 GLU A N 1
ATOM 3529 C CA . GLU A 1 447 ? 30.319 10.639 -14.863 1.00 89.56 447 GLU A CA 1
ATOM 3530 C C . GLU A 1 447 ? 30.804 10.584 -16.318 1.00 89.56 447 GLU A C 1
ATOM 3532 O O . GLU A 1 447 ? 30.740 11.580 -17.038 1.00 89.56 447 GLU A O 1
ATOM 3537 N N . GLU A 1 448 ? 31.156 9.384 -16.769 1.00 89.44 448 GLU A N 1
ATOM 3538 C CA . GLU A 1 448 ? 31.496 8.980 -18.129 1.00 89.44 448 GLU A CA 1
ATOM 3539 C C . GLU A 1 448 ? 30.268 8.983 -19.061 1.00 89.44 448 GLU A C 1
ATOM 3541 O O . GLU A 1 448 ? 30.400 9.102 -20.279 1.00 89.44 448 GLU A O 1
ATOM 3546 N N . GLY A 1 449 ? 29.060 8.888 -18.494 1.00 89.50 449 GLY A N 1
ATOM 3547 C CA . GLY A 1 449 ? 27.784 8.956 -19.206 1.00 89.50 449 GLY A CA 1
ATOM 3548 C C . GLY A 1 449 ? 27.154 7.598 -19.529 1.00 89.50 449 GLY A C 1
ATOM 3549 O O . GLY A 1 449 ? 26.107 7.567 -20.180 1.00 89.50 449 GLY A O 1
ATOM 3550 N N . LYS A 1 450 ? 27.732 6.491 -19.053 1.00 91.06 450 LYS A N 1
ATOM 3551 C CA . LYS A 1 450 ? 27.169 5.141 -19.156 1.00 91.06 450 LYS A CA 1
ATOM 3552 C C . LYS A 1 450 ? 26.031 4.965 -18.142 1.00 91.06 450 LYS A C 1
ATOM 3554 O O . LYS A 1 450 ? 26.015 5.561 -17.065 1.00 91.06 450 LYS A O 1
ATOM 3559 N N . TYR A 1 451 ? 25.019 4.171 -18.495 1.00 93.44 451 TYR A N 1
ATOM 3560 C CA . TYR A 1 451 ? 23.885 3.916 -17.604 1.00 93.44 451 TYR A CA 1
ATOM 3561 C C . TYR A 1 451 ? 24.300 3.111 -16.369 1.00 93.44 451 TYR A C 1
ATOM 3563 O O . TYR A 1 451 ? 24.982 2.092 -16.476 1.00 93.44 451 TYR A O 1
ATOM 3571 N N . VAL A 1 452 ? 23.810 3.531 -15.200 1.00 91.88 452 VAL A N 1
ATOM 3572 C CA . VAL A 1 452 ? 23.988 2.792 -13.942 1.00 91.88 452 VAL A CA 1
ATOM 3573 C C . VAL A 1 452 ? 22.749 1.968 -13.597 1.00 91.88 452 VAL A C 1
ATOM 3575 O O . VAL A 1 452 ? 21.609 2.394 -13.810 1.00 91.88 452 VAL A O 1
ATOM 3578 N N . ARG A 1 453 ? 22.987 0.796 -13.001 1.00 91.81 453 ARG A N 1
ATOM 3579 C CA . ARG A 1 453 ? 21.968 -0.121 -12.464 1.00 91.81 453 ARG A CA 1
ATOM 3580 C C . ARG A 1 453 ? 20.987 0.587 -11.526 1.00 91.81 453 ARG A C 1
ATOM 3582 O O . ARG A 1 453 ? 21.330 1.596 -10.909 1.00 91.81 453 ARG A O 1
ATOM 3589 N N . LEU A 1 454 ? 19.762 0.082 -11.407 1.00 89.12 454 LEU A N 1
ATOM 3590 C CA . LEU A 1 454 ? 18.689 0.657 -10.589 1.00 89.12 454 LEU A CA 1
ATOM 3591 C C . LEU A 1 454 ? 18.976 0.535 -9.089 1.00 89.12 454 LEU A C 1
ATOM 3593 O O . LEU A 1 454 ? 18.750 1.493 -8.351 1.00 89.12 454 LEU A O 1
ATOM 3597 N N . TRP A 1 455 ? 19.487 -0.609 -8.635 1.00 87.94 455 TRP A N 1
ATOM 3598 C CA . TRP A 1 455 ? 19.709 -0.882 -7.211 1.00 87.94 455 TRP A CA 1
ATOM 3599 C C . TRP A 1 455 ? 21.189 -0.854 -6.797 1.00 87.94 455 TRP A C 1
ATOM 3601 O O . TRP A 1 455 ? 21.519 -1.214 -5.668 1.00 87.94 455 TRP A O 1
ATOM 3611 N N . GLY A 1 456 ? 22.059 -0.352 -7.680 1.00 87.38 456 GLY A N 1
ATOM 3612 C CA . GLY A 1 456 ? 23.493 -0.206 -7.440 1.00 87.38 456 GLY A CA 1
ATOM 3613 C C . GLY A 1 456 ? 24.283 -1.452 -7.830 1.00 87.38 456 GLY A C 1
ATOM 3614 O O . GLY A 1 456 ? 23.982 -2.095 -8.837 1.00 87.38 456 GLY A O 1
ATOM 3615 N N . ASP A 1 457 ? 25.316 -1.758 -7.050 1.00 84.94 457 ASP A N 1
ATOM 3616 C CA . ASP A 1 457 ? 26.130 -2.959 -7.235 1.00 84.94 457 ASP A CA 1
ATOM 3617 C C . ASP A 1 457 ? 25.295 -4.242 -7.005 1.00 84.94 457 ASP A C 1
ATOM 3619 O O . ASP A 1 457 ? 24.502 -4.281 -6.056 1.00 84.94 457 ASP A O 1
ATOM 3623 N N . PRO A 1 458 ? 25.429 -5.284 -7.851 1.00 84.19 458 PRO A N 1
ATOM 3624 C CA . PRO A 1 458 ? 24.617 -6.491 -7.748 1.00 84.19 458 PRO A CA 1
ATOM 3625 C C . PRO A 1 458 ? 25.074 -7.499 -6.691 1.00 84.19 458 PRO A C 1
ATOM 3627 O O . PRO A 1 458 ? 24.330 -8.451 -6.466 1.00 84.19 458 PRO A O 1
ATOM 3630 N N . GLY A 1 459 ? 26.238 -7.340 -6.049 1.00 84.44 459 GLY A N 1
ATOM 3631 C CA . GLY A 1 459 ? 26.791 -8.326 -5.113 1.00 84.44 459 GLY A CA 1
ATOM 3632 C C . GLY A 1 459 ? 25.785 -8.720 -4.033 1.00 84.44 459 GLY A C 1
ATOM 3633 O O . GLY A 1 459 ? 25.378 -9.873 -3.960 1.00 84.44 459 GLY A O 1
ATOM 3634 N N . TRP A 1 460 ? 25.237 -7.732 -3.318 1.00 79.25 460 TRP A N 1
ATOM 3635 C CA . TRP A 1 460 ? 24.229 -7.971 -2.275 1.00 79.25 460 TRP A CA 1
ATOM 3636 C C . TRP A 1 460 ? 22.927 -8.621 -2.799 1.00 79.25 460 TRP A C 1
ATOM 3638 O O . TRP A 1 460 ? 22.222 -9.276 -2.032 1.00 79.25 460 TRP A O 1
ATOM 3648 N N . ILE A 1 461 ? 22.594 -8.449 -4.088 1.00 81.19 461 ILE A N 1
ATOM 3649 C CA . ILE A 1 461 ? 21.436 -9.093 -4.734 1.00 81.19 461 ILE A CA 1
ATOM 3650 C C . ILE A 1 461 ? 21.742 -10.577 -4.950 1.00 81.19 461 ILE A C 1
ATOM 3652 O O . ILE A 1 461 ? 20.931 -11.441 -4.619 1.00 81.19 461 ILE A O 1
ATOM 3656 N N . ILE A 1 462 ? 22.915 -10.873 -5.506 1.00 83.44 462 ILE A N 1
ATOM 3657 C CA . ILE A 1 462 ? 23.341 -12.236 -5.821 1.00 83.44 462 ILE A CA 1
ATOM 3658 C C . ILE A 1 462 ? 23.539 -13.020 -4.517 1.00 83.44 462 ILE A C 1
ATOM 3660 O O . ILE A 1 462 ? 22.925 -14.074 -4.364 1.00 83.44 462 ILE A O 1
ATOM 3664 N N . ASP A 1 463 ? 24.245 -12.447 -3.538 1.00 79.38 463 ASP A N 1
ATOM 3665 C CA . ASP A 1 463 ? 24.429 -13.002 -2.188 1.00 79.38 463 ASP A CA 1
ATOM 3666 C C . ASP A 1 463 ? 23.092 -13.264 -1.464 1.00 79.38 463 ASP A C 1
ATOM 3668 O O . ASP A 1 463 ? 22.968 -14.208 -0.685 1.00 79.38 463 ASP A O 1
ATOM 3672 N N . GLY A 1 464 ? 22.081 -12.415 -1.695 1.00 73.75 464 GLY A N 1
ATOM 3673 C CA . GLY A 1 464 ? 20.782 -12.488 -1.020 1.00 73.75 464 GLY A CA 1
ATOM 3674 C C . GLY A 1 464 ? 19.757 -13.433 -1.659 1.00 73.75 464 GLY A C 1
ATOM 3675 O O . GLY A 1 464 ? 18.873 -13.928 -0.956 1.00 73.75 464 GLY A O 1
ATOM 3676 N N . PHE A 1 465 ? 19.843 -13.675 -2.973 1.00 76.69 465 PHE A N 1
ATOM 3677 C CA . PHE A 1 465 ? 18.795 -14.362 -3.747 1.00 76.69 465 PHE A CA 1
ATOM 3678 C C . PHE A 1 465 ? 19.293 -15.482 -4.676 1.00 76.69 465 PHE A C 1
ATOM 3680 O O . PHE A 1 465 ? 18.459 -16.109 -5.344 1.00 76.69 465 PHE A O 1
ATOM 3687 N N . ASP A 1 466 ? 20.606 -15.719 -4.760 1.00 82.75 466 ASP A N 1
ATOM 3688 C CA . ASP A 1 466 ? 21.255 -16.646 -5.708 1.00 82.75 466 ASP A CA 1
ATOM 3689 C C . ASP A 1 466 ? 20.929 -16.323 -7.187 1.00 82.75 466 ASP A C 1
ATOM 3691 O O . ASP A 1 466 ? 20.835 -17.191 -8.052 1.00 82.75 466 ASP A O 1
ATOM 3695 N N . ARG A 1 467 ? 20.638 -15.043 -7.480 1.00 85.88 467 ARG A N 1
ATOM 3696 C CA . ARG A 1 467 ? 20.300 -14.534 -8.823 1.00 85.88 467 ARG A CA 1
ATOM 3697 C C . ARG A 1 467 ? 20.338 -13.009 -8.891 1.00 85.88 467 ARG A C 1
ATOM 3699 O O . ARG A 1 467 ? 20.035 -12.329 -7.915 1.00 85.88 467 ARG A O 1
ATOM 3706 N N . ASP A 1 468 ? 20.550 -12.462 -10.085 1.00 90.62 468 ASP A N 1
ATOM 3707 C CA . ASP A 1 468 ? 20.371 -11.029 -10.348 1.00 90.62 468 ASP A CA 1
ATOM 3708 C C . ASP A 1 468 ? 18.876 -10.672 -10.495 1.00 90.62 468 ASP A C 1
ATOM 3710 O O . ASP A 1 468 ? 18.318 -10.635 -11.594 1.00 90.62 468 ASP A O 1
ATOM 3714 N N . VAL A 1 469 ? 18.204 -10.426 -9.364 1.00 88.56 469 VAL A N 1
ATOM 3715 C CA . VAL A 1 469 ? 16.772 -10.066 -9.308 1.00 88.56 469 VAL A CA 1
ATOM 3716 C C . VAL A 1 469 ? 16.458 -8.788 -10.098 1.00 88.56 469 VAL A C 1
ATOM 3718 O O . VAL A 1 469 ? 15.373 -8.677 -10.664 1.00 88.56 469 VAL A O 1
ATOM 3721 N N . GLU A 1 470 ? 17.392 -7.840 -10.195 1.00 91.38 470 GLU A N 1
ATOM 3722 C CA . GLU A 1 470 ? 17.178 -6.580 -10.913 1.00 91.38 470 GLU A CA 1
ATOM 3723 C C . GLU A 1 470 ? 17.183 -6.796 -12.436 1.00 91.38 470 GLU A C 1
ATOM 3725 O O . GLU A 1 470 ? 16.235 -6.395 -13.114 1.00 91.38 470 GLU A O 1
ATOM 3730 N N . LYS A 1 471 ? 18.189 -7.504 -12.975 1.00 93.94 471 LYS A N 1
ATOM 3731 C CA . LYS A 1 471 ? 18.237 -7.928 -14.390 1.00 93.94 471 LYS A CA 1
ATOM 3732 C C . LYS A 1 471 ? 16.979 -8.707 -14.763 1.00 93.94 471 LYS A C 1
ATOM 3734 O O . LYS A 1 471 ? 16.376 -8.469 -15.810 1.00 93.94 471 LYS A O 1
ATOM 3739 N N . LEU A 1 472 ? 16.562 -9.611 -13.879 1.00 92.38 472 LEU A N 1
ATOM 3740 C CA . LEU A 1 472 ? 15.360 -10.425 -14.033 1.00 92.38 472 LEU A CA 1
ATOM 3741 C C . LEU A 1 472 ? 14.068 -9.582 -14.005 1.00 92.38 472 LEU A C 1
ATOM 3743 O O . LEU A 1 472 ? 13.137 -9.894 -14.747 1.00 92.38 472 LEU A O 1
ATOM 3747 N N . LEU A 1 473 ? 14.006 -8.504 -13.217 1.00 92.94 473 LEU A N 1
ATOM 3748 C CA . LEU A 1 473 ? 12.888 -7.553 -13.205 1.00 92.94 473 LEU A CA 1
ATOM 3749 C C . LEU A 1 473 ? 12.812 -6.727 -14.499 1.00 92.94 473 LEU A C 1
ATOM 3751 O O . LEU A 1 473 ? 11.721 -6.578 -15.054 1.00 92.94 473 LEU A O 1
ATOM 3755 N N . TRP A 1 474 ? 13.941 -6.233 -15.021 1.00 95.75 474 TRP A N 1
ATOM 3756 C CA . TRP A 1 474 ? 13.972 -5.558 -16.328 1.00 95.75 474 TRP A CA 1
ATOM 3757 C C . TRP A 1 474 ? 13.531 -6.496 -17.459 1.00 95.75 474 TRP A C 1
ATOM 3759 O O . TRP A 1 474 ? 12.695 -6.116 -18.280 1.00 95.75 474 TRP A O 1
ATOM 3769 N N . GLN A 1 475 ? 14.051 -7.726 -17.480 1.00 94.94 475 GLN A N 1
ATOM 3770 C CA . GLN A 1 475 ? 13.748 -8.727 -18.506 1.00 94.94 475 GLN A CA 1
ATOM 3771 C C . GLN A 1 475 ? 12.256 -9.096 -18.537 1.00 94.94 475 GLN A C 1
ATOM 3773 O O . GLN A 1 475 ? 11.651 -9.129 -19.609 1.00 94.94 475 GLN A O 1
ATOM 3778 N N . ASP A 1 476 ? 11.640 -9.337 -17.379 1.00 94.06 476 ASP A N 1
ATOM 3779 C CA . ASP A 1 476 ? 10.205 -9.635 -17.294 1.00 94.06 476 ASP A CA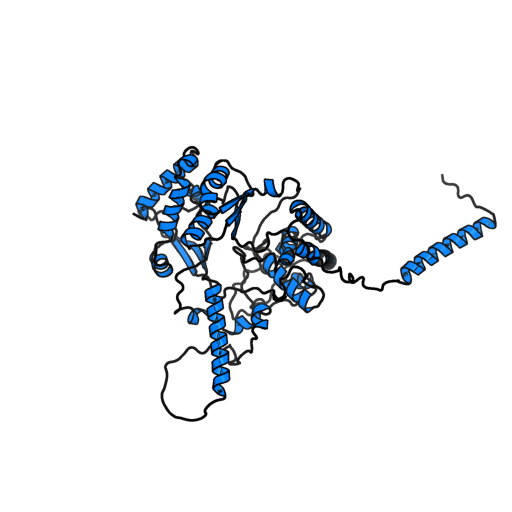 1
ATOM 3780 C C . ASP A 1 476 ? 9.344 -8.412 -17.623 1.00 94.06 476 ASP A C 1
ATOM 3782 O O . ASP A 1 476 ? 8.314 -8.528 -18.286 1.00 94.06 476 ASP A O 1
ATOM 3786 N N . SER A 1 477 ? 9.783 -7.217 -17.229 1.00 95.00 477 SER A N 1
ATOM 3787 C CA . SER A 1 477 ? 9.066 -5.985 -17.561 1.00 95.00 477 SER A CA 1
ATOM 3788 C C . SER A 1 477 ? 9.084 -5.722 -19.068 1.00 95.00 477 SER A C 1
ATOM 3790 O O . SER A 1 477 ? 8.065 -5.314 -19.625 1.00 95.00 477 SER A O 1
ATOM 3792 N N . MET A 1 478 ? 10.182 -6.026 -19.771 1.00 95.50 478 MET A N 1
ATOM 3793 C CA . MET A 1 478 ? 10.205 -5.992 -21.239 1.00 95.50 478 MET A CA 1
ATOM 3794 C C . MET A 1 478 ? 9.216 -6.988 -21.858 1.00 95.50 478 MET A C 1
ATOM 3796 O O . MET A 1 478 ? 8.556 -6.632 -22.832 1.00 95.50 478 MET A O 1
ATOM 3800 N N . GLN A 1 479 ? 9.038 -8.184 -21.282 1.00 92.12 479 GLN A N 1
ATOM 3801 C CA . GLN A 1 479 ? 8.024 -9.145 -21.749 1.00 92.12 479 GLN A CA 1
ATOM 3802 C C . GLN A 1 479 ? 6.586 -8.617 -21.621 1.00 92.12 479 GLN A C 1
ATOM 3804 O O . GLN A 1 479 ? 5.709 -9.129 -22.312 1.00 92.12 479 GLN A O 1
ATOM 3809 N N . VAL A 1 480 ? 6.330 -7.592 -20.797 1.00 93.25 480 VAL A N 1
ATOM 3810 C CA . VAL A 1 480 ? 5.058 -6.849 -20.782 1.00 93.25 480 VAL A CA 1
ATOM 3811 C C . VAL A 1 480 ? 5.094 -5.670 -21.754 1.00 93.25 480 VAL A C 1
ATOM 3813 O O . VAL A 1 480 ? 4.335 -5.650 -22.720 1.00 93.25 480 VAL A O 1
ATOM 3816 N N . TYR A 1 481 ? 5.980 -4.692 -21.550 1.00 94.69 481 TYR A N 1
ATOM 3817 C CA . TYR A 1 481 ? 5.918 -3.410 -22.270 1.00 94.69 481 TYR A CA 1
ATOM 3818 C C . TYR A 1 481 ? 6.302 -3.483 -23.758 1.00 94.69 481 TYR A C 1
ATOM 3820 O O . TYR A 1 481 ? 5.999 -2.548 -24.498 1.00 94.69 481 TYR A O 1
ATOM 3828 N N . CYS A 1 482 ? 6.924 -4.576 -24.213 1.00 94.81 482 CYS A N 1
ATOM 3829 C CA . CYS A 1 482 ? 7.228 -4.825 -25.625 1.00 94.81 482 CYS A CA 1
ATOM 3830 C C . CYS A 1 482 ? 6.207 -5.717 -26.360 1.00 94.81 482 CYS A C 1
ATOM 3832 O O . CYS A 1 482 ? 6.484 -6.116 -27.490 1.00 94.81 482 CYS A O 1
ATOM 3834 N N . GLN A 1 483 ? 5.053 -6.047 -25.766 1.00 92.25 483 GLN A N 1
ATOM 3835 C CA . GLN A 1 483 ? 4.002 -6.805 -26.463 1.00 92.25 483 GLN A CA 1
ATOM 3836 C C . GLN A 1 483 ? 3.432 -6.002 -27.647 1.00 92.25 483 GLN A C 1
ATOM 3838 O O . GLN A 1 483 ? 3.214 -4.794 -27.546 1.00 92.25 483 GLN A O 1
ATOM 3843 N N . GLU A 1 484 ? 3.155 -6.666 -28.772 1.00 91.25 484 GLU A N 1
ATOM 3844 C CA . GLU A 1 484 ? 2.739 -6.005 -30.024 1.00 91.25 484 GLU A CA 1
ATOM 3845 C C . GLU A 1 484 ? 1.454 -5.175 -29.863 1.00 91.25 484 GLU A C 1
ATOM 3847 O O . GLU A 1 484 ? 1.368 -4.048 -30.353 1.00 91.25 484 GLU A O 1
ATOM 3852 N N . GLY A 1 485 ? 0.493 -5.664 -29.071 1.00 87.44 485 GLY A N 1
ATOM 3853 C CA . GLY A 1 485 ? -0.736 -4.936 -28.733 1.00 87.44 485 GLY A CA 1
ATOM 3854 C C . GLY A 1 485 ? -0.530 -3.659 -27.901 1.00 87.44 485 GLY A C 1
ATOM 3855 O O . GLY A 1 485 ? -1.460 -2.856 -27.789 1.00 87.44 485 GLY A O 1
ATOM 3856 N N . LEU A 1 486 ? 0.682 -3.412 -27.381 1.00 90.06 486 LEU A N 1
ATOM 3857 C CA . LEU A 1 486 ? 1.090 -2.129 -26.798 1.00 90.06 486 LEU A CA 1
ATOM 3858 C C . LEU A 1 486 ? 1.846 -1.219 -27.773 1.00 90.06 486 LEU A C 1
ATOM 3860 O O . LEU A 1 486 ? 1.885 -0.009 -27.547 1.00 90.06 486 LEU A O 1
ATOM 3864 N N . ALA A 1 487 ? 2.398 -1.741 -28.874 1.00 87.94 487 ALA A N 1
ATOM 3865 C CA . ALA A 1 487 ? 3.158 -0.944 -29.842 1.00 87.94 487 ALA A CA 1
ATOM 3866 C C . ALA A 1 487 ? 2.303 0.153 -30.510 1.00 87.94 487 ALA A C 1
ATOM 3868 O O . ALA A 1 487 ? 2.811 1.232 -30.819 1.00 87.94 487 ALA A O 1
ATOM 3869 N N . ARG A 1 488 ? 0.985 -0.070 -30.633 1.00 91.00 488 ARG A N 1
ATOM 3870 C CA . ARG A 1 488 ? -0.000 0.945 -31.060 1.00 91.00 488 ARG A CA 1
ATOM 3871 C C . ARG A 1 488 ? -0.015 2.202 -30.178 1.00 91.00 488 ARG A C 1
ATOM 3873 O O . ARG A 1 488 ? -0.333 3.289 -30.656 1.00 91.00 488 ARG A O 1
ATOM 3880 N N . PHE A 1 489 ? 0.370 2.099 -28.904 1.00 92.50 489 PHE A N 1
ATOM 3881 C CA . PHE A 1 489 ? 0.511 3.252 -28.019 1.00 92.50 489 PHE A CA 1
ATOM 3882 C C . PHE A 1 489 ? 1.906 3.868 -28.188 1.00 92.50 489 PHE A C 1
ATOM 3884 O O . PHE A 1 489 ? 2.882 3.410 -27.595 1.00 92.50 489 PHE A O 1
ATOM 3891 N N . ARG A 1 490 ? 2.004 4.968 -28.950 1.00 92.81 490 ARG A N 1
ATOM 3892 C CA . ARG A 1 490 ? 3.269 5.663 -29.293 1.00 92.81 490 ARG A CA 1
ATOM 3893 C C . ARG A 1 490 ? 4.213 5.918 -28.102 1.00 92.81 490 ARG A C 1
ATOM 3895 O O . ARG A 1 490 ? 5.429 5.923 -28.288 1.00 92.81 490 ARG A O 1
ATOM 3902 N N . ARG A 1 491 ? 3.687 6.133 -26.885 1.00 92.81 491 ARG A N 1
ATOM 3903 C CA . ARG A 1 491 ? 4.500 6.248 -25.655 1.00 92.81 491 ARG A CA 1
ATOM 3904 C C . ARG A 1 491 ? 5.109 4.905 -25.238 1.00 92.81 491 ARG A C 1
ATOM 3906 O O . ARG A 1 491 ? 6.291 4.876 -24.919 1.00 92.81 491 ARG A O 1
ATOM 3913 N N . LEU A 1 492 ? 4.339 3.818 -25.245 1.00 93.69 492 LEU A N 1
ATOM 3914 C CA . LEU A 1 492 ? 4.806 2.501 -24.803 1.00 93.69 492 LEU A CA 1
ATOM 3915 C C . LEU A 1 492 ? 5.750 1.846 -25.816 1.00 93.69 492 LEU A C 1
ATOM 3917 O O . LEU A 1 492 ? 6.746 1.261 -25.409 1.00 93.69 492 LEU A O 1
ATOM 3921 N N . HIS A 1 493 ? 5.549 2.070 -27.118 1.00 94.50 493 HIS A N 1
ATOM 3922 C CA . HIS A 1 493 ? 6.546 1.711 -28.133 1.00 94.50 493 HIS A CA 1
ATOM 3923 C C . HIS A 1 493 ? 7.918 2.361 -27.849 1.00 94.50 493 HIS A C 1
ATOM 3925 O O . HIS A 1 493 ? 8.946 1.684 -27.856 1.00 94.50 493 HIS A O 1
ATOM 3931 N N . LYS A 1 494 ? 7.937 3.659 -27.499 1.00 96.88 494 LYS A N 1
ATOM 3932 C CA . LYS A 1 494 ? 9.163 4.354 -27.065 1.00 96.88 494 LYS A CA 1
ATOM 3933 C C . LYS A 1 494 ? 9.719 3.822 -25.738 1.00 96.88 494 LYS A C 1
ATOM 3935 O O . LYS A 1 494 ? 10.936 3.745 -25.606 1.00 96.88 494 LYS A O 1
ATOM 3940 N N . VAL A 1 495 ? 8.864 3.455 -24.776 1.00 96.12 495 VAL A N 1
ATOM 3941 C CA . VAL A 1 495 ? 9.285 2.799 -23.521 1.00 96.12 495 VAL A CA 1
ATOM 3942 C C . VAL A 1 495 ? 9.996 1.483 -23.829 1.00 96.12 495 VAL A C 1
ATOM 3944 O O . VAL A 1 495 ? 11.134 1.327 -23.410 1.00 96.12 495 VAL A O 1
ATOM 3947 N N . CYS A 1 496 ? 9.398 0.589 -24.623 1.00 97.00 496 CYS A N 1
ATOM 3948 C CA . CYS A 1 496 ? 10.017 -0.676 -25.028 1.00 97.00 496 CYS A CA 1
ATOM 3949 C C . CYS A 1 496 ? 11.387 -0.467 -25.696 1.00 97.00 496 CYS A C 1
ATOM 3951 O O . CYS A 1 496 ? 12.369 -1.083 -25.286 1.00 97.00 496 CYS A O 1
ATOM 3953 N N . ALA A 1 497 ? 11.476 0.432 -26.684 1.00 97.44 497 ALA A N 1
ATOM 3954 C CA . ALA A 1 497 ? 12.738 0.730 -27.363 1.00 97.44 497 ALA A CA 1
ATOM 3955 C C . ALA A 1 497 ? 13.818 1.224 -26.381 1.00 97.44 497 ALA A C 1
ATOM 3957 O O . ALA A 1 497 ? 14.944 0.730 -26.396 1.00 97.44 497 ALA A O 1
ATOM 3958 N N . ARG A 1 498 ? 13.451 2.135 -25.469 1.00 96.69 498 ARG A N 1
ATOM 3959 C CA . ARG A 1 498 ? 14.349 2.662 -24.433 1.00 96.69 498 ARG A CA 1
ATOM 3960 C C . ARG A 1 498 ? 14.738 1.611 -23.388 1.00 96.69 498 ARG A C 1
ATOM 3962 O O . ARG A 1 498 ? 15.864 1.633 -22.908 1.00 96.69 498 ARG A O 1
ATOM 3969 N N . MET A 1 499 ? 13.835 0.693 -23.040 1.00 96.88 499 MET A N 1
ATOM 3970 C CA . MET A 1 499 ? 14.137 -0.417 -22.132 1.00 96.88 499 MET A CA 1
ATOM 3971 C C . MET A 1 499 ? 15.164 -1.370 -22.738 1.00 96.88 499 MET A C 1
ATOM 3973 O O . MET A 1 499 ? 16.097 -1.740 -22.038 1.00 96.88 499 MET A O 1
ATOM 3977 N N . ARG A 1 500 ? 15.036 -1.715 -24.028 1.00 96.88 500 ARG A N 1
ATOM 3978 C CA . ARG A 1 500 ? 16.018 -2.554 -24.736 1.00 96.88 500 ARG A CA 1
ATOM 3979 C C . ARG A 1 500 ? 17.394 -1.890 -24.793 1.00 96.88 500 ARG A C 1
ATOM 3981 O O . ARG A 1 500 ? 18.377 -2.525 -24.441 1.00 96.88 500 ARG A O 1
ATOM 3988 N N . GLU A 1 501 ? 17.448 -0.606 -25.160 1.00 96.50 501 GLU A N 1
ATOM 3989 C CA . GLU A 1 501 ? 18.691 0.184 -25.204 1.00 96.50 501 GLU A CA 1
ATOM 3990 C C . GLU A 1 501 ? 19.442 0.174 -23.862 1.00 96.50 501 GLU A C 1
ATOM 3992 O O . GLU A 1 501 ? 20.650 -0.046 -23.828 1.00 96.50 501 GLU A O 1
ATOM 3997 N N . ILE A 1 502 ? 18.728 0.400 -22.754 1.00 95.75 502 ILE A N 1
ATOM 3998 C CA . ILE A 1 502 ? 19.324 0.389 -21.412 1.00 95.75 502 ILE A CA 1
ATOM 3999 C C . ILE A 1 502 ? 19.691 -1.037 -20.998 1.00 95.75 502 ILE A C 1
ATOM 4001 O O . ILE A 1 502 ? 20.743 -1.235 -20.400 1.00 95.75 502 ILE A O 1
ATOM 4005 N N . TYR A 1 503 ? 18.853 -2.030 -21.313 1.00 96.19 503 TYR A N 1
ATOM 4006 C CA . TYR A 1 503 ? 19.102 -3.409 -20.903 1.00 96.19 503 TYR A CA 1
ATOM 4007 C C . TYR A 1 503 ? 20.407 -3.952 -21.492 1.00 96.19 503 TYR A C 1
ATOM 4009 O O . TYR A 1 503 ? 21.230 -4.495 -20.755 1.00 96.19 503 TYR A O 1
ATOM 4017 N N . GLU A 1 504 ? 20.617 -3.721 -22.789 1.00 96.44 504 GLU A N 1
ATOM 4018 C CA . GLU A 1 504 ? 21.809 -4.140 -23.532 1.00 96.44 504 GLU A CA 1
ATOM 4019 C C . GLU A 1 504 ? 23.099 -3.486 -23.008 1.00 96.44 504 GLU A C 1
ATOM 4021 O O . GLU A 1 504 ? 24.159 -4.091 -23.040 1.00 96.44 504 GLU A O 1
ATOM 4026 N N . GLN A 1 505 ? 23.031 -2.251 -22.496 1.00 94.75 505 GLN A N 1
ATOM 4027 C CA . GLN A 1 505 ? 24.212 -1.516 -22.010 1.00 94.75 505 GLN A CA 1
ATOM 4028 C C . GLN A 1 505 ? 24.557 -1.769 -20.530 1.00 94.75 505 GLN A C 1
ATOM 4030 O O . GLN A 1 505 ? 25.603 -1.308 -20.059 1.00 94.75 505 GLN A O 1
ATOM 4035 N N . VAL A 1 506 ? 23.666 -2.429 -19.779 1.00 93.38 506 VAL A N 1
ATOM 4036 C CA . VAL A 1 506 ? 23.743 -2.537 -18.307 1.00 93.38 506 VAL A CA 1
ATOM 4037 C C . VAL A 1 506 ? 23.725 -3.983 -17.804 1.00 93.38 506 VAL A C 1
ATOM 4039 O O . VAL A 1 506 ? 24.309 -4.255 -16.753 1.00 93.38 506 VAL A O 1
ATOM 4042 N N . TYR A 1 507 ? 23.070 -4.907 -18.515 1.00 92.44 507 TYR A N 1
ATOM 4043 C CA . TYR A 1 507 ? 22.884 -6.289 -18.056 1.00 92.44 507 TYR A CA 1
ATOM 4044 C C . TYR A 1 507 ? 23.300 -7.361 -19.073 1.00 92.44 507 TYR A C 1
ATOM 4046 O O . TYR A 1 507 ? 23.140 -8.544 -18.760 1.00 92.44 507 TYR A O 1
ATOM 4054 N N . VAL A 1 508 ? 23.801 -6.985 -20.250 1.00 89.31 508 VAL A N 1
ATOM 4055 C CA . VAL A 1 508 ? 24.381 -7.890 -21.260 1.00 89.31 508 VAL A CA 1
ATOM 4056 C C . VAL A 1 508 ? 25.893 -7.679 -21.297 1.00 89.31 508 VAL A C 1
ATOM 4058 O O . VAL A 1 508 ? 26.584 -8.719 -21.322 1.00 89.31 508 VAL A O 1
#

Solvent-accessible surface area (backbone atoms only — not comparable to full-atom values): 30794 Å² total; per-residue (Å²): 142,83,84,86,79,82,77,90,48,77,71,56,55,56,55,52,51,51,53,51,51,51,50,51,49,51,52,42,57,70,67,66,54,90,78,77,78,87,83,69,82,71,83,79,81,86,72,74,82,72,80,81,76,63,59,63,60,65,50,50,51,52,51,53,50,50,51,59,78,31,48,63,82,35,74,67,58,44,62,79,58,67,50,81,88,79,80,85,45,99,80,54,93,58,81,77,59,73,48,70,58,75,51,70,83,31,47,54,36,42,27,52,21,50,50,54,43,57,67,49,34,43,59,56,30,76,61,60,75,60,72,82,92,66,75,64,48,77,49,76,35,37,72,94,48,39,43,37,52,52,46,49,53,53,50,42,46,75,63,64,53,81,59,43,34,40,37,38,29,79,48,90,47,81,66,57,54,44,42,42,66,67,51,28,51,81,68,47,25,44,64,39,52,43,59,84,70,42,78,89,68,91,84,90,89,90,85,63,39,10,67,60,48,32,64,63,47,30,50,38,62,73,64,41,85,71,77,64,63,59,74,57,77,90,62,77,68,88,71,82,95,79,50,68,73,79,50,36,59,47,51,51,16,53,53,40,46,74,44,11,88,50,43,43,24,44,37,40,12,40,62,51,80,62,23,37,63,36,51,27,58,60,52,26,52,50,42,54,52,50,33,37,74,69,64,76,44,71,82,71,59,91,74,36,58,88,92,58,69,95,80,71,61,73,87,75,77,79,72,79,56,50,76,44,31,24,70,38,60,97,40,74,45,69,25,27,35,41,35,73,42,57,66,58,54,49,51,48,55,49,50,55,53,48,53,55,50,50,60,60,61,51,71,80,60,80,96,79,84,82,92,83,92,77,79,92,72,91,72,82,69,23,99,80,73,56,84,77,88,76,53,80,70,35,59,40,73,44,64,68,65,64,71,46,63,67,77,59,69,72,80,67,65,88,65,96,66,58,72,57,71,45,74,52,58,75,66,41,66,68,32,63,86,32,68,81,38,75,89,51,56,55,58,52,31,43,82,92,62,52,65,48,60,74,61,31,76,58,62,70,40,30,79,48,49,82,38,61,60,64,60,51,48,53,54,55,47,45,69,56,49,57,34,71,90,38,48,81,41,69,68,40,36,51,31,32,55,52,49,52,60,51,42,59,72,66,72,107

Organism: NCBI:txid79813

InterPro domains:
  IPR022751 Alpha-mannosyltransferase [PF11051] (232-289)

Sequence (508 aa):
MLKLVFFRGTKAKSSIVVLLLLFTFACLIYRLGIYDDFHIPTRVPGHRPDASNHDPGAWWDELFARLEETRVTARAVKMRGRGPSINWKPDINATRPDLIQLREDDEVKFRQSHASFVDHLALLASRLPYHANATGIVTTAGVPNFGQVVSLVLMARRAGSRLPIQIFIDTCSPWVDWVCSETMPRLNAKCVSLEDTWGGMSHPLPRRLVTNTSPRFYKIAGDIEVPPVTLRTSREAGMMVYNKARHADTLLAAYYNYNGPEHYYPLFSQAGAGEGDRESFLHAAQVLEALRKKGVYKPPTAWMKPGVGVRKGYYDVKTLPTVHGRSARGKWTGMFMMQRDPMADYRAVMAIIEEAKEKKNGTQANLGGSTNPPTPTPTPIGRNGTVVMVEEQDFLTNTTSLDSFGNLTLALKDRDHSRVMFFHHNGVDPDFTRVLDRKSRMVETDEEGKYVRLWGDPGWIIDGFDRDVEKLLWQDSMQVYCQEGLARFRRLHKVCARMREIYEQVYV

pLDDT: mean 70.78, std 20.7, range [25.53, 97.44]